Protein AF-A0A7S4W5S5-F1 (afdb_monomer_lite)

Structure (mmCIF, N/CA/C/O backbone):
data_AF-A0A7S4W5S5-F1
#
_entry.id   AF-A0A7S4W5S5-F1
#
loop_
_atom_site.group_PDB
_atom_site.id
_atom_site.type_symbol
_atom_site.label_atom_id
_atom_site.label_alt_id
_atom_site.label_comp_id
_atom_site.label_asym_id
_atom_site.label_entity_id
_atom_site.label_seq_id
_atom_site.pdbx_PDB_ins_code
_atom_site.Cartn_x
_atom_site.Cartn_y
_atom_site.Cartn_z
_atom_site.occupancy
_atom_site.B_iso_or_equiv
_atom_site.auth_seq_id
_atom_site.auth_comp_id
_atom_site.auth_asym_id
_atom_site.auth_atom_id
_atom_site.pdbx_PDB_model_num
ATOM 1 N N . SER A 1 1 ? 42.848 17.927 -6.583 1.00 59.00 1 SER A N 1
ATOM 2 C CA . SER A 1 1 ? 41.895 17.661 -7.679 1.00 59.00 1 SER A CA 1
ATOM 3 C C . SER A 1 1 ? 40.446 17.928 -7.276 1.00 59.00 1 SER A C 1
ATOM 5 O O . SER A 1 1 ? 39.758 18.564 -8.056 1.00 59.00 1 SER A O 1
ATOM 7 N N . ALA A 1 2 ? 39.999 17.577 -6.061 1.00 58.22 2 ALA A N 1
ATOM 8 C CA . ALA A 1 2 ? 38.596 17.717 -5.622 1.00 58.22 2 ALA A CA 1
ATOM 9 C C . ALA A 1 2 ? 37.949 19.114 -5.814 1.00 58.22 2 ALA A C 1
ATOM 11 O O . ALA A 1 2 ? 36.773 19.215 -6.146 1.00 58.22 2 ALA A O 1
ATOM 12 N N . SER A 1 3 ? 38.711 20.205 -5.665 1.00 75.00 3 SER A N 1
ATOM 13 C CA . SER A 1 3 ? 38.208 21.572 -5.904 1.00 75.00 3 SER A CA 1
ATOM 14 C C . SER A 1 3 ? 37.980 21.894 -7.389 1.00 75.00 3 SER A C 1
ATOM 16 O O . SER A 1 3 ? 37.121 22.717 -7.698 1.00 75.00 3 SER A O 1
ATOM 18 N N . LEU A 1 4 ? 38.723 21.263 -8.302 1.00 75.44 4 LEU A N 1
ATOM 19 C CA . LEU A 1 4 ? 38.563 21.468 -9.745 1.00 75.44 4 LEU A CA 1
ATOM 20 C C . LEU A 1 4 ? 37.394 20.647 -10.292 1.00 75.44 4 LEU A C 1
ATOM 22 O O . LEU A 1 4 ? 36.646 21.150 -11.119 1.00 75.44 4 LEU A O 1
ATOM 26 N N . GLU A 1 5 ? 37.187 19.435 -9.775 1.00 73.31 5 GLU A N 1
ATOM 27 C CA . GLU A 1 5 ? 36.046 18.577 -10.130 1.00 73.31 5 GLU A CA 1
ATOM 28 C C . GLU A 1 5 ? 34.709 19.192 -9.693 1.00 73.31 5 GLU A C 1
ATOM 30 O O . GLU A 1 5 ? 33.766 19.234 -10.479 1.00 73.31 5 GLU A O 1
ATOM 35 N N . ALA A 1 6 ? 34.639 19.757 -8.481 1.00 79.44 6 ALA A N 1
ATOM 36 C CA . ALA A 1 6 ? 33.442 20.461 -8.014 1.00 79.44 6 ALA A CA 1
ATOM 37 C C . ALA A 1 6 ? 33.108 21.679 -8.892 1.00 79.44 6 ALA A C 1
ATOM 39 O O . ALA A 1 6 ? 31.952 21.906 -9.243 1.00 79.44 6 ALA A O 1
ATOM 40 N N . ARG A 1 7 ? 34.139 22.428 -9.295 1.00 77.38 7 ARG A N 1
ATOM 41 C CA . ARG A 1 7 ? 34.012 23.633 -10.121 1.00 77.38 7 ARG A CA 1
ATOM 42 C C . ARG A 1 7 ? 33.672 23.299 -11.579 1.00 77.38 7 ARG A C 1
ATOM 44 O O . ARG A 1 7 ? 32.923 24.038 -12.207 1.00 77.38 7 ARG A O 1
ATOM 51 N N . ALA A 1 8 ? 34.152 22.165 -12.093 1.00 73.56 8 ALA A N 1
ATOM 52 C CA . ALA A 1 8 ? 33.743 21.620 -13.387 1.00 73.56 8 ALA A CA 1
ATOM 53 C C . ALA A 1 8 ? 32.268 21.182 -13.374 1.00 73.56 8 ALA A C 1
ATOM 55 O O . ALA A 1 8 ? 31.510 21.576 -14.253 1.00 73.56 8 ALA A O 1
ATOM 56 N N . ALA A 1 9 ? 31.825 20.475 -12.329 1.00 73.69 9 ALA A N 1
ATOM 57 C CA . ALA A 1 9 ? 30.430 20.047 -12.186 1.00 73.69 9 ALA A CA 1
ATOM 58 C C . ALA A 1 9 ? 29.442 21.216 -11.992 1.00 73.69 9 ALA A C 1
ATOM 60 O O . ALA A 1 9 ? 28.254 21.100 -12.301 1.00 73.69 9 ALA A O 1
ATOM 61 N N . GLU A 1 10 ? 29.903 22.336 -11.435 1.00 84.56 10 GLU A N 1
ATOM 62 C CA . GLU A 1 10 ? 29.118 23.568 -11.312 1.00 84.56 10 GLU A CA 1
ATOM 63 C C . GLU A 1 10 ? 29.027 24.314 -12.653 1.00 84.56 10 GLU A C 1
ATOM 65 O O . GLU A 1 10 ? 27.945 24.756 -13.041 1.00 84.56 10 GLU A O 1
ATOM 70 N N . LEU A 1 11 ? 30.129 24.365 -13.412 1.00 80.69 11 LEU A N 1
ATOM 71 C CA . LEU A 1 11 ? 30.157 24.916 -14.771 1.00 80.69 11 LEU A CA 1
ATOM 72 C C . LEU A 1 11 ? 29.299 24.109 -15.750 1.00 80.69 11 LEU A C 1
ATOM 74 O O . LEU A 1 11 ? 28.580 24.709 -16.545 1.00 80.69 11 LEU A O 1
ATOM 78 N N . ASP A 1 12 ? 29.315 22.778 -15.673 1.00 74.75 12 ASP A N 1
ATOM 79 C CA . ASP A 1 12 ? 28.462 21.927 -16.510 1.00 74.75 12 ASP A CA 1
ATOM 80 C C . ASP A 1 12 ? 26.976 22.157 -16.215 1.00 74.75 12 ASP A C 1
ATOM 82 O O . ASP A 1 12 ? 26.169 22.286 -17.140 1.00 74.75 12 ASP A O 1
ATOM 86 N N . ARG A 1 13 ? 26.610 22.315 -14.935 1.00 74.81 13 ARG A N 1
ATOM 87 C CA . ARG A 1 13 ? 25.239 22.668 -14.534 1.00 74.81 13 ARG A CA 1
ATOM 88 C C . ARG A 1 13 ? 24.824 24.045 -15.047 1.00 74.81 13 ARG A C 1
ATOM 90 O O . ARG A 1 13 ? 23.737 24.182 -15.607 1.00 74.81 13 ARG A O 1
ATOM 97 N N . ALA A 1 14 ? 25.686 25.051 -14.911 1.00 78.69 14 ALA A N 1
ATOM 98 C CA . ALA A 1 14 ? 25.417 26.397 -15.416 1.00 78.69 14 ALA A CA 1
ATOM 99 C C . ALA A 1 14 ? 25.287 26.423 -16.952 1.00 78.69 14 ALA A C 1
ATOM 101 O O . ALA A 1 14 ? 24.361 27.037 -17.485 1.00 78.69 14 ALA A O 1
ATOM 102 N N . CYS A 1 15 ? 26.153 25.697 -17.666 1.00 76.06 15 CYS A N 1
ATOM 103 C CA . CYS A 1 15 ? 26.078 25.531 -19.118 1.00 76.06 15 CYS A CA 1
ATOM 104 C C . CYS A 1 15 ? 24.794 24.812 -19.553 1.00 76.06 15 CYS A C 1
ATOM 106 O O . CYS A 1 15 ? 24.191 25.200 -20.554 1.00 76.06 15 CYS A O 1
ATOM 108 N N . GLY A 1 16 ? 24.355 23.790 -18.810 1.00 76.62 16 GLY A N 1
ATOM 109 C CA . GLY A 1 16 ? 23.094 23.089 -19.058 1.00 76.62 16 GLY A CA 1
ATOM 110 C C . GLY A 1 16 ? 21.881 24.018 -18.956 1.00 76.62 16 GLY A C 1
ATOM 111 O O . GLY A 1 16 ? 21.054 24.058 -19.867 1.00 76.62 16 GLY A O 1
ATOM 112 N N . LEU A 1 17 ? 21.817 24.833 -17.898 1.00 78.00 17 LEU A N 1
ATOM 113 C CA . LEU A 1 17 ? 20.745 25.815 -17.696 1.00 78.00 17 LEU A CA 1
ATOM 114 C C . LEU A 1 17 ? 20.744 26.911 -18.771 1.00 78.00 17 LEU A C 1
ATOM 116 O O . LEU A 1 17 ? 19.691 27.221 -19.327 1.00 78.00 17 LEU A O 1
ATOM 120 N N . ALA A 1 18 ? 21.916 27.451 -19.117 1.00 75.38 18 ALA A N 1
ATOM 121 C CA . ALA A 1 18 ? 22.046 28.463 -20.164 1.00 75.38 18 ALA A CA 1
ATOM 122 C C . ALA A 1 18 ? 21.635 27.921 -21.542 1.00 75.38 18 ALA A C 1
ATOM 124 O O . ALA A 1 18 ? 20.935 28.600 -22.289 1.00 75.38 18 ALA A O 1
ATOM 125 N N . ARG A 1 19 ? 22.003 26.672 -21.865 1.00 72.69 19 ARG A N 1
ATOM 126 C CA . ARG A 1 19 ? 21.553 26.002 -23.094 1.00 72.69 19 ARG A CA 1
ATOM 127 C C . ARG A 1 19 ? 20.036 25.831 -23.115 1.00 72.69 19 ARG A C 1
ATOM 129 O O . ARG A 1 19 ? 19.444 26.079 -24.157 1.00 72.69 19 ARG A O 1
ATOM 136 N N . ARG A 1 20 ? 19.397 25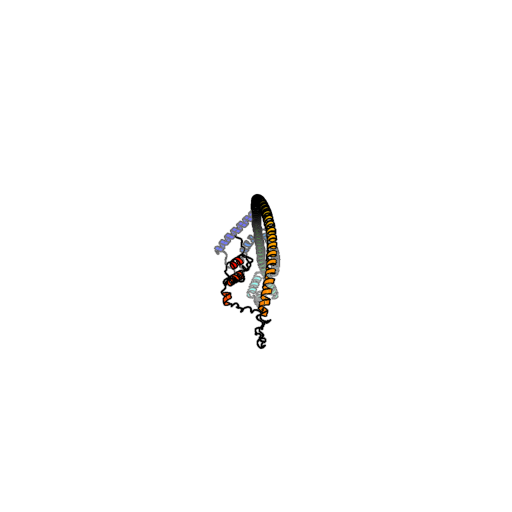.450 -22.001 1.00 68.38 20 ARG A N 1
ATOM 137 C CA . ARG A 1 20 ? 17.927 25.325 -21.931 1.00 68.38 20 ARG A CA 1
ATOM 138 C C . ARG A 1 20 ? 17.219 26.651 -22.189 1.00 68.38 20 ARG A C 1
ATOM 140 O O . ARG A 1 20 ? 16.306 26.671 -23.005 1.00 68.38 20 ARG A O 1
ATOM 147 N N . ALA A 1 21 ? 17.668 27.734 -21.556 1.00 75.88 21 ALA A N 1
ATOM 148 C CA . ALA A 1 21 ? 17.089 29.063 -21.760 1.00 75.88 21 ALA A CA 1
ATOM 149 C C . ALA A 1 21 ? 17.198 29.502 -23.230 1.00 75.88 21 ALA A C 1
ATOM 151 O O . ALA A 1 21 ? 16.198 29.782 -23.878 1.00 75.88 21 ALA A O 1
ATOM 152 N N . LEU A 1 22 ? 18.401 29.406 -23.801 1.00 74.19 22 LEU A N 1
ATOM 153 C CA . LEU A 1 22 ? 18.671 29.822 -25.178 1.00 74.19 22 LEU A CA 1
ATOM 154 C C . LEU A 1 22 ? 17.893 28.975 -26.203 1.00 74.19 22 LEU A C 1
ATOM 156 O O . LEU A 1 22 ? 17.485 29.472 -27.247 1.00 74.19 22 LEU A O 1
ATOM 160 N N . ARG A 1 23 ? 17.632 27.697 -25.899 1.00 63.56 23 ARG A N 1
ATOM 161 C CA . ARG A 1 23 ? 16.777 26.837 -26.730 1.00 63.56 23 ARG A CA 1
ATOM 162 C C . ARG A 1 23 ? 15.295 27.196 -26.640 1.00 63.56 23 ARG A C 1
ATOM 164 O O . ARG A 1 23 ? 14.615 27.151 -27.661 1.00 63.56 23 ARG A O 1
ATOM 171 N N . GLN A 1 24 ? 14.799 27.526 -25.448 1.00 72.38 24 GLN A N 1
ATOM 172 C CA . GLN A 1 24 ? 13.418 27.980 -25.258 1.00 72.38 24 GLN A CA 1
ATOM 173 C C . GLN A 1 24 ? 13.171 29.283 -26.020 1.00 72.38 24 GLN A C 1
ATOM 175 O O . GLN A 1 24 ? 12.171 29.383 -26.728 1.00 72.38 24 GLN A O 1
ATOM 180 N N . ASP A 1 25 ? 14.128 30.207 -25.967 1.00 77.50 25 ASP A N 1
ATOM 181 C CA . ASP A 1 25 ? 14.073 31.475 -26.693 1.00 77.50 25 ASP A CA 1
ATOM 182 C C . ASP A 1 25 ? 14.082 31.245 -28.217 1.00 77.50 25 ASP A C 1
ATOM 184 O O . ASP A 1 25 ? 13.192 31.710 -28.927 1.00 77.50 25 ASP A O 1
ATOM 188 N N . LEU A 1 26 ? 14.998 30.413 -28.731 1.00 67.06 26 LEU A N 1
ATOM 189 C CA . LEU A 1 26 ? 15.074 30.090 -30.166 1.00 67.06 26 LEU A CA 1
ATOM 190 C C . LEU A 1 26 ? 13.860 29.303 -30.692 1.00 67.06 26 LEU A C 1
ATOM 192 O O . LEU A 1 26 ? 13.487 29.440 -31.860 1.00 67.06 26 LEU A O 1
ATOM 196 N N . SER A 1 27 ? 13.244 28.469 -29.849 1.00 64.44 27 SER A N 1
ATOM 197 C CA . SER A 1 27 ? 12.001 27.768 -30.182 1.00 64.44 27 SER A CA 1
ATOM 198 C C . SER A 1 27 ? 10.793 28.709 -30.170 1.00 64.44 27 SER A C 1
ATOM 200 O O . SER A 1 27 ? 9.879 28.508 -30.969 1.00 64.44 27 SER A O 1
ATOM 202 N N . ALA A 1 28 ? 10.769 29.711 -29.287 1.00 71.38 28 ALA A N 1
ATOM 203 C CA . ALA A 1 28 ? 9.708 30.715 -29.223 1.00 71.38 28 ALA A CA 1
ATOM 204 C C . ALA A 1 28 ? 9.763 31.691 -30.410 1.00 71.38 28 ALA A C 1
ATOM 206 O O . ALA A 1 28 ? 8.723 32.123 -30.903 1.00 71.38 28 ALA A O 1
ATOM 207 N N . GLU A 1 29 ? 10.963 31.986 -30.913 1.00 75.94 29 GLU A N 1
ATOM 208 C CA . GLU A 1 29 ? 11.182 32.871 -32.063 1.00 75.94 29 GLU A CA 1
ATOM 209 C C . GLU A 1 29 ? 10.950 32.198 -33.428 1.00 75.94 29 GLU A C 1
ATOM 211 O O . GLU A 1 29 ? 11.046 32.853 -34.465 1.00 75.94 29 GLU A O 1
ATOM 216 N N . GLY A 1 30 ? 10.659 30.891 -33.470 1.00 58.56 30 GLY A N 1
ATOM 217 C CA . GLY A 1 30 ? 10.486 30.155 -34.731 1.00 58.56 30 GLY A CA 1
ATOM 218 C C . GLY A 1 30 ? 11.755 30.093 -35.597 1.00 58.56 30 GLY A C 1
ATOM 219 O O . GLY A 1 30 ? 11.692 29.692 -36.758 1.00 58.56 30 GLY A O 1
ATOM 220 N N . ALA A 1 31 ? 12.909 30.478 -35.041 1.00 57.47 31 ALA A N 1
ATOM 221 C CA . ALA A 1 31 ? 14.211 30.480 -35.705 1.00 57.47 31 ALA A CA 1
ATOM 222 C C . ALA A 1 31 ? 14.849 29.081 -35.762 1.00 57.47 31 ALA A C 1
ATOM 224 O O . ALA A 1 31 ? 15.833 28.863 -36.473 1.00 57.47 31 ALA A O 1
ATOM 225 N N . TRP A 1 32 ? 14.282 28.110 -35.040 1.00 51.31 32 TRP A N 1
ATOM 226 C CA . TRP A 1 32 ? 14.623 26.706 -35.216 1.00 51.31 32 TRP A CA 1
ATOM 227 C C . TRP A 1 32 ? 13.930 26.183 -36.480 1.00 51.31 32 TRP A C 1
ATOM 229 O O . TRP A 1 32 ? 12.703 26.240 -36.537 1.00 51.31 32 TRP A O 1
ATOM 239 N N . PRO A 1 33 ? 14.659 25.684 -37.499 1.00 48.81 33 PRO A N 1
ATOM 240 C CA . PRO A 1 33 ? 14.059 25.277 -38.765 1.00 48.81 33 PRO A CA 1
ATOM 241 C C . PRO A 1 33 ? 13.040 24.156 -38.540 1.00 48.81 33 PRO A C 1
ATOM 243 O O . PRO A 1 33 ? 13.394 22.986 -38.367 1.00 48.81 33 PRO A O 1
ATOM 246 N N . GLY A 1 34 ? 11.769 24.549 -38.519 1.00 55.25 34 GLY A N 1
ATOM 247 C CA . GLY A 1 34 ? 10.622 23.664 -38.501 1.00 55.25 34 GLY A CA 1
ATOM 248 C C . GLY A 1 34 ? 10.543 22.885 -39.808 1.00 55.25 34 GLY A C 1
ATOM 249 O O . GLY A 1 34 ? 10.758 23.431 -40.885 1.00 55.25 34 GLY A O 1
ATOM 250 N N . GLU A 1 35 ? 10.216 21.602 -39.674 1.00 45.41 35 GLU A N 1
ATOM 251 C CA . GLU A 1 35 ? 9.873 20.667 -40.754 1.00 45.41 35 GLU A CA 1
ATOM 252 C C . GLU A 1 35 ? 11.042 20.081 -41.561 1.00 45.41 35 GLU A C 1
ATOM 254 O O . GLU A 1 35 ? 11.135 20.185 -42.782 1.00 45.41 35 GLU A O 1
ATOM 259 N N . ARG A 1 36 ? 11.871 19.279 -40.881 1.00 48.03 36 ARG A N 1
ATOM 260 C CA . ARG A 1 36 ? 12.378 18.050 -41.516 1.00 48.03 36 ARG A CA 1
ATOM 261 C C . ARG A 1 36 ? 11.250 17.016 -41.560 1.00 48.03 36 ARG A C 1
ATOM 263 O O . ARG A 1 36 ? 10.428 16.958 -40.642 1.00 48.03 36 ARG A O 1
ATOM 270 N N . ALA A 1 37 ? 11.208 16.221 -42.632 1.00 43.31 37 ALA A N 1
ATOM 271 C CA . ALA A 1 37 ? 10.179 15.210 -42.868 1.00 43.31 37 ALA A CA 1
ATOM 272 C C . ALA A 1 37 ? 9.944 14.330 -41.618 1.00 43.31 37 ALA A C 1
ATOM 274 O O . ALA A 1 37 ? 10.898 14.030 -40.900 1.00 43.31 37 ALA A O 1
ATOM 275 N N . PRO A 1 38 ? 8.712 13.859 -41.353 1.00 46.62 38 PRO A N 1
ATOM 276 C CA . PRO A 1 38 ? 8.377 13.081 -40.152 1.00 46.62 38 PRO A CA 1
ATOM 277 C C . PRO A 1 38 ? 9.176 11.771 -39.973 1.00 46.62 38 PRO A C 1
ATOM 279 O O . PRO A 1 38 ? 9.164 11.209 -38.883 1.00 46.62 38 PRO A O 1
ATOM 282 N N . GLY A 1 39 ? 9.908 11.305 -40.994 1.00 48.59 39 GLY A N 1
ATOM 283 C CA . GLY A 1 39 ? 10.867 10.194 -40.891 1.00 48.59 39 GLY A CA 1
ATOM 284 C C . GLY A 1 39 ? 12.267 10.571 -40.375 1.00 48.59 39 GLY A C 1
ATOM 285 O O . GLY A 1 39 ? 13.019 9.678 -39.995 1.00 48.59 39 GLY A O 1
ATOM 286 N N . ASP A 1 40 ? 12.594 11.867 -40.327 1.00 45.88 40 ASP A N 1
ATOM 287 C CA . ASP A 1 40 ? 13.886 12.435 -39.904 1.00 45.88 40 ASP A CA 1
ATOM 288 C C . ASP A 1 40 ? 13.774 13.303 -38.636 1.00 45.88 40 ASP A C 1
ATOM 290 O O . ASP A 1 40 ? 14.765 13.909 -38.211 1.00 45.88 40 ASP A O 1
ATOM 294 N N . ARG A 1 41 ? 12.593 13.352 -37.994 1.00 46.19 41 ARG A N 1
ATOM 295 C CA . ARG A 1 41 ? 12.432 13.968 -36.667 1.00 46.19 41 ARG A CA 1
ATOM 296 C C . ARG A 1 41 ? 13.293 13.222 -35.660 1.00 46.19 41 ARG A C 1
ATOM 298 O O . ARG A 1 41 ? 13.002 12.114 -35.216 1.00 46.19 41 ARG A O 1
ATOM 305 N N . CYS A 1 42 ? 14.404 13.856 -35.339 1.00 51.34 42 CYS A N 1
ATOM 306 C CA . CYS A 1 42 ? 15.425 13.381 -34.434 1.00 51.34 42 CYS A CA 1
ATOM 307 C C . CYS A 1 42 ? 15.303 14.107 -33.090 1.00 51.34 42 CYS A C 1
ATOM 309 O O . CYS A 1 42 ? 16.331 14.467 -32.526 1.00 51.34 42 CYS A O 1
ATOM 311 N N . ASP A 1 43 ? 14.086 14.280 -32.571 1.00 50.03 43 ASP A N 1
ATOM 312 C CA . ASP A 1 43 ? 13.767 15.046 -31.350 1.00 50.03 43 ASP A CA 1
ATOM 313 C C . ASP A 1 43 ? 14.109 14.269 -30.059 1.00 50.03 43 ASP A C 1
ATOM 315 O O . ASP A 1 43 ? 13.362 14.270 -29.085 1.00 50.03 43 ASP A O 1
ATOM 319 N N . LEU A 1 44 ? 15.221 13.524 -30.056 1.00 53.66 44 LEU A N 1
ATOM 320 C CA . LEU A 1 44 ? 15.617 12.694 -28.915 1.00 53.66 44 LEU A CA 1
ATOM 321 C C . LEU A 1 44 ? 16.471 13.438 -27.883 1.00 53.66 44 LEU A C 1
ATOM 323 O O . LEU A 1 44 ? 16.569 12.941 -26.773 1.00 53.66 44 LEU A O 1
ATOM 327 N N . SER A 1 45 ? 17.054 14.608 -28.181 1.00 63.28 45 SER A N 1
ATOM 328 C CA . SER A 1 45 ? 17.956 15.255 -27.209 1.00 63.28 45 SER A CA 1
ATOM 329 C C . SER A 1 45 ? 17.232 15.769 -25.969 1.00 63.28 45 SER A C 1
ATOM 331 O O . SER A 1 45 ? 17.729 15.587 -24.866 1.00 63.28 45 SER A O 1
ATOM 333 N N . ASP A 1 46 ? 16.053 16.373 -26.127 1.00 60.72 46 ASP A N 1
ATOM 334 C CA . ASP A 1 46 ? 15.402 17.066 -25.008 1.00 60.72 46 ASP A CA 1
ATOM 335 C C . ASP A 1 46 ? 14.831 16.069 -23.989 1.00 60.72 46 ASP A C 1
ATOM 337 O O . ASP A 1 46 ? 15.010 16.223 -22.785 1.00 60.72 46 ASP A O 1
ATOM 341 N N . GLY A 1 47 ? 14.244 14.970 -24.473 1.00 70.69 47 GLY A N 1
ATOM 342 C CA . GLY A 1 47 ? 13.812 13.873 -23.607 1.00 70.69 47 GLY A CA 1
ATOM 343 C C . GLY A 1 47 ? 14.973 13.082 -22.997 1.00 70.69 47 GLY A C 1
ATOM 344 O O . GLY A 1 47 ? 14.809 12.491 -21.935 1.00 70.69 47 GLY A O 1
ATOM 345 N N . GLU A 1 48 ? 16.140 13.045 -23.642 1.00 76.75 48 GLU A N 1
ATOM 346 C CA . GLU A 1 48 ? 17.320 12.366 -23.101 1.00 76.75 48 GLU A CA 1
ATOM 347 C C . GLU A 1 48 ? 17.978 13.170 -21.979 1.00 76.75 48 GLU A C 1
ATOM 349 O O . GLU A 1 48 ? 18.291 12.592 -20.939 1.00 76.75 48 GLU A O 1
ATOM 354 N N . ASP A 1 49 ? 18.143 14.482 -22.157 1.00 78.50 49 ASP A N 1
ATOM 355 C CA . ASP A 1 49 ? 18.722 15.366 -21.140 1.00 78.50 49 ASP A CA 1
ATOM 356 C C . ASP A 1 49 ? 17.861 15.353 -19.861 1.00 78.50 49 ASP A C 1
ATOM 358 O O . ASP A 1 49 ? 18.387 15.226 -18.755 1.00 78.50 49 ASP A O 1
ATOM 362 N N . ASP A 1 50 ? 16.531 15.376 -20.002 1.00 78.75 50 ASP A N 1
ATOM 363 C CA . ASP A 1 50 ? 15.604 15.285 -18.867 1.00 78.75 50 ASP A CA 1
ATOM 364 C C . ASP A 1 50 ? 15.674 13.931 -18.146 1.00 78.75 50 ASP A C 1
ATOM 366 O O . ASP A 1 50 ? 15.567 13.864 -16.919 1.00 78.75 50 ASP A O 1
ATOM 370 N N . LEU A 1 51 ? 15.831 12.829 -18.884 1.00 80.50 51 LEU A N 1
ATOM 371 C CA . LEU A 1 51 ? 15.964 11.504 -18.278 1.00 80.50 51 LEU A CA 1
ATOM 372 C C . LEU A 1 51 ? 17.324 11.335 -17.591 1.00 80.50 51 LEU A C 1
ATOM 374 O O . LEU A 1 51 ? 17.389 10.690 -16.547 1.00 80.50 51 LEU A O 1
ATOM 378 N N . LEU A 1 52 ? 18.389 11.925 -18.135 1.00 82.81 52 LEU A N 1
ATOM 379 C CA . LEU A 1 52 ? 19.719 11.916 -17.525 1.00 82.81 52 LEU A CA 1
ATOM 380 C C . LEU A 1 52 ? 19.755 12.716 -16.221 1.00 82.81 52 LEU A C 1
ATOM 382 O O . LEU A 1 52 ? 20.318 12.225 -15.247 1.00 82.81 52 LEU A O 1
ATOM 386 N N . ASP A 1 53 ? 19.106 13.881 -16.175 1.00 83.31 53 ASP A N 1
ATOM 387 C CA . ASP A 1 53 ? 18.968 14.685 -14.952 1.00 83.31 53 ASP A CA 1
ATOM 388 C C . ASP A 1 53 ? 18.210 13.942 -13.845 1.00 83.31 53 ASP A C 1
ATOM 390 O O . ASP A 1 53 ? 18.505 14.098 -12.658 1.00 83.31 53 ASP A O 1
ATOM 394 N N . ARG A 1 54 ? 17.219 13.125 -14.224 1.00 82.00 54 ARG A N 1
ATOM 395 C CA . ARG A 1 54 ? 16.453 12.307 -13.274 1.00 82.00 54 ARG A CA 1
ATOM 396 C C . ARG A 1 54 ? 17.274 11.156 -12.707 1.00 82.00 54 ARG A C 1
ATOM 398 O O . ARG A 1 54 ? 16.970 10.702 -11.607 1.00 82.00 54 ARG A O 1
ATOM 405 N N . LEU A 1 55 ? 18.288 10.670 -13.422 1.00 83.50 55 LEU A N 1
ATOM 406 C CA . LEU A 1 55 ? 19.137 9.586 -12.941 1.00 83.50 55 LEU A CA 1
ATOM 407 C C . LEU A 1 55 ? 20.070 10.084 -11.828 1.00 83.50 55 LEU A C 1
ATOM 409 O O . LEU A 1 55 ? 21.049 10.783 -12.065 1.00 83.50 55 LEU A O 1
ATOM 413 N N . GLY A 1 56 ? 19.787 9.666 -10.593 1.00 79.12 56 GLY A N 1
ATOM 414 C CA . GLY A 1 56 ? 20.688 9.859 -9.454 1.00 79.12 56 GLY A CA 1
ATOM 415 C C . GLY A 1 56 ? 21.994 9.061 -9.583 1.00 79.12 56 GLY A C 1
ATOM 416 O O . GLY A 1 56 ? 22.100 8.153 -10.403 1.00 79.12 56 GLY A O 1
ATOM 417 N N . GLY A 1 57 ? 22.985 9.364 -8.738 1.00 80.88 57 GLY A N 1
ATOM 418 C CA . GLY A 1 57 ? 24.378 8.910 -8.891 1.00 80.88 57 GLY A CA 1
ATOM 419 C C . GLY A 1 57 ? 24.587 7.411 -9.158 1.00 80.88 57 GLY A C 1
ATOM 420 O O . GLY A 1 57 ? 25.253 7.060 -10.127 1.00 80.88 57 GLY A O 1
ATOM 421 N N . GLU A 1 58 ? 24.001 6.517 -8.358 1.00 84.19 58 GLU A N 1
ATOM 422 C CA . GLU A 1 58 ? 24.176 5.064 -8.549 1.00 84.19 58 GLU A CA 1
ATOM 423 C C . GLU A 1 58 ? 23.498 4.547 -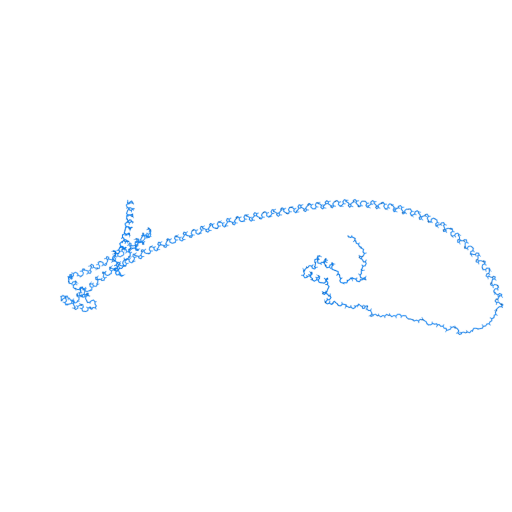9.830 1.00 84.19 58 GLU A C 1
ATOM 425 O O . GLU A 1 58 ? 24.074 3.749 -10.569 1.00 84.19 58 GLU A O 1
ATOM 430 N N . ALA A 1 59 ? 22.287 5.030 -10.127 1.00 87.81 59 ALA A N 1
ATOM 431 C CA . ALA A 1 59 ? 21.565 4.668 -11.349 1.00 87.81 59 ALA A CA 1
ATOM 432 C C . ALA A 1 59 ? 22.269 5.227 -12.597 1.00 87.81 59 ALA A C 1
ATOM 434 O O . ALA A 1 59 ? 22.345 4.562 -13.628 1.00 87.81 59 ALA A O 1
ATOM 435 N N . HIS A 1 60 ? 22.851 6.421 -12.479 1.00 89.69 60 HIS A N 1
ATOM 436 C CA . HIS A 1 60 ? 23.666 7.033 -13.515 1.00 89.69 60 HIS A CA 1
ATOM 437 C C . HIS A 1 60 ? 24.936 6.215 -13.790 1.00 89.69 60 HIS A C 1
ATOM 439 O O . HIS A 1 60 ? 25.255 5.971 -14.947 1.00 89.69 60 HIS A O 1
ATOM 445 N N . GLN A 1 61 ? 25.637 5.727 -12.762 1.00 90.06 61 GLN A N 1
ATOM 446 C CA . GLN A 1 61 ? 26.830 4.883 -12.939 1.00 90.06 61 GLN A CA 1
ATOM 447 C C . GLN A 1 61 ? 26.514 3.547 -13.629 1.00 90.06 61 GLN A C 1
ATOM 449 O O . GLN A 1 61 ? 27.245 3.128 -14.532 1.00 90.06 61 GLN A O 1
ATOM 454 N N . ALA A 1 62 ? 25.413 2.895 -13.244 1.00 91.88 62 ALA A N 1
ATOM 455 C CA . ALA A 1 62 ? 24.951 1.672 -13.900 1.00 91.88 62 ALA A CA 1
ATOM 456 C C . ALA A 1 62 ? 24.615 1.922 -15.380 1.00 91.88 62 ALA A C 1
ATOM 458 O O . ALA A 1 62 ? 25.068 1.180 -16.252 1.00 91.88 62 ALA A O 1
ATOM 459 N N . TYR A 1 63 ? 23.902 3.016 -15.666 1.00 93.88 63 TYR A N 1
ATOM 460 C CA . TYR A 1 63 ? 23.625 3.461 -17.030 1.00 93.88 63 TYR A CA 1
ATOM 461 C C . TYR A 1 63 ? 24.908 3.718 -17.834 1.00 93.88 63 TYR A C 1
ATOM 463 O O . TYR A 1 63 ? 25.030 3.214 -18.946 1.00 93.88 63 TYR A O 1
ATOM 471 N N . GLN A 1 64 ? 25.883 4.446 -17.279 1.00 92.31 64 GLN A N 1
ATOM 472 C CA . GLN A 1 64 ? 27.150 4.750 -17.957 1.00 92.31 64 GLN A CA 1
ATOM 473 C C . GLN A 1 64 ? 27.953 3.485 -18.286 1.00 92.31 64 GLN A C 1
ATOM 475 O O . GLN A 1 64 ? 28.562 3.398 -19.349 1.00 92.31 64 GLN A O 1
ATOM 480 N N . THR A 1 65 ? 27.925 2.484 -17.403 1.00 95.25 65 THR A N 1
ATOM 481 C CA . THR A 1 65 ? 28.626 1.210 -17.622 1.00 95.25 65 THR A CA 1
ATOM 482 C C . THR A 1 65 ? 28.018 0.436 -18.792 1.00 95.25 65 THR A C 1
ATOM 484 O O . THR A 1 65 ? 28.735 -0.003 -19.690 1.00 95.25 65 THR A O 1
ATOM 487 N N . GLU A 1 66 ? 26.692 0.297 -18.816 1.00 95.88 66 GLU A N 1
ATOM 488 C CA . GLU A 1 66 ? 25.991 -0.391 -19.907 1.00 95.88 66 GLU A CA 1
ATOM 489 C C . GLU A 1 66 ? 26.049 0.407 -21.219 1.00 95.88 66 GLU A C 1
ATOM 491 O O . GLU A 1 66 ? 26.147 -0.178 -22.297 1.00 95.88 66 GLU A O 1
ATOM 496 N N . LEU A 1 67 ? 26.054 1.742 -21.142 1.00 95.19 67 LEU A N 1
ATOM 497 C CA . LEU A 1 67 ? 26.268 2.610 -22.297 1.00 95.19 67 LEU A CA 1
ATOM 498 C C . LEU A 1 67 ? 27.673 2.423 -22.881 1.00 95.19 67 LEU A C 1
ATOM 500 O O . LEU A 1 67 ? 27.815 2.397 -24.100 1.00 95.19 67 LEU A O 1
ATOM 504 N N . GLY A 1 68 ? 28.695 2.274 -22.033 1.00 94.31 68 GLY A N 1
ATOM 505 C CA . GLY A 1 68 ? 30.055 1.953 -22.463 1.00 94.31 68 GLY A CA 1
ATOM 506 C C . GLY A 1 68 ? 30.099 0.658 -23.274 1.00 94.31 68 GLY A C 1
ATOM 507 O O . GLY A 1 68 ? 30.578 0.663 -24.402 1.00 94.31 68 GLY A O 1
ATOM 508 N N . GLN A 1 69 ? 29.484 -0.411 -22.763 1.00 96.38 69 GLN A N 1
ATOM 509 C CA . GLN A 1 69 ? 29.399 -1.702 -23.463 1.00 96.38 69 GLN A CA 1
ATOM 510 C C . GLN A 1 69 ? 28.680 -1.592 -24.815 1.00 96.38 69 GLN A C 1
ATOM 512 O O . GLN A 1 69 ? 29.136 -2.152 -25.811 1.00 96.38 69 GLN A O 1
ATOM 517 N N . LEU A 1 70 ? 27.574 -0.842 -24.863 1.00 96.12 70 LEU A N 1
ATOM 518 C CA . LEU A 1 70 ? 26.839 -0.582 -26.101 1.00 96.12 70 LEU A CA 1
ATOM 519 C C . LEU A 1 70 ? 27.692 0.201 -27.114 1.00 96.12 70 LEU A C 1
ATOM 521 O O . LEU A 1 70 ? 27.699 -0.114 -28.305 1.00 96.12 70 LEU A O 1
ATOM 525 N N . ASN A 1 71 ? 28.421 1.217 -26.649 1.00 95.00 71 ASN A N 1
ATOM 526 C CA . ASN A 1 71 ? 29.317 2.001 -27.494 1.00 95.00 71 ASN A CA 1
ATOM 527 C C . ASN A 1 71 ? 30.462 1.144 -28.040 1.00 95.00 71 ASN A C 1
ATOM 529 O O . ASN A 1 71 ? 30.788 1.273 -29.218 1.00 95.00 71 ASN A O 1
ATOM 533 N N . ASP A 1 72 ? 31.040 0.264 -27.224 1.00 96.00 72 ASP A N 1
ATOM 534 C CA . ASP A 1 72 ? 32.116 -0.639 -27.638 1.00 96.00 72 ASP A CA 1
ATOM 535 C C . ASP A 1 72 ? 31.631 -1.624 -28.707 1.00 96.00 72 ASP A C 1
ATOM 537 O O . ASP A 1 72 ? 32.292 -1.801 -29.733 1.00 96.00 72 ASP A O 1
ATOM 541 N N . GLN A 1 73 ? 30.440 -2.205 -28.519 1.00 95.56 73 GLN A N 1
ATOM 542 C CA . GLN A 1 73 ? 29.828 -3.107 -29.495 1.00 95.56 73 GLN A CA 1
ATOM 543 C C . GLN A 1 73 ? 29.625 -2.413 -30.848 1.00 95.56 73 GLN A C 1
ATOM 545 O O . GLN A 1 73 ? 30.083 -2.905 -31.881 1.00 95.56 73 GLN A O 1
ATOM 550 N N . VAL A 1 74 ? 28.977 -1.247 -30.846 1.00 94.69 74 VAL A N 1
ATOM 551 C CA . VAL A 1 74 ? 28.668 -0.509 -32.079 1.00 94.69 74 VAL A CA 1
ATOM 552 C C . VAL A 1 74 ? 29.939 0.027 -32.732 1.00 94.69 74 VAL A C 1
ATOM 554 O O . VAL A 1 74 ? 30.052 0.004 -33.955 1.00 94.69 74 VAL A O 1
ATOM 557 N N . SER A 1 75 ? 30.931 0.452 -31.947 1.00 93.69 75 SER A N 1
ATOM 558 C CA . SER A 1 75 ? 32.234 0.867 -32.479 1.00 93.69 75 SER A CA 1
ATOM 559 C C . SER A 1 75 ? 32.958 -0.300 -33.158 1.00 93.69 75 SER A C 1
ATOM 561 O O . SER A 1 75 ? 33.533 -0.126 -34.233 1.00 93.69 75 SER A O 1
ATOM 563 N N . GLY A 1 76 ? 32.884 -1.509 -32.592 1.00 95.00 76 GLY A N 1
ATOM 564 C CA . GLY A 1 76 ? 33.405 -2.726 -33.222 1.00 95.00 76 GLY A CA 1
ATOM 565 C C . GLY A 1 76 ? 32.717 -3.046 -34.554 1.00 95.00 76 GLY A C 1
ATOM 566 O O . GLY A 1 76 ? 33.379 -3.310 -35.557 1.00 95.00 76 GLY A O 1
ATOM 567 N N . GLU A 1 77 ? 31.388 -2.958 -34.603 1.00 95.12 77 GLU A N 1
ATOM 568 C CA . GLU A 1 77 ? 30.622 -3.162 -35.840 1.00 95.12 77 GLU A CA 1
ATOM 569 C C . GLU A 1 77 ? 30.947 -2.105 -36.908 1.00 95.12 77 GLU A C 1
ATOM 571 O O . GLU A 1 77 ? 31.167 -2.442 -38.075 1.00 95.12 77 GLU A O 1
ATOM 576 N N . LEU A 1 78 ? 31.025 -0.829 -36.522 1.00 94.06 78 LEU A N 1
ATOM 577 C CA . LEU A 1 78 ? 31.337 0.271 -37.435 1.00 94.06 78 LEU A CA 1
ATOM 578 C C . LEU A 1 78 ? 32.757 0.172 -37.990 1.00 94.06 78 LEU A C 1
ATOM 580 O O . LEU A 1 78 ? 32.929 0.316 -39.198 1.00 94.06 78 LEU A O 1
ATOM 584 N N . THR A 1 79 ? 33.749 -0.135 -37.153 1.00 94.94 79 THR A N 1
ATOM 585 C CA . THR A 1 79 ? 35.137 -0.332 -37.607 1.00 94.94 79 THR A CA 1
ATOM 586 C C . THR A 1 79 ? 35.258 -1.513 -38.572 1.00 94.94 79 THR A C 1
ATOM 588 O O . THR A 1 79 ? 35.964 -1.414 -39.578 1.00 94.94 79 THR A O 1
ATOM 591 N N . GLY A 1 80 ? 34.507 -2.596 -38.342 1.00 95.00 80 GLY A N 1
ATOM 592 C CA . GLY A 1 80 ? 34.391 -3.705 -39.291 1.00 95.00 80 GLY A CA 1
ATOM 593 C C . GLY A 1 80 ? 33.820 -3.266 -40.645 1.00 95.00 80 GLY A C 1
ATOM 594 O O . GLY A 1 80 ? 34.412 -3.540 -41.690 1.00 95.00 80 GLY A O 1
ATOM 595 N N . LEU A 1 81 ? 32.708 -2.523 -40.635 1.00 94.44 81 LEU A N 1
ATOM 596 C CA . LEU A 1 81 ? 32.068 -2.002 -41.850 1.00 94.44 81 LEU A CA 1
ATOM 597 C C . LEU A 1 81 ? 32.936 -0.974 -42.592 1.00 94.44 81 LEU A C 1
ATOM 599 O O . LEU A 1 81 ? 32.938 -0.936 -43.823 1.00 94.44 81 LEU A O 1
ATOM 603 N N . GLU A 1 82 ? 33.678 -0.137 -41.867 1.00 94.06 82 GLU A N 1
ATOM 604 C CA . GLU A 1 82 ? 34.655 0.785 -42.450 1.00 94.06 82 GLU A CA 1
ATOM 605 C C . GLU A 1 82 ? 35.780 0.021 -43.153 1.00 94.06 82 GLU A C 1
ATOM 607 O O . GLU A 1 82 ? 36.126 0.359 -44.287 1.00 94.06 82 GLU A O 1
ATOM 612 N N . GLY A 1 83 ? 36.293 -1.048 -42.535 1.00 95.06 83 GLY A N 1
ATOM 613 C CA . GLY A 1 83 ? 37.255 -1.956 -43.158 1.00 95.06 83 GLY A CA 1
ATOM 614 C C . GLY A 1 83 ? 36.714 -2.597 -44.441 1.00 95.06 83 GLY A C 1
ATOM 615 O O . GLY A 1 83 ? 37.378 -2.550 -45.479 1.00 95.06 83 GLY A O 1
ATOM 616 N N . GLU A 1 84 ? 35.481 -3.120 -44.408 1.00 95.00 84 GLU A N 1
ATOM 617 C CA . GLU A 1 84 ? 34.789 -3.658 -45.593 1.00 95.00 84 GLU A CA 1
ATOM 618 C C . GLU A 1 84 ? 34.688 -2.607 -46.714 1.00 95.00 84 GLU A C 1
ATOM 620 O O . GLU A 1 84 ? 35.000 -2.892 -47.874 1.00 95.00 84 GLU A O 1
ATOM 625 N N . LEU A 1 85 ? 34.303 -1.370 -46.384 1.00 93.19 85 LEU A N 1
ATOM 626 C CA . LEU A 1 85 ? 34.207 -0.275 -47.352 1.00 93.19 85 LEU A CA 1
ATOM 627 C C . LEU A 1 85 ? 35.560 0.119 -47.943 1.00 93.19 85 LEU A C 1
ATOM 629 O O . LEU A 1 85 ? 35.632 0.414 -49.137 1.00 93.19 85 LEU A O 1
ATOM 633 N N . VAL A 1 86 ? 36.626 0.140 -47.141 1.00 93.75 86 VAL A N 1
ATOM 634 C CA . VAL A 1 86 ? 37.986 0.421 -47.624 1.00 93.75 86 VAL A CA 1
ATOM 635 C C . VAL A 1 86 ? 38.432 -0.651 -48.617 1.00 93.75 86 VAL A C 1
ATOM 637 O O . VAL A 1 86 ? 38.936 -0.307 -49.689 1.00 93.75 86 VAL A O 1
ATOM 640 N N . GLU A 1 87 ? 38.186 -1.927 -48.324 1.00 93.50 87 GLU A N 1
ATOM 641 C CA . GLU A 1 87 ? 38.508 -3.033 -49.232 1.00 93.50 87 GLU A CA 1
ATOM 642 C C . GLU A 1 87 ? 37.684 -2.984 -50.527 1.00 93.50 87 GLU A C 1
ATOM 644 O O . GLU A 1 87 ? 38.231 -3.146 -51.622 1.00 93.50 87 GLU A O 1
ATOM 649 N N . LEU A 1 88 ? 36.387 -2.676 -50.443 1.00 92.25 88 LEU A N 1
ATOM 650 C CA . LEU A 1 88 ? 35.543 -2.482 -51.626 1.00 92.25 88 LEU A CA 1
ATOM 651 C C . LEU A 1 88 ? 36.016 -1.291 -52.475 1.00 92.25 88 LEU A C 1
ATOM 653 O O . LEU A 1 88 ? 36.156 -1.421 -53.692 1.00 92.25 88 LEU A O 1
ATOM 657 N N . ARG A 1 89 ? 36.358 -0.155 -51.851 1.00 89.19 89 ARG A N 1
ATOM 658 C CA . ARG A 1 89 ? 36.942 1.008 -52.546 1.00 89.19 89 ARG A CA 1
ATOM 659 C C . ARG A 1 89 ? 38.277 0.666 -53.199 1.00 89.19 89 ARG A C 1
ATOM 661 O O . ARG A 1 89 ? 38.545 1.125 -54.305 1.00 89.19 89 ARG A O 1
ATOM 668 N N . ARG A 1 90 ? 39.110 -0.152 -52.547 1.00 89.75 90 ARG A N 1
ATOM 669 C CA . ARG A 1 90 ? 40.386 -0.622 -53.099 1.00 89.75 90 ARG A CA 1
ATOM 670 C C . ARG A 1 90 ? 40.176 -1.454 -54.363 1.00 89.75 90 ARG A C 1
ATOM 672 O O . ARG A 1 90 ? 40.890 -1.232 -55.336 1.00 89.75 90 ARG A O 1
ATOM 679 N N . ARG A 1 91 ? 39.176 -2.342 -54.382 1.00 87.62 91 ARG A N 1
ATOM 680 C CA . ARG A 1 91 ? 38.790 -3.124 -55.574 1.00 87.62 91 ARG A CA 1
ATOM 681 C C . ARG A 1 91 ? 38.249 -2.244 -56.707 1.00 87.62 91 ARG A C 1
ATOM 683 O O . ARG A 1 91 ? 38.460 -2.560 -57.871 1.00 87.62 91 ARG A O 1
ATOM 690 N N . CYS A 1 92 ? 37.630 -1.109 -56.380 1.00 82.19 92 CYS A N 1
ATOM 691 C CA . CYS A 1 92 ? 37.155 -0.126 -57.358 1.00 82.19 92 CYS A CA 1
ATOM 692 C C . CYS A 1 92 ? 38.249 0.791 -57.942 1.00 82.19 92 CYS A C 1
ATOM 694 O O . CYS A 1 92 ? 37.962 1.496 -58.904 1.00 82.19 92 CYS A O 1
ATOM 696 N N . ARG A 1 93 ? 39.495 0.784 -57.434 1.00 74.62 93 ARG A N 1
ATOM 697 C CA . ARG A 1 93 ? 40.583 1.688 -57.891 1.00 74.62 93 ARG A CA 1
ATOM 698 C C . ARG A 1 93 ? 41.006 1.529 -59.361 1.00 74.62 93 ARG A C 1
ATOM 700 O O . ARG A 1 93 ? 41.790 2.337 -59.841 1.00 74.62 93 ARG A O 1
ATOM 707 N N . GLY A 1 94 ? 40.520 0.507 -60.066 1.00 76.62 94 GLY A N 1
ATOM 708 C CA . GLY A 1 94 ? 40.717 0.347 -61.513 1.00 76.62 94 GLY A CA 1
ATOM 709 C C . GLY A 1 94 ? 39.782 1.200 -62.381 1.00 76.62 94 GLY A C 1
ATOM 710 O O . GLY A 1 94 ? 39.919 1.181 -63.599 1.00 76.62 94 GLY A O 1
ATOM 711 N N . TRP A 1 95 ? 38.834 1.922 -61.775 1.00 84.62 95 TRP A N 1
ATOM 712 C CA . TRP A 1 95 ? 37.899 2.808 -62.464 1.00 84.62 95 TRP A CA 1
ATOM 713 C C . TRP A 1 95 ? 38.278 4.270 -62.238 1.00 84.62 95 TRP A C 1
ATOM 715 O O . TRP A 1 95 ? 38.473 4.694 -61.101 1.00 84.62 95 TRP A O 1
ATOM 725 N N . ASP A 1 96 ? 38.346 5.041 -63.322 1.00 86.94 96 ASP A N 1
ATOM 726 C CA . ASP A 1 96 ? 38.485 6.496 -63.254 1.00 86.94 96 ASP A CA 1
ATOM 727 C C . ASP A 1 96 ? 37.264 7.127 -62.556 1.00 86.94 96 ASP A C 1
ATOM 729 O O . ASP A 1 96 ? 36.135 6.658 -62.723 1.00 86.94 96 ASP A O 1
ATOM 733 N N . GLU A 1 97 ? 37.464 8.201 -61.787 1.00 84.88 97 GLU A N 1
ATOM 734 C CA . GLU A 1 97 ? 36.394 8.850 -61.011 1.00 84.88 97 GLU A CA 1
ATOM 735 C C . GLU A 1 97 ? 35.271 9.354 -61.920 1.00 84.88 97 GLU A C 1
ATOM 737 O O . GLU A 1 97 ? 34.085 9.202 -61.615 1.00 84.88 97 GLU A O 1
ATOM 742 N N . HIS A 1 98 ? 35.631 9.900 -63.080 1.00 89.62 98 HIS A N 1
ATOM 743 C CA . HIS A 1 98 ? 34.666 10.400 -64.045 1.00 89.62 98 HIS A CA 1
ATOM 744 C C . HIS A 1 98 ? 33.964 9.256 -64.802 1.00 89.62 98 HIS A C 1
ATOM 746 O O . HIS A 1 98 ? 32.760 9.346 -65.066 1.00 89.62 98 HIS A O 1
ATOM 752 N N . ALA A 1 99 ? 34.650 8.138 -65.072 1.00 88.50 99 ALA A N 1
ATOM 753 C CA . ALA A 1 99 ? 34.017 6.912 -65.572 1.00 88.50 99 ALA A CA 1
ATOM 754 C C . ALA A 1 99 ? 33.021 6.321 -64.554 1.00 88.50 99 ALA A C 1
ATOM 756 O O . ALA A 1 99 ? 31.894 5.977 -64.914 1.00 88.50 99 ALA A O 1
ATOM 757 N N . HIS A 1 100 ? 33.392 6.277 -63.273 1.00 90.06 100 HIS A N 1
ATOM 758 C CA . HIS A 1 100 ? 32.534 5.818 -62.182 1.00 90.06 100 HIS A CA 1
ATOM 759 C C . HIS A 1 100 ? 31.314 6.733 -61.970 1.00 90.06 100 HIS A C 1
ATOM 761 O O . HIS A 1 100 ? 30.192 6.257 -61.775 1.00 90.06 100 HIS A O 1
ATOM 767 N N . LEU A 1 101 ? 31.492 8.054 -62.074 1.00 90.56 101 LEU A N 1
ATOM 768 C CA . LEU A 1 101 ? 30.391 9.017 -62.017 1.00 90.56 101 LEU A CA 1
ATOM 769 C C . LEU A 1 101 ? 29.405 8.806 -63.176 1.00 90.56 101 LEU A C 1
ATOM 771 O O . LEU A 1 101 ? 28.195 8.757 -62.968 1.00 90.56 101 LEU A O 1
ATOM 775 N N . ARG A 1 102 ? 29.902 8.616 -64.404 1.00 91.88 102 ARG A N 1
ATOM 776 C CA . ARG A 1 102 ? 29.038 8.303 -65.555 1.00 91.88 102 ARG A CA 1
ATOM 777 C C . ARG A 1 102 ? 28.301 6.982 -65.364 1.00 91.88 102 ARG A C 1
ATOM 779 O O . ARG A 1 102 ? 27.092 6.930 -65.583 1.00 91.88 102 ARG A O 1
ATOM 786 N N . PHE A 1 103 ? 28.997 5.946 -64.898 1.00 92.69 103 PHE A N 1
ATOM 787 C CA . PHE A 1 103 ? 28.401 4.649 -64.585 1.00 92.69 103 PHE A CA 1
ATOM 788 C C . PHE A 1 103 ? 27.260 4.784 -63.568 1.00 92.69 103 PHE A C 1
ATOM 790 O O . PHE A 1 103 ? 26.158 4.283 -63.792 1.00 92.69 103 PHE A O 1
ATOM 797 N N . THR A 1 104 ? 27.493 5.503 -62.466 1.00 91.38 104 THR A N 1
ATOM 798 C CA . THR A 1 104 ? 26.484 5.710 -61.419 1.00 91.38 104 THR A CA 1
ATOM 799 C C . THR A 1 104 ? 25.295 6.538 -61.912 1.00 91.38 104 THR A C 1
ATOM 801 O O . THR A 1 104 ? 24.159 6.167 -61.616 1.00 91.38 104 THR A O 1
ATOM 804 N N . CYS A 1 105 ? 25.509 7.579 -62.723 1.00 92.44 105 CYS A N 1
ATOM 805 C CA . CYS A 1 105 ? 24.433 8.336 -63.375 1.00 92.44 105 CYS A CA 1
ATOM 806 C C . CYS A 1 105 ? 23.560 7.445 -64.273 1.00 92.44 105 CYS A C 1
ATOM 808 O O . CYS A 1 105 ? 22.334 7.461 -64.153 1.00 92.44 105 CYS A O 1
ATOM 810 N N . ILE A 1 106 ? 24.173 6.614 -65.123 1.00 92.50 106 ILE A N 1
ATOM 811 C CA . ILE A 1 106 ? 23.444 5.681 -65.998 1.00 92.50 106 ILE A CA 1
ATOM 812 C C . ILE A 1 106 ? 22.692 4.642 -65.150 1.00 92.50 106 ILE A C 1
ATOM 814 O O . ILE A 1 106 ? 21.503 4.406 -65.361 1.00 92.50 106 ILE A O 1
ATOM 818 N N . LYS A 1 107 ? 23.326 4.077 -64.115 1.00 90.38 107 LYS A N 1
ATOM 819 C CA . LYS A 1 107 ? 22.675 3.141 -63.182 1.00 90.38 107 LYS A CA 1
ATOM 820 C C . LYS A 1 107 ? 21.452 3.758 -62.500 1.00 90.38 107 LYS A C 1
ATOM 822 O O . LYS A 1 107 ? 20.442 3.080 -62.317 1.00 90.38 107 LYS A O 1
ATOM 827 N N . GLN A 1 108 ? 21.510 5.041 -62.146 1.00 89.69 108 GLN A N 1
ATOM 828 C CA . GLN A 1 108 ? 20.371 5.756 -61.568 1.00 89.69 108 GLN A CA 1
ATOM 829 C C . GLN A 1 108 ? 19.230 5.975 -62.572 1.00 89.69 108 GLN A C 1
ATOM 831 O O . GLN A 1 108 ? 18.066 5.871 -62.187 1.00 89.69 108 GLN A O 1
ATOM 836 N N . GLN A 1 109 ? 19.543 6.220 -63.846 1.00 91.38 109 GLN A N 1
ATOM 837 C CA . GLN A 1 109 ? 18.546 6.393 -64.909 1.00 91.38 109 GLN A CA 1
ATOM 838 C C . GLN A 1 109 ? 17.804 5.087 -65.245 1.00 91.38 109 GLN A C 1
ATOM 840 O O . GLN A 1 109 ? 16.614 5.120 -65.551 1.00 91.38 109 GLN A O 1
ATOM 845 N N . PHE A 1 110 ? 18.470 3.931 -65.132 1.00 89.88 110 PHE A N 1
ATOM 846 C CA . PHE A 1 110 ? 17.925 2.622 -65.526 1.00 89.88 110 PHE A CA 1
ATOM 847 C C . PHE A 1 110 ? 17.627 1.670 -64.347 1.00 89.88 110 PHE A C 1
ATOM 849 O O . PHE A 1 110 ? 17.595 0.452 -64.528 1.00 89.88 110 PHE A O 1
ATOM 856 N N . ARG A 1 111 ? 17.335 2.205 -63.148 1.00 78.38 111 ARG A N 1
ATOM 857 C CA . ARG A 1 111 ? 17.150 1.463 -61.871 1.00 78.38 111 ARG A CA 1
ATOM 858 C C . ARG A 1 111 ? 16.270 0.202 -61.913 1.00 78.38 111 ARG A C 1
ATOM 860 O O . ARG A 1 111 ? 16.464 -0.677 -61.083 1.00 78.38 111 ARG A O 1
ATOM 867 N N . ALA A 1 112 ? 15.306 0.112 -62.831 1.00 77.38 112 ALA A N 1
ATOM 868 C CA . ALA A 1 112 ? 14.348 -0.998 -62.912 1.00 77.38 112 ALA A CA 1
ATOM 869 C C . ALA A 1 112 ? 14.578 -1.964 -64.092 1.00 77.38 112 ALA A C 1
ATOM 871 O O . ALA A 1 112 ? 13.855 -2.949 -64.217 1.00 77.38 112 ALA A O 1
ATOM 872 N N . ARG A 1 113 ? 15.536 -1.691 -64.992 1.00 88.38 113 ARG A N 1
ATOM 873 C CA . ARG A 1 113 ? 15.722 -2.457 -66.239 1.00 88.38 113 ARG A CA 1
ATOM 874 C C . ARG A 1 113 ? 17.191 -2.822 -66.439 1.00 88.38 113 ARG A C 1
ATOM 876 O O . ARG A 1 113 ? 17.921 -2.133 -67.145 1.00 88.38 113 ARG A O 1
ATOM 883 N N . ARG A 1 114 ? 17.600 -3.929 -65.817 1.00 86.88 114 ARG A N 1
ATOM 884 C CA . ARG A 1 114 ? 18.994 -4.401 -65.781 1.00 86.88 114 ARG A CA 1
ATOM 885 C C . ARG A 1 114 ? 19.585 -4.685 -67.165 1.00 86.88 114 ARG A C 1
ATOM 887 O O . ARG A 1 114 ? 20.738 -4.347 -67.408 1.00 86.88 114 ARG A O 1
ATOM 894 N N . ASP A 1 115 ? 18.811 -5.269 -68.074 1.00 88.19 115 ASP A N 1
ATOM 895 C CA . ASP A 1 115 ? 19.321 -5.589 -69.413 1.00 88.19 115 ASP A CA 1
ATOM 896 C C . ASP A 1 115 ? 19.592 -4.320 -70.230 1.00 88.19 115 ASP A C 1
ATOM 898 O O . ASP A 1 115 ? 20.687 -4.163 -70.763 1.00 88.19 115 ASP A O 1
ATOM 902 N N . LEU A 1 116 ? 18.669 -3.350 -70.197 1.00 90.38 116 LEU A N 1
ATOM 903 C CA . LEU A 1 116 ? 18.858 -2.042 -70.840 1.00 90.38 116 LEU A CA 1
ATOM 904 C C . LEU A 1 116 ? 19.997 -1.233 -70.209 1.00 90.38 116 LEU A C 1
ATOM 906 O O . LEU A 1 116 ? 20.675 -0.486 -70.910 1.00 90.38 116 LEU A O 1
ATOM 910 N N . LEU A 1 117 ? 20.212 -1.379 -68.898 1.00 91.75 117 LEU A N 1
ATOM 911 C CA . LEU A 1 117 ? 21.359 -0.794 -68.208 1.00 91.75 117 LEU A CA 1
ATOM 912 C C . LEU A 1 117 ? 22.671 -1.344 -68.782 1.00 91.75 117 LEU A C 1
ATOM 914 O O . LEU A 1 117 ? 23.537 -0.560 -69.157 1.00 91.75 117 LEU A O 1
ATOM 918 N N . LEU A 1 118 ? 22.814 -2.670 -68.882 1.00 91.50 118 LEU A N 1
ATOM 919 C CA . LEU A 1 118 ? 24.035 -3.291 -69.407 1.00 91.50 118 LEU A CA 1
ATOM 920 C C . LEU A 1 118 ? 24.265 -2.960 -70.885 1.00 91.50 118 LEU A C 1
ATOM 922 O O . LEU A 1 118 ? 25.405 -2.705 -71.267 1.00 91.50 118 LEU A O 1
ATOM 926 N N . ASP A 1 119 ? 23.207 -2.906 -71.693 1.00 91.88 119 ASP A N 1
ATOM 927 C CA . ASP A 1 119 ? 23.315 -2.532 -73.106 1.00 91.88 119 ASP A CA 1
ATOM 928 C C . ASP A 1 119 ? 23.726 -1.056 -73.259 1.00 91.88 119 ASP A C 1
ATOM 930 O O . ASP A 1 119 ? 24.622 -0.738 -74.042 1.00 91.88 119 ASP A O 1
ATOM 934 N N . ARG A 1 120 ? 23.154 -0.143 -72.454 1.00 94.00 120 ARG A N 1
ATOM 935 C CA . ARG A 1 120 ? 23.559 1.274 -72.441 1.00 94.00 120 ARG A CA 1
ATOM 936 C C . ARG A 1 120 ? 24.997 1.456 -71.959 1.00 94.00 120 ARG A C 1
ATOM 938 O O . ARG A 1 120 ? 25.727 2.258 -72.533 1.00 94.00 120 ARG A O 1
ATOM 945 N N . LEU A 1 121 ? 25.406 0.724 -70.925 1.00 92.94 121 LEU A N 1
ATOM 946 C CA . LEU A 1 121 ? 26.777 0.754 -70.420 1.00 92.94 121 LEU A CA 1
ATOM 947 C C . LEU A 1 121 ? 27.774 0.195 -71.441 1.00 92.94 121 LEU A C 1
ATOM 949 O O . LEU A 1 121 ? 28.863 0.742 -71.562 1.00 92.94 121 LEU A O 1
ATOM 953 N N . GLY A 1 122 ? 27.400 -0.829 -72.213 1.00 91.81 122 GLY A N 1
ATOM 954 C CA . GLY A 1 122 ? 28.234 -1.360 -73.294 1.00 91.81 122 GLY A CA 1
ATOM 955 C C . GLY A 1 122 ? 28.493 -0.349 -74.418 1.00 91.81 122 GLY A C 1
ATOM 956 O O . GLY A 1 122 ? 29.568 -0.361 -75.011 1.00 91.81 122 GLY A O 1
ATOM 957 N N . LEU A 1 123 ? 27.547 0.563 -74.675 1.00 93.56 123 LEU A N 1
ATOM 958 C CA . LEU A 1 123 ? 27.730 1.662 -75.634 1.00 93.56 123 LEU A CA 1
ATOM 959 C C . LEU A 1 123 ? 28.649 2.771 -75.098 1.00 93.56 123 LEU A C 1
ATOM 961 O O . LEU A 1 123 ? 29.417 3.351 -75.858 1.00 93.56 123 LEU A O 1
ATOM 965 N N . GLU A 1 124 ? 28.561 3.075 -73.802 1.00 91.62 124 GLU A N 1
ATOM 966 C CA . GLU A 1 124 ? 29.346 4.138 -73.151 1.00 91.62 124 GLU A CA 1
ATOM 967 C C . GLU A 1 124 ? 30.776 3.685 -72.813 1.00 91.62 124 GLU A C 1
ATOM 969 O O . GLU A 1 124 ? 31.708 4.489 -72.819 1.00 91.62 124 GLU A O 1
ATOM 974 N N . PHE A 1 125 ? 30.966 2.387 -72.568 1.00 92.06 125 PHE A N 1
ATOM 975 C CA . PHE A 1 125 ? 32.251 1.775 -72.233 1.00 92.06 125 PHE A CA 1
ATOM 976 C C . PHE A 1 125 ? 32.591 0.622 -73.197 1.00 92.06 125 PHE A C 1
ATOM 978 O O . PHE A 1 125 ? 32.669 -0.531 -72.775 1.00 92.06 125 PHE A O 1
ATOM 985 N N . PRO A 1 126 ? 32.851 0.902 -74.491 1.00 89.75 126 PRO A N 1
ATOM 986 C CA . PRO A 1 126 ? 33.081 -0.137 -75.504 1.00 89.75 126 PRO A CA 1
ATOM 987 C C . PRO A 1 126 ? 34.375 -0.942 -75.295 1.00 89.75 126 PRO A C 1
ATOM 989 O O . PRO A 1 126 ? 34.571 -1.981 -75.916 1.00 89.75 126 PRO A O 1
ATOM 992 N N . HIS A 1 127 ? 35.271 -0.460 -74.432 1.00 89.62 127 HIS A N 1
ATOM 993 C CA . HIS A 1 127 ? 36.540 -1.100 -74.079 1.00 89.62 127 HIS A CA 1
ATOM 994 C C . HIS A 1 127 ? 36.419 -2.084 -72.902 1.00 89.62 127 HIS A C 1
ATOM 996 O O . HIS A 1 127 ? 37.399 -2.752 -72.578 1.00 89.62 127 HIS A O 1
ATOM 1002 N N . LEU A 1 128 ? 35.250 -2.172 -72.255 1.00 90.94 128 LEU A N 1
ATOM 1003 C CA . LEU A 1 128 ? 35.005 -3.058 -71.117 1.00 90.94 128 LEU A CA 1
ATOM 1004 C C . LEU A 1 128 ? 34.115 -4.233 -71.519 1.00 90.94 128 LEU A C 1
ATOM 1006 O O . LEU A 1 128 ? 33.157 -4.084 -72.279 1.00 90.94 128 LEU A O 1
ATOM 1010 N N . SER A 1 129 ? 34.401 -5.413 -70.972 1.00 92.44 129 SER A N 1
ATOM 1011 C CA . SER A 1 129 ? 33.550 -6.583 -71.180 1.00 92.44 129 SER A CA 1
ATOM 1012 C C . SER A 1 129 ? 32.251 -6.470 -70.375 1.00 92.44 129 SER A C 1
ATOM 1014 O O . SER A 1 129 ? 32.185 -5.840 -69.315 1.00 92.44 129 SER A O 1
ATOM 1016 N N . ARG A 1 130 ? 31.192 -7.147 -70.837 1.00 91.00 130 ARG A N 1
ATOM 1017 C CA . ARG A 1 130 ? 29.916 -7.220 -70.102 1.00 91.00 130 ARG A CA 1
ATOM 1018 C C . ARG A 1 130 ? 30.081 -7.838 -68.706 1.00 91.00 130 ARG A C 1
ATOM 1020 O O . ARG A 1 130 ? 29.301 -7.527 -67.810 1.00 91.00 130 ARG A O 1
ATOM 1027 N N . GLU A 1 131 ? 31.078 -8.699 -68.519 1.00 91.62 131 GLU A N 1
ATOM 1028 C CA . GLU A 1 131 ? 31.424 -9.289 -67.222 1.00 91.62 131 GLU A CA 1
ATOM 1029 C C . GLU A 1 131 ? 32.044 -8.247 -66.286 1.00 91.62 131 GLU A C 1
ATOM 1031 O O . GLU A 1 131 ? 31.545 -8.072 -65.179 1.00 91.62 131 GLU A O 1
ATOM 1036 N N . GLN A 1 132 ? 33.008 -7.454 -66.764 1.00 90.50 132 GLN A N 1
ATOM 1037 C CA . GLN A 1 132 ? 33.615 -6.357 -65.995 1.00 90.50 132 GLN A CA 1
ATOM 1038 C C . GLN A 1 132 ? 32.582 -5.300 -65.567 1.00 90.50 132 GLN A C 1
ATOM 1040 O O . GLN A 1 132 ? 32.636 -4.783 -64.450 1.00 90.50 132 GLN A O 1
ATOM 1045 N N . LEU A 1 133 ? 31.596 -5.006 -66.425 1.00 91.62 133 LEU A N 1
ATOM 1046 C CA . LEU A 1 133 ? 30.481 -4.112 -66.091 1.00 91.62 133 LEU A CA 1
ATOM 1047 C C . LEU A 1 133 ? 29.589 -4.679 -64.973 1.00 91.62 133 LEU A C 1
ATOM 1049 O O . LEU A 1 133 ? 29.172 -3.934 -64.085 1.00 91.62 133 LEU A O 1
ATOM 1053 N N . ARG A 1 134 ? 29.312 -5.991 -64.988 1.00 92.12 134 ARG A N 1
ATOM 1054 C CA . ARG A 1 134 ? 28.541 -6.680 -63.934 1.00 92.12 134 ARG A CA 1
ATOM 1055 C C . ARG A 1 134 ? 29.310 -6.751 -62.617 1.00 92.12 134 ARG A C 1
ATOM 1057 O O . ARG A 1 134 ? 28.714 -6.579 -61.558 1.00 92.12 134 ARG A O 1
ATOM 1064 N N . GLU A 1 135 ? 30.617 -6.986 -62.673 1.00 91.88 135 GLU A N 1
ATOM 1065 C CA . GLU A 1 135 ? 31.486 -6.975 -61.493 1.00 91.88 135 GLU A CA 1
ATOM 1066 C C . GLU A 1 135 ? 31.515 -5.588 -60.846 1.00 91.88 135 GLU A C 1
ATOM 1068 O O . GLU A 1 135 ? 31.340 -5.471 -59.633 1.00 91.88 135 GLU A O 1
ATOM 1073 N N . HIS A 1 136 ? 31.646 -4.523 -61.645 1.00 91.81 136 HIS A N 1
ATOM 1074 C CA . HIS A 1 136 ? 31.581 -3.158 -61.127 1.00 91.81 136 HIS A CA 1
ATOM 1075 C C . HIS A 1 136 ? 30.195 -2.815 -60.563 1.00 91.81 136 HIS A C 1
ATOM 1077 O O . HIS A 1 136 ? 30.102 -2.222 -59.490 1.00 91.81 136 HIS A O 1
ATOM 1083 N N . GLU A 1 137 ? 29.112 -3.249 -61.221 1.00 91.75 137 GLU A N 1
ATOM 1084 C CA . GLU A 1 137 ? 27.746 -3.117 -60.701 1.00 91.75 137 GLU A CA 1
ATOM 1085 C C . GLU A 1 137 ? 27.612 -3.743 -59.306 1.00 91.75 137 GLU A C 1
ATOM 1087 O O . GLU A 1 137 ? 27.109 -3.080 -58.390 1.00 91.75 137 GLU A O 1
ATOM 1092 N N . ALA A 1 138 ? 28.106 -4.975 -59.147 1.00 92.50 138 ALA A N 1
ATOM 1093 C CA . ALA A 1 138 ? 28.090 -5.710 -57.889 1.00 92.50 138 ALA A CA 1
ATOM 1094 C C . ALA A 1 138 ? 28.937 -5.025 -56.806 1.00 92.50 138 ALA A C 1
ATOM 1096 O O . ALA A 1 138 ? 28.495 -4.929 -55.661 1.00 92.50 138 ALA A O 1
ATOM 1097 N N . LEU A 1 139 ? 30.113 -4.488 -57.154 1.00 92.75 139 LEU A N 1
ATOM 1098 C CA . LEU A 1 139 ? 30.939 -3.703 -56.231 1.00 92.75 139 LEU A CA 1
ATOM 1099 C C . LEU A 1 139 ? 30.224 -2.422 -55.778 1.00 92.75 139 LEU A C 1
ATOM 1101 O O . LEU A 1 139 ? 30.216 -2.116 -54.586 1.00 92.75 139 LEU A O 1
ATOM 1105 N N . CYS A 1 140 ? 29.567 -1.698 -56.690 1.00 90.25 140 CYS A N 1
ATOM 1106 C CA . CYS A 1 140 ? 28.769 -0.520 -56.345 1.00 90.25 140 CYS A CA 1
ATOM 1107 C C . CYS A 1 140 ? 27.592 -0.861 -55.422 1.00 90.25 140 CYS A C 1
ATOM 1109 O O . CYS A 1 140 ? 27.299 -0.100 -54.499 1.00 90.25 140 CYS A O 1
ATOM 1111 N N . ASP A 1 141 ? 26.900 -1.978 -55.665 1.00 91.56 141 ASP A N 1
ATOM 1112 C CA . ASP A 1 141 ? 25.812 -2.429 -54.792 1.00 91.56 141 ASP A CA 1
ATOM 1113 C C . ASP A 1 141 ? 26.327 -2.860 -53.418 1.00 91.56 141 ASP A C 1
ATOM 1115 O O . ASP A 1 141 ? 25.731 -2.478 -52.413 1.00 91.56 141 ASP A O 1
ATOM 1119 N N . ALA A 1 142 ? 27.461 -3.562 -53.356 1.00 93.88 142 ALA A N 1
ATOM 1120 C CA . ALA A 1 142 ? 28.110 -3.932 -52.101 1.00 93.88 142 ALA A CA 1
ATOM 1121 C C . ALA A 1 142 ? 28.535 -2.696 -51.291 1.00 93.88 142 ALA A C 1
ATOM 1123 O O . ALA A 1 142 ? 28.283 -2.636 -50.090 1.00 93.88 142 ALA A O 1
ATOM 1124 N N . MET A 1 143 ? 29.113 -1.679 -51.943 1.00 92.56 143 MET A N 1
ATOM 1125 C CA . MET A 1 143 ? 29.465 -0.414 -51.287 1.00 92.56 143 MET A CA 1
ATOM 1126 C C . MET A 1 143 ? 28.226 0.310 -50.757 1.00 92.56 143 MET A C 1
ATOM 1128 O O . MET A 1 143 ? 28.223 0.736 -49.604 1.00 92.56 143 MET A O 1
ATOM 1132 N N . ARG A 1 144 ? 27.159 0.413 -51.564 1.00 91.69 144 ARG A N 1
ATOM 1133 C CA . ARG A 1 144 ? 25.897 1.026 -51.125 1.00 91.69 144 ARG A CA 1
ATOM 1134 C C . ARG A 1 144 ? 25.321 0.290 -49.916 1.00 91.69 144 ARG A C 1
ATOM 1136 O O . ARG A 1 144 ? 24.981 0.931 -48.928 1.00 91.69 144 ARG A O 1
ATOM 1143 N N . PHE A 1 145 ? 25.268 -1.039 -49.972 1.00 94.00 145 PHE A N 1
ATOM 1144 C CA . PHE A 1 145 ? 24.751 -1.872 -48.890 1.00 94.00 145 PHE A CA 1
ATOM 1145 C C . PHE A 1 145 ? 25.582 -1.746 -47.606 1.00 94.00 145 PHE A C 1
ATOM 1147 O O . PHE A 1 145 ? 25.021 -1.647 -46.518 1.00 94.00 145 PHE A O 1
ATOM 1154 N N . ALA A 1 146 ? 26.912 -1.692 -47.707 1.00 93.44 146 ALA A N 1
ATOM 1155 C CA . ALA A 1 146 ? 27.780 -1.474 -46.551 1.00 93.44 146 ALA A CA 1
ATOM 1156 C C . ALA A 1 146 ? 27.566 -0.081 -45.923 1.00 93.44 146 ALA A C 1
ATOM 1158 O O . ALA A 1 146 ? 27.465 0.030 -44.702 1.00 93.44 146 ALA A O 1
ATOM 1159 N N . THR A 1 147 ? 27.396 0.973 -46.729 1.00 91.75 147 THR A N 1
ATOM 1160 C CA . THR A 1 147 ? 27.036 2.313 -46.228 1.00 91.75 147 THR A CA 1
ATOM 1161 C C . THR A 1 147 ? 25.643 2.341 -45.587 1.00 91.75 147 THR A C 1
ATOM 1163 O O . THR A 1 147 ? 25.454 2.950 -44.534 1.00 91.75 147 THR A O 1
ATOM 1166 N N . GLU A 1 148 ? 24.661 1.648 -46.169 1.00 93.69 148 GLU A N 1
ATOM 1167 C CA . GLU A 1 148 ? 23.326 1.494 -45.576 1.00 93.69 148 GLU A CA 1
ATOM 1168 C C . GLU A 1 148 ? 23.384 0.736 -44.241 1.00 93.69 148 GLU A C 1
ATOM 1170 O O . GLU A 1 148 ? 22.722 1.141 -43.284 1.00 93.69 148 GLU A O 1
ATOM 1175 N N . ARG A 1 149 ? 24.223 -0.305 -44.133 1.00 94.81 149 ARG A N 1
ATOM 1176 C CA . ARG A 1 149 ? 24.481 -1.030 -42.878 1.00 94.81 149 ARG A CA 1
ATOM 1177 C C . ARG A 1 149 ? 25.106 -0.136 -41.813 1.00 94.81 149 ARG A C 1
ATOM 1179 O O . ARG A 1 149 ? 24.658 -0.191 -40.673 1.00 94.81 149 ARG A O 1
ATOM 1186 N N . GLN A 1 150 ? 26.064 0.724 -42.165 1.00 93.50 150 GLN A N 1
ATOM 1187 C CA . GLN A 1 150 ? 26.625 1.700 -41.220 1.00 93.50 150 GLN A CA 1
ATOM 1188 C C . GLN A 1 150 ? 25.546 2.653 -40.698 1.00 93.50 150 GLN A C 1
ATOM 1190 O O . GLN A 1 150 ? 25.404 2.842 -39.490 1.00 93.50 150 GLN A O 1
ATOM 1195 N N . ALA A 1 151 ? 24.731 3.216 -41.596 1.00 90.44 151 ALA A N 1
ATOM 1196 C CA . ALA A 1 151 ? 23.628 4.089 -41.204 1.00 90.44 151 ALA A CA 1
ATOM 1197 C C . ALA A 1 151 ? 22.592 3.355 -40.331 1.00 90.44 151 ALA A C 1
ATOM 1199 O O . ALA A 1 151 ? 22.062 3.932 -39.379 1.00 90.44 151 ALA A O 1
ATOM 1200 N N . ALA A 1 152 ? 22.309 2.084 -40.627 1.00 91.62 152 ALA A N 1
ATOM 1201 C CA . ALA A 1 152 ? 21.427 1.246 -39.824 1.00 91.62 152 ALA A CA 1
ATOM 1202 C C . ALA A 1 152 ? 22.002 0.977 -38.424 1.00 91.62 152 ALA A C 1
ATOM 1204 O O . ALA A 1 152 ? 21.262 1.122 -37.451 1.00 91.62 152 ALA A O 1
ATOM 1205 N N . ALA A 1 153 ? 23.300 0.678 -38.310 1.00 92.75 153 ALA A N 1
ATOM 1206 C CA . ALA A 1 153 ? 23.988 0.482 -37.033 1.00 92.75 153 ALA A CA 1
ATOM 1207 C C . ALA A 1 153 ? 23.894 1.734 -36.144 1.00 92.75 153 ALA A C 1
ATOM 1209 O O . ALA A 1 153 ? 23.476 1.642 -34.993 1.00 92.75 153 ALA A O 1
ATOM 1210 N N . PHE A 1 154 ? 24.135 2.931 -36.694 1.00 89.88 154 PHE A N 1
ATOM 1211 C CA . PHE A 1 154 ? 23.952 4.188 -35.952 1.00 89.88 154 PHE A CA 1
ATOM 1212 C C . PHE A 1 154 ? 22.506 4.418 -35.491 1.00 89.88 154 PHE A C 1
ATOM 1214 O O . PHE A 1 154 ? 22.262 4.870 -34.368 1.00 89.88 154 PHE A O 1
ATOM 1221 N N . ARG A 1 155 ? 21.519 4.119 -36.345 1.00 90.50 155 ARG A N 1
ATOM 1222 C CA . ARG A 1 155 ? 20.098 4.235 -35.973 1.00 90.50 155 ARG A CA 1
ATOM 1223 C C . ARG A 1 155 ? 19.732 3.250 -34.868 1.00 90.50 155 ARG A C 1
ATOM 1225 O O . ARG A 1 155 ? 18.967 3.615 -33.976 1.00 90.50 155 ARG A O 1
ATOM 1232 N N . GLN A 1 156 ? 20.261 2.031 -34.931 1.00 91.62 156 GLN A N 1
ATOM 1233 C CA . GLN A 1 156 ? 20.033 1.000 -33.928 1.00 91.62 156 GLN A CA 1
ATOM 1234 C C . GLN A 1 156 ? 20.661 1.386 -32.589 1.00 91.62 156 GLN A C 1
ATOM 1236 O O . GLN A 1 156 ? 19.943 1.443 -31.594 1.00 91.62 156 GLN A O 1
ATOM 1241 N N . TRP A 1 157 ? 21.934 1.785 -32.588 1.00 94.31 157 TRP A N 1
ATOM 1242 C CA . TRP A 1 157 ? 22.632 2.314 -31.414 1.00 94.31 157 TRP A CA 1
ATOM 1243 C C . TRP A 1 157 ? 21.828 3.402 -30.707 1.00 94.31 157 TRP A C 1
ATOM 1245 O O . TRP A 1 157 ? 21.612 3.357 -29.498 1.00 94.31 157 TRP A O 1
ATOM 1255 N N . ARG A 1 158 ? 21.312 4.370 -31.470 1.00 90.06 158 ARG A N 1
ATOM 1256 C CA . ARG A 1 158 ? 20.530 5.473 -30.909 1.00 90.06 158 ARG A CA 1
ATOM 1257 C C . ARG A 1 158 ? 19.241 4.989 -30.239 1.00 90.06 158 ARG A C 1
ATOM 1259 O O . ARG A 1 158 ? 18.881 5.484 -29.172 1.00 90.06 158 ARG A O 1
ATOM 1266 N N . ARG A 1 159 ? 18.544 4.025 -30.851 1.00 90.88 159 ARG A N 1
ATOM 1267 C CA . ARG A 1 159 ? 17.333 3.415 -30.274 1.00 90.88 159 ARG A CA 1
ATOM 1268 C C . ARG A 1 159 ? 17.655 2.651 -28.996 1.00 90.88 159 ARG A C 1
ATOM 1270 O O . ARG A 1 159 ? 16.930 2.793 -28.015 1.00 90.88 159 ARG A O 1
ATOM 1277 N N . GLU A 1 160 ? 18.731 1.875 -29.006 1.00 93.81 160 GLU A N 1
ATOM 1278 C CA . GLU A 1 160 ? 19.173 1.081 -27.861 1.00 93.81 160 GLU A CA 1
ATOM 1279 C C . GLU A 1 160 ? 19.62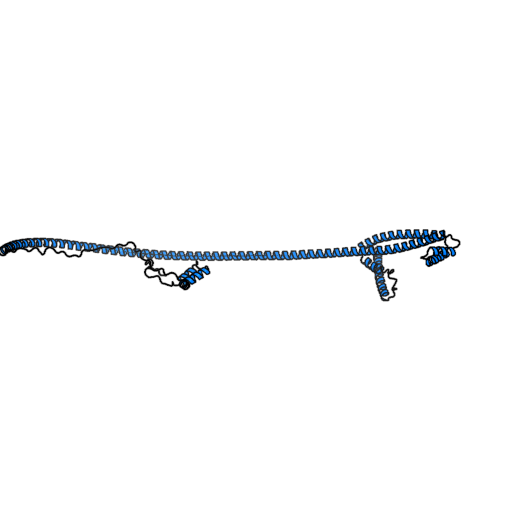0 1.968 -26.703 1.00 93.81 160 GLU A C 1
ATOM 1281 O O . GLU A 1 160 ? 19.170 1.759 -25.581 1.00 93.81 160 GLU A O 1
ATOM 1286 N N . ARG A 1 161 ? 20.383 3.032 -26.973 1.00 93.19 161 ARG A N 1
ATOM 1287 C CA . ARG A 1 161 ? 20.767 4.037 -25.973 1.00 93.19 161 ARG A CA 1
ATOM 1288 C C . ARG A 1 161 ? 19.549 4.678 -25.306 1.00 93.19 161 ARG A C 1
ATOM 1290 O O . ARG A 1 161 ? 19.503 4.799 -24.085 1.00 93.19 161 ARG A O 1
ATOM 1297 N N . LEU A 1 162 ? 18.536 5.060 -26.083 1.00 89.12 162 LEU A N 1
ATOM 1298 C CA . LEU A 1 162 ? 17.307 5.631 -25.530 1.00 89.12 162 LEU A CA 1
ATOM 1299 C C . LEU A 1 162 ? 16.502 4.605 -24.719 1.00 89.12 162 LEU A C 1
ATOM 1301 O O . LEU A 1 162 ? 15.953 4.931 -23.666 1.00 89.12 162 LEU A O 1
ATOM 1305 N N . ALA A 1 163 ? 16.410 3.364 -25.203 1.00 91.81 163 ALA A N 1
ATOM 1306 C CA . ALA A 1 163 ? 15.740 2.282 -24.487 1.00 91.81 163 ALA A CA 1
ATOM 1307 C C . ALA A 1 163 ? 16.439 1.980 -23.153 1.00 91.81 163 ALA A C 1
ATOM 1309 O O . ALA A 1 163 ? 15.771 1.814 -22.131 1.00 91.81 163 ALA A O 1
ATOM 1310 N N . LEU A 1 164 ? 17.772 1.985 -23.157 1.00 93.81 164 LEU A N 1
ATOM 1311 C CA . LEU A 1 164 ? 18.618 1.852 -21.980 1.00 93.81 164 LEU A CA 1
ATOM 1312 C C . LEU A 1 164 ? 18.315 2.955 -20.961 1.00 93.81 164 LEU A C 1
ATOM 1314 O O . LEU A 1 164 ? 18.015 2.668 -19.804 1.00 93.81 164 LEU A O 1
ATOM 1318 N N . LEU A 1 165 ? 18.313 4.210 -21.409 1.00 91.38 165 LEU A N 1
ATOM 1319 C CA . LEU A 1 165 ? 18.035 5.369 -20.566 1.00 91.38 165 LEU A CA 1
ATOM 1320 C C . LEU A 1 165 ? 16.638 5.297 -19.925 1.00 91.38 165 LEU A C 1
ATOM 1322 O O . LEU A 1 165 ? 16.493 5.461 -18.714 1.00 91.38 165 LEU A O 1
ATOM 1326 N N . ARG A 1 166 ? 15.610 4.966 -20.718 1.00 91.31 166 ARG A N 1
ATOM 1327 C CA . ARG A 1 166 ? 14.233 4.773 -20.228 1.00 91.31 166 ARG A CA 1
ATOM 1328 C C . ARG A 1 166 ? 14.129 3.640 -19.212 1.00 91.31 166 ARG A C 1
ATOM 1330 O O . ARG A 1 166 ? 13.403 3.775 -18.231 1.00 91.31 166 ARG A O 1
ATOM 1337 N N . ARG A 1 167 ? 14.850 2.536 -19.428 1.00 94.50 167 ARG A N 1
ATOM 1338 C CA . ARG A 1 167 ? 14.885 1.403 -18.494 1.00 94.50 167 ARG A CA 1
ATOM 1339 C C . ARG A 1 167 ? 15.425 1.830 -17.132 1.00 94.50 167 ARG A C 1
ATOM 1341 O O . ARG A 1 167 ? 14.790 1.536 -16.123 1.00 94.50 167 ARG A O 1
ATOM 1348 N N . HIS A 1 168 ? 16.558 2.530 -17.102 1.00 92.81 168 HIS A N 1
ATOM 1349 C CA . HIS A 1 168 ? 17.157 3.008 -15.850 1.00 92.81 168 HIS A CA 1
ATOM 1350 C C . HIS A 1 168 ? 16.272 4.040 -15.145 1.00 92.81 168 HIS A C 1
ATOM 1352 O O . HIS A 1 168 ? 16.079 3.950 -13.933 1.00 92.81 168 HIS A O 1
ATOM 1358 N N . ALA A 1 169 ? 15.660 4.962 -15.893 1.00 90.94 169 ALA A N 1
ATOM 1359 C CA . ALA A 1 169 ? 14.719 5.928 -15.328 1.00 90.94 169 ALA A CA 1
ATOM 1360 C C . ALA A 1 169 ? 13.502 5.235 -14.685 1.00 90.94 169 ALA A C 1
ATOM 1362 O O . ALA A 1 169 ? 13.169 5.510 -13.534 1.00 90.94 169 ALA A O 1
ATOM 1363 N N . ALA A 1 170 ? 12.897 4.261 -15.372 1.00 92.12 170 ALA A N 1
ATOM 1364 C CA . ALA A 1 170 ? 11.765 3.498 -14.842 1.00 92.12 170 ALA A CA 1
ATOM 1365 C C . ALA A 1 170 ? 12.136 2.669 -13.596 1.00 92.12 170 ALA A C 1
ATOM 1367 O O . ALA A 1 170 ? 11.348 2.553 -12.653 1.00 92.12 170 ALA A O 1
ATOM 1368 N N . GLN A 1 171 ? 13.343 2.096 -13.561 1.00 92.81 171 GLN A N 1
ATOM 1369 C CA . GLN A 1 171 ? 13.842 1.383 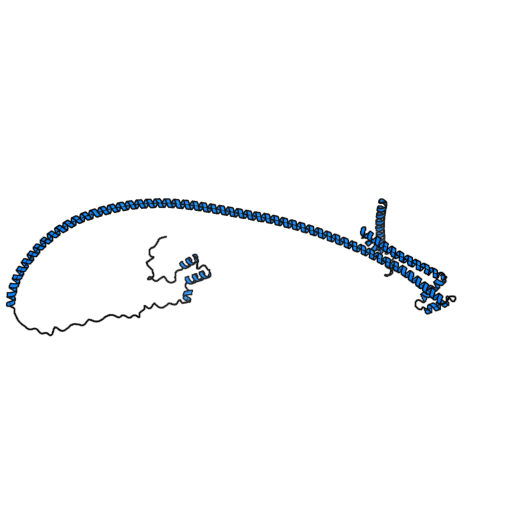-12.383 1.00 92.81 171 GLN A CA 1
ATOM 1370 C C . GLN A 1 171 ? 13.996 2.316 -11.179 1.00 92.81 171 GLN A C 1
ATOM 1372 O O . GLN A 1 171 ? 13.629 1.935 -10.066 1.00 92.81 171 GLN A O 1
ATOM 1377 N N . LEU A 1 172 ? 14.496 3.534 -11.394 1.00 92.00 172 LEU A N 1
ATOM 1378 C CA . LEU A 1 172 ? 14.608 4.539 -10.342 1.00 92.00 172 LEU A CA 1
ATOM 1379 C C . LEU A 1 172 ? 13.230 4.957 -9.813 1.00 92.00 172 LEU A C 1
ATOM 1381 O O . LEU A 1 172 ? 13.012 4.922 -8.605 1.00 92.00 172 LEU A O 1
ATOM 1385 N N . GLU A 1 173 ? 12.280 5.270 -10.696 1.00 91.25 173 GLU A N 1
ATOM 1386 C CA . GLU A 1 173 ? 10.902 5.621 -10.313 1.00 91.25 173 GLU A CA 1
ATOM 1387 C C . GLU A 1 173 ? 10.224 4.499 -9.510 1.00 91.25 173 GLU A C 1
ATOM 1389 O O . GLU A 1 173 ? 9.546 4.752 -8.508 1.00 91.25 173 GLU A O 1
ATOM 1394 N N . THR A 1 174 ? 10.462 3.244 -9.902 1.00 93.94 174 THR A N 1
ATOM 1395 C CA . THR A 1 174 ? 9.959 2.064 -9.185 1.00 93.94 174 THR A CA 1
ATOM 1396 C C . THR A 1 174 ? 10.563 1.960 -7.784 1.00 93.94 174 THR A C 1
ATOM 1398 O O . THR A 1 174 ? 9.842 1.677 -6.824 1.00 93.94 174 THR A O 1
ATOM 1401 N N . ARG A 1 175 ? 11.874 2.203 -7.639 1.00 92.56 175 ARG A N 1
ATOM 1402 C CA . ARG A 1 175 ? 12.557 2.197 -6.335 1.00 92.56 175 ARG A CA 1
ATOM 1403 C C . ARG A 1 175 ? 12.028 3.302 -5.422 1.00 92.56 175 ARG A C 1
ATOM 1405 O O . ARG A 1 175 ? 11.637 2.998 -4.299 1.00 92.56 175 ARG A O 1
ATOM 1412 N N . LEU A 1 176 ? 11.931 4.535 -5.920 1.00 91.38 176 LEU A N 1
ATOM 1413 C CA . LEU A 1 176 ? 11.402 5.674 -5.159 1.00 91.38 176 LEU A CA 1
ATOM 1414 C C . LEU A 1 176 ? 9.958 5.421 -4.699 1.00 91.38 176 LEU A C 1
ATOM 1416 O O . LEU A 1 176 ? 9.647 5.555 -3.517 1.00 91.38 176 LEU A O 1
ATOM 1420 N N . SER A 1 177 ? 9.094 4.930 -5.594 1.00 94.44 177 SER A N 1
ATOM 1421 C CA . SER A 1 177 ? 7.714 4.567 -5.237 1.00 94.44 177 SER A CA 1
ATOM 1422 C C . SER A 1 177 ? 7.649 3.469 -4.169 1.00 94.44 177 SER A C 1
ATOM 1424 O O . SER A 1 177 ? 6.791 3.502 -3.283 1.00 94.44 177 SER A O 1
ATOM 1426 N N . ALA A 1 178 ? 8.549 2.482 -4.226 1.00 95.75 178 ALA A N 1
ATOM 1427 C CA . ALA A 1 178 ? 8.622 1.425 -3.222 1.00 95.75 178 ALA A CA 1
ATOM 1428 C C . ALA A 1 178 ? 9.081 1.957 -1.852 1.00 95.75 178 ALA A C 1
ATOM 1430 O O . ALA A 1 178 ? 8.544 1.541 -0.819 1.00 95.75 178 ALA A O 1
ATOM 1431 N N . GLU A 1 179 ? 10.032 2.891 -1.828 1.00 94.81 179 GLU A N 1
ATOM 1432 C CA . GLU A 1 179 ? 10.503 3.556 -0.610 1.00 94.81 179 GLU A CA 1
ATOM 1433 C C . GLU A 1 179 ? 9.407 4.406 0.040 1.00 94.81 179 GLU A C 1
ATOM 1435 O O . GLU A 1 179 ? 9.173 4.280 1.249 1.00 94.81 179 GLU A O 1
ATOM 1440 N N . ASP A 1 180 ? 8.676 5.187 -0.756 1.00 95.69 180 ASP A N 1
ATOM 1441 C CA . ASP A 1 180 ? 7.539 5.989 -0.299 1.00 95.69 180 ASP A CA 1
ATOM 1442 C C . ASP A 1 180 ? 6.418 5.108 0.261 1.00 95.69 180 ASP A C 1
ATOM 1444 O O . ASP A 1 180 ? 5.913 5.345 1.366 1.00 95.69 180 ASP A O 1
ATOM 1448 N N . ALA A 1 181 ? 6.075 4.023 -0.438 1.00 96.56 181 ALA A N 1
ATOM 1449 C CA . ALA A 1 181 ? 5.099 3.050 0.041 1.00 96.56 181 ALA A CA 1
ATOM 1450 C C . ALA A 1 181 ? 5.550 2.392 1.358 1.00 96.56 181 ALA A C 1
ATOM 1452 O O . ALA A 1 181 ? 4.746 2.202 2.280 1.00 96.56 181 ALA A O 1
ATOM 1453 N N . ALA A 1 182 ? 6.839 2.067 1.493 1.00 96.88 182 ALA A N 1
ATOM 1454 C CA . ALA A 1 182 ? 7.397 1.532 2.730 1.00 96.88 182 ALA A CA 1
ATOM 1455 C C . ALA A 1 182 ? 7.349 2.564 3.871 1.00 96.88 182 ALA A C 1
ATOM 1457 O O . ALA A 1 182 ? 7.004 2.214 5.005 1.00 96.88 182 ALA A O 1
ATOM 1458 N N . ALA A 1 183 ? 7.642 3.836 3.591 1.00 97.00 183 ALA A N 1
ATOM 1459 C CA . ALA A 1 183 ? 7.547 4.924 4.558 1.00 97.00 183 ALA A CA 1
ATOM 1460 C C . ALA A 1 183 ? 6.101 5.152 5.027 1.00 97.00 183 ALA A C 1
ATOM 1462 O O . ALA A 1 183 ? 5.863 5.258 6.235 1.00 97.00 183 ALA A O 1
ATOM 1463 N N . ALA A 1 184 ? 5.131 5.140 4.111 1.00 97.31 184 ALA A N 1
ATOM 1464 C CA . ALA A 1 184 ? 3.709 5.246 4.428 1.00 97.31 184 ALA A CA 1
ATOM 1465 C C . ALA A 1 184 ? 3.244 4.098 5.341 1.00 97.31 184 ALA A C 1
ATOM 1467 O O . ALA A 1 184 ? 2.652 4.344 6.394 1.00 97.31 184 ALA A O 1
ATOM 1468 N N . ARG A 1 185 ? 3.612 2.849 5.018 1.00 97.50 185 ARG A N 1
ATOM 1469 C CA . ARG A 1 185 ? 3.313 1.672 5.859 1.00 97.50 185 ARG A CA 1
ATOM 1470 C C . ARG A 1 185 ? 3.926 1.779 7.255 1.00 97.50 185 ARG A C 1
ATOM 1472 O O . ARG A 1 185 ? 3.301 1.376 8.236 1.00 97.50 185 ARG A O 1
ATOM 1479 N N . ARG A 1 186 ? 5.147 2.317 7.378 1.00 97.25 186 ARG A N 1
ATOM 1480 C CA . ARG A 1 186 ? 5.778 2.563 8.688 1.00 97.25 186 ARG A CA 1
ATOM 1481 C C . ARG A 1 186 ? 4.979 3.577 9.508 1.00 97.25 186 ARG A C 1
ATOM 1483 O O . ARG A 1 186 ? 4.698 3.303 10.674 1.00 97.25 186 ARG A O 1
ATOM 1490 N N . ARG A 1 187 ? 4.572 4.700 8.906 1.00 97.56 187 ARG A N 1
ATOM 1491 C CA . ARG A 1 187 ? 3.740 5.724 9.568 1.00 97.56 187 ARG A CA 1
ATOM 1492 C C . ARG A 1 187 ? 2.401 5.150 10.024 1.00 97.56 187 ARG A C 1
ATOM 1494 O O . ARG A 1 187 ? 2.001 5.369 11.163 1.00 97.56 187 ARG A O 1
ATOM 1501 N N . GLU A 1 188 ? 1.752 4.353 9.181 1.00 97.56 188 GLU A N 1
ATOM 1502 C CA . GLU A 1 188 ? 0.487 3.706 9.528 1.00 97.56 188 GLU A CA 1
ATOM 1503 C C . GLU A 1 188 ? 0.638 2.763 10.730 1.00 97.56 188 GLU A C 1
ATOM 1505 O O . GLU A 1 188 ? -0.139 2.845 11.680 1.00 97.56 188 GLU A O 1
ATOM 1510 N N . ARG A 1 189 ? 1.676 1.915 10.740 1.00 97.56 189 ARG A N 1
ATOM 1511 C CA . ARG A 1 189 ? 1.965 1.011 11.867 1.00 97.56 189 ARG A CA 1
ATOM 1512 C C . ARG A 1 189 ? 2.218 1.767 13.169 1.00 97.56 189 ARG A C 1
ATOM 1514 O O . ARG A 1 189 ? 1.769 1.319 14.223 1.00 97.56 189 ARG A O 1
ATOM 1521 N N . LEU A 1 190 ? 2.927 2.895 13.116 1.00 97.81 190 LEU A N 1
ATOM 1522 C CA . LEU A 1 190 ? 3.139 3.749 14.287 1.00 97.81 190 LEU A CA 1
ATOM 1523 C C . LEU A 1 190 ? 1.812 4.332 14.788 1.00 97.81 190 LEU A C 1
ATOM 1525 O O . LEU A 1 190 ? 1.490 4.165 15.962 1.00 97.81 190 LEU A O 1
ATOM 1529 N N . GLY A 1 191 ? 0.987 4.880 13.892 1.00 97.88 191 GLY A N 1
ATOM 1530 C CA . GLY A 1 191 ? -0.339 5.390 14.250 1.00 97.88 191 GLY A CA 1
ATOM 1531 C C . GLY A 1 191 ? -1.270 4.307 14.811 1.00 97.88 191 GLY A C 1
ATOM 1532 O O . GLY A 1 191 ? -2.003 4.544 15.770 1.00 97.88 191 GLY A O 1
ATOM 1533 N N . GLN A 1 192 ? -1.224 3.082 14.276 1.00 97.31 192 GLN A N 1
ATOM 1534 C CA . GLN A 1 192 ? -1.961 1.941 14.830 1.00 97.31 192 GLN A CA 1
ATOM 1535 C C . GLN A 1 192 ? -1.487 1.596 16.251 1.00 97.31 192 GLN A C 1
ATOM 1537 O O . GLN A 1 192 ? -2.322 1.405 17.135 1.00 97.31 192 GLN A O 1
ATOM 1542 N N . ARG A 1 193 ? -0.171 1.570 16.500 1.00 97.50 193 ARG A N 1
ATOM 1543 C CA . ARG A 1 193 ? 0.397 1.323 17.838 1.00 97.50 193 ARG A CA 1
ATOM 1544 C C . ARG A 1 193 ? 0.001 2.405 18.840 1.00 97.50 193 ARG A C 1
ATOM 1546 O O . ARG A 1 193 ? -0.324 2.084 19.979 1.00 97.50 193 ARG A O 1
ATOM 1553 N N . GLU A 1 194 ? 0.001 3.670 18.436 1.00 97.88 194 GLU A N 1
ATOM 1554 C CA . GLU A 1 194 ? -0.443 4.779 19.288 1.00 97.88 194 GLU A CA 1
ATOM 1555 C C . GLU A 1 194 ? -1.924 4.659 19.645 1.00 97.88 194 GLU A C 1
ATOM 1557 O O . GLU A 1 194 ? -2.274 4.734 20.823 1.00 97.88 194 GLU A O 1
ATOM 1562 N N . ARG A 1 195 ? -2.789 4.371 18.664 1.00 97.94 195 ARG A N 1
ATOM 1563 C CA . ARG A 1 195 ? -4.215 4.108 18.912 1.00 97.94 195 ARG A CA 1
ATOM 1564 C C . ARG A 1 195 ? -4.421 2.930 19.860 1.00 97.94 195 ARG A C 1
ATOM 1566 O O . ARG A 1 195 ? -5.215 3.032 20.790 1.00 97.94 195 ARG A O 1
ATOM 1573 N N . GLN A 1 196 ? -3.683 1.836 19.673 1.00 97.50 196 GLN A N 1
ATOM 1574 C CA . GLN A 1 196 ? -3.732 0.682 20.576 1.00 97.50 196 GLN A CA 1
ATOM 1575 C C . GLN A 1 196 ? -3.313 1.058 22.002 1.00 97.50 196 GLN A C 1
ATOM 1577 O O . GLN A 1 196 ? -4.004 0.692 22.948 1.00 97.50 196 GLN A O 1
ATOM 1582 N N . ARG A 1 197 ? -2.235 1.835 22.170 1.00 97.81 197 ARG A N 1
ATOM 1583 C CA . ARG A 1 197 ? -1.800 2.336 23.486 1.00 97.81 197 ARG A CA 1
ATOM 1584 C C . ARG A 1 197 ? -2.861 3.219 24.140 1.00 97.81 197 ARG A C 1
ATOM 1586 O O . ARG A 1 197 ? -3.134 3.053 25.324 1.00 97.81 197 ARG A O 1
ATOM 1593 N N . GLN A 1 198 ? -3.486 4.118 23.381 1.00 97.81 198 GLN A N 1
ATOM 1594 C CA . GLN A 1 198 ? -4.563 4.975 23.883 1.00 97.81 198 GLN A CA 1
ATOM 1595 C C . GLN A 1 198 ? -5.785 4.160 24.319 1.00 97.81 198 GLN A C 1
ATOM 1597 O O . GLN A 1 198 ? -6.326 4.400 25.397 1.00 97.81 198 GLN A O 1
ATOM 1602 N N . LEU A 1 199 ? -6.205 3.181 23.513 1.00 97.81 199 LEU A N 1
ATOM 1603 C CA . LEU A 1 199 ? -7.314 2.288 23.850 1.00 97.81 199 LEU A CA 1
ATOM 1604 C C . LEU A 1 199 ? -7.000 1.454 25.091 1.00 97.81 199 LEU A C 1
ATOM 1606 O O . LEU A 1 199 ? -7.823 1.395 25.998 1.00 97.81 199 LEU A O 1
ATOM 1610 N N . HIS A 1 200 ? -5.800 0.878 25.171 1.00 97.62 200 HIS A N 1
ATOM 1611 C CA . HIS A 1 200 ? -5.360 0.136 26.348 1.00 97.62 200 HIS A CA 1
ATOM 1612 C C . HIS A 1 200 ? -5.373 1.023 27.599 1.00 97.62 200 HIS A C 1
ATOM 1614 O O . HIS A 1 200 ? -5.918 0.629 28.624 1.00 97.62 200 HIS A O 1
ATOM 1620 N N . GLY A 1 201 ? -4.843 2.247 27.515 1.00 98.06 201 GLY A N 1
ATOM 1621 C CA . GLY A 1 201 ? -4.875 3.201 28.625 1.00 98.06 201 GLY A CA 1
ATOM 1622 C C . GLY A 1 201 ? -6.297 3.558 29.073 1.00 98.06 201 GLY A C 1
ATOM 1623 O O . GLY A 1 201 ? -6.567 3.616 30.270 1.00 98.06 201 GLY A O 1
ATOM 1624 N N . ARG A 1 202 ? -7.231 3.743 28.129 1.00 97.88 202 ARG A N 1
ATOM 1625 C CA . ARG A 1 202 ? -8.651 3.989 28.438 1.00 97.88 202 ARG A CA 1
ATOM 1626 C C . ARG A 1 202 ? -9.306 2.787 29.115 1.00 97.88 202 ARG A C 1
ATOM 1628 O O . ARG A 1 202 ? -9.976 2.969 30.126 1.00 97.88 202 ARG A O 1
ATOM 1635 N N . LEU A 1 203 ? -9.077 1.582 28.596 1.00 97.88 203 LEU A N 1
ATOM 1636 C CA . LEU A 1 203 ? -9.616 0.346 29.166 1.00 97.88 203 LEU A CA 1
ATOM 1637 C C . LEU A 1 203 ? -9.096 0.102 30.585 1.00 97.88 203 LEU A C 1
ATOM 1639 O O . LEU A 1 203 ? -9.876 -0.254 31.462 1.00 97.88 203 LEU A O 1
ATOM 1643 N N . GLU A 1 204 ? -7.809 0.334 30.839 1.00 97.12 204 GLU A N 1
ATOM 1644 C CA . GLU A 1 204 ? -7.240 0.243 32.188 1.00 97.12 204 GLU A CA 1
ATOM 1645 C C . GLU A 1 204 ? -7.869 1.271 33.140 1.00 97.12 204 GLU A C 1
ATOM 1647 O O . GLU A 1 204 ? -8.292 0.921 34.243 1.00 97.12 204 GLU A O 1
ATOM 1652 N N . ALA A 1 205 ? -8.039 2.523 32.704 1.00 97.31 205 ALA A N 1
ATOM 1653 C CA . ALA A 1 205 ? -8.714 3.538 33.511 1.00 97.31 205 ALA A CA 1
ATOM 1654 C C . ALA A 1 205 ? -10.178 3.164 33.822 1.00 97.31 205 ALA A C 1
ATOM 1656 O O . ALA A 1 205 ? -10.653 3.377 34.939 1.00 97.31 205 ALA A O 1
ATOM 1657 N N . GLU A 1 206 ? -10.901 2.589 32.859 1.00 96.88 206 GLU A N 1
ATOM 1658 C CA . GLU A 1 206 ? -12.264 2.094 33.065 1.00 96.88 206 GLU A CA 1
ATOM 1659 C C . GLU A 1 206 ? -12.314 0.893 34.011 1.00 96.88 206 GLU A C 1
ATOM 1661 O O . GLU A 1 206 ? -13.187 0.853 34.879 1.00 96.88 206 GLU A O 1
ATOM 1666 N N . ARG A 1 207 ? -11.362 -0.043 33.910 1.00 97.38 207 ARG A N 1
ATOM 1667 C CA . ARG A 1 207 ? -11.229 -1.178 34.838 1.00 97.38 207 ARG A CA 1
ATOM 1668 C C . ARG A 1 207 ? -11.036 -0.702 36.273 1.00 97.38 207 ARG A C 1
ATOM 1670 O O . ARG A 1 207 ? -11.761 -1.153 37.158 1.00 97.38 207 ARG A O 1
ATOM 1677 N N . VAL A 1 208 ? -10.130 0.252 36.494 1.00 97.19 208 VAL A N 1
ATOM 1678 C CA . VAL A 1 208 ? -9.889 0.838 37.822 1.00 97.19 208 VAL A CA 1
ATOM 1679 C C . VAL A 1 208 ? -11.150 1.525 38.354 1.00 97.19 208 VAL A C 1
ATOM 1681 O O . VAL A 1 208 ? -11.559 1.267 39.484 1.00 97.19 208 VAL A O 1
ATOM 1684 N N . ARG A 1 209 ? -11.829 2.340 37.533 1.00 97.12 209 ARG A N 1
ATOM 1685 C CA . ARG A 1 209 ? -13.092 3.000 37.922 1.00 97.12 209 ARG A CA 1
ATOM 1686 C C . ARG A 1 209 ? -14.198 1.999 38.249 1.00 97.12 209 ARG A C 1
ATOM 1688 O O . ARG A 1 209 ? -14.948 2.205 39.199 1.00 97.12 209 ARG A O 1
ATOM 1695 N N . ALA A 1 210 ? -14.326 0.933 37.464 1.00 96.88 210 ALA A N 1
ATOM 1696 C CA . ALA A 1 210 ? -15.317 -0.109 37.694 1.00 96.88 210 ALA A CA 1
ATOM 1697 C C . ALA A 1 210 ? -15.027 -0.891 38.982 1.00 96.88 210 ALA A C 1
ATOM 1699 O O . ALA A 1 210 ? -15.965 -1.186 39.720 1.00 96.88 210 ALA A O 1
ATOM 1700 N N . SER A 1 211 ? -13.753 -1.182 39.270 1.00 96.75 211 SER A N 1
ATOM 1701 C CA . SER A 1 211 ? -13.336 -1.802 40.532 1.00 96.75 211 SER A CA 1
ATOM 1702 C C . SER A 1 211 ? -13.675 -0.908 41.721 1.00 96.75 211 SER A C 1
ATOM 1704 O O . SER A 1 211 ? -14.389 -1.346 42.612 1.00 96.75 211 SER A O 1
ATOM 1706 N N . ALA A 1 212 ? -13.292 0.372 41.681 1.00 96.81 212 ALA A N 1
ATOM 1707 C CA . ALA A 1 212 ? -13.592 1.320 42.755 1.00 96.81 212 ALA A CA 1
ATOM 1708 C C . ALA A 1 212 ? -15.103 1.427 43.032 1.00 96.81 212 ALA A C 1
ATOM 1710 O O . ALA A 1 212 ? -15.534 1.365 44.178 1.00 96.81 212 ALA A O 1
ATOM 1711 N N . ARG A 1 213 ? -15.932 1.484 41.978 1.00 96.62 213 ARG A N 1
ATOM 1712 C CA . ARG A 1 213 ? -17.400 1.481 42.115 1.00 96.62 213 ARG A CA 1
ATOM 1713 C C . ARG A 1 213 ? -17.947 0.191 42.729 1.00 96.62 213 ARG A C 1
ATOM 1715 O O . ARG A 1 213 ? -18.981 0.232 43.390 1.00 96.62 213 ARG A O 1
ATOM 1722 N N . ARG A 1 214 ? -17.322 -0.962 42.469 1.00 95.19 214 ARG A N 1
ATOM 1723 C CA . ARG A 1 214 ? -17.708 -2.234 43.101 1.00 95.19 214 ARG A CA 1
ATOM 1724 C C . ARG A 1 214 ? -17.352 -2.221 44.582 1.00 95.19 214 ARG A C 1
ATOM 1726 O O . ARG A 1 214 ? -18.209 -2.565 45.387 1.00 95.19 214 ARG A O 1
ATOM 1733 N N . ASP A 1 215 ? -16.159 -1.751 44.924 1.00 95.69 215 ASP A N 1
ATOM 1734 C CA . ASP A 1 215 ? -15.702 -1.653 46.312 1.00 95.69 215 ASP A CA 1
ATOM 1735 C C . ASP A 1 215 ? -16.577 -0.678 47.119 1.00 95.69 215 ASP A C 1
ATOM 1737 O O . ASP A 1 215 ? -16.965 -0.971 48.247 1.00 95.69 215 ASP A O 1
ATOM 1741 N N . GLU A 1 216 ? -16.958 0.461 46.532 1.00 95.62 216 GLU A N 1
ATOM 1742 C CA . GLU A 1 216 ? -17.900 1.415 47.136 1.00 95.62 216 GLU A CA 1
ATOM 1743 C C . GLU A 1 216 ? -19.271 0.784 47.405 1.00 95.62 216 GLU A C 1
ATOM 1745 O O . GLU A 1 216 ? -19.823 0.954 48.492 1.00 95.62 216 GLU A O 1
ATOM 1750 N N . ARG A 1 217 ? -19.809 0.019 46.447 1.00 95.25 217 ARG A N 1
ATOM 1751 C CA . ARG A 1 217 ? -21.082 -0.699 46.622 1.00 95.25 217 ARG A CA 1
ATOM 1752 C C . ARG A 1 217 ? -20.995 -1.748 47.721 1.00 95.25 217 ARG A C 1
ATOM 1754 O O . ARG A 1 217 ? -21.889 -1.807 48.553 1.00 95.25 217 ARG A O 1
ATOM 1761 N N . GLN A 1 218 ? -19.914 -2.525 47.756 1.00 95.19 218 GLN A N 1
ATOM 1762 C CA . GLN A 1 218 ? -19.699 -3.526 48.802 1.00 95.19 218 GLN A CA 1
ATOM 1763 C C . GLN A 1 218 ? -19.628 -2.877 50.185 1.00 95.19 218 GLN A C 1
ATOM 1765 O O . GLN A 1 218 ? -20.308 -3.323 51.103 1.00 95.19 218 GLN A O 1
ATOM 1770 N N . ARG A 1 219 ? -18.890 -1.769 50.329 1.00 95.31 219 ARG A N 1
ATOM 1771 C CA . ARG A 1 219 ? -18.831 -1.015 51.592 1.00 95.31 219 ARG A CA 1
ATOM 1772 C C . ARG A 1 219 ? -20.197 -0.475 52.006 1.00 95.31 219 ARG A C 1
ATOM 1774 O O . ARG A 1 219 ? -20.536 -0.551 53.183 1.00 95.31 219 ARG A O 1
ATOM 1781 N N . ALA A 1 220 ? -20.979 0.049 51.062 1.00 95.38 220 ALA A N 1
ATOM 1782 C CA . ALA A 1 220 ? -22.329 0.530 51.339 1.00 95.38 220 ALA A CA 1
ATOM 1783 C C . ALA A 1 220 ? -23.263 -0.614 51.775 1.00 95.38 220 ALA A C 1
ATOM 1785 O O . ALA A 1 220 ? -23.996 -0.466 52.747 1.00 95.38 220 ALA A O 1
ATOM 1786 N N . GLU A 1 221 ? -23.207 -1.771 51.111 1.00 95.25 221 GLU A N 1
ATOM 1787 C CA . GLU A 1 221 ? -23.982 -2.961 51.488 1.00 95.25 221 GLU A CA 1
ATOM 1788 C C . GLU A 1 221 ? -23.584 -3.492 52.873 1.00 95.25 221 GLU A C 1
ATOM 1790 O O . GLU A 1 221 ? -24.452 -3.834 53.675 1.00 95.25 221 GLU A O 1
ATOM 1795 N N . GLU A 1 222 ? -22.288 -3.526 53.190 1.00 94.88 222 GLU A N 1
ATOM 1796 C CA . GLU A 1 222 ? -21.790 -3.909 54.515 1.00 94.88 222 GLU A CA 1
ATOM 1797 C C . GLU A 1 222 ? -22.233 -2.933 55.608 1.00 94.88 222 GLU A C 1
ATOM 1799 O O . GLU A 1 222 ? -22.637 -3.367 56.688 1.00 94.88 222 GLU A O 1
ATOM 1804 N N . GLN A 1 223 ? -22.186 -1.624 55.345 1.00 95.19 223 GLN A N 1
ATOM 1805 C CA . GLN A 1 223 ? -22.689 -0.608 56.274 1.00 95.19 223 GLN A CA 1
ATOM 1806 C C . GLN A 1 223 ? -24.183 -0.797 56.534 1.00 95.19 223 GLN A C 1
ATOM 1808 O O . GLN A 1 223 ? -24.600 -0.855 57.688 1.00 95.19 223 GLN A O 1
ATOM 1813 N N . LEU A 1 224 ? -24.966 -0.996 55.476 1.00 95.00 224 LEU A N 1
ATOM 1814 C CA . LEU A 1 224 ? -26.409 -1.178 55.574 1.00 95.00 224 LEU A CA 1
ATOM 1815 C C . LEU A 1 224 ? -26.767 -2.473 56.324 1.00 95.00 224 LEU A C 1
ATOM 1817 O O . LEU A 1 224 ? -27.698 -2.481 57.127 1.00 95.00 224 LEU A O 1
ATOM 1821 N N . ARG A 1 225 ? -25.988 -3.551 56.144 1.00 95.25 225 ARG A N 1
ATOM 1822 C CA . ARG A 1 225 ? -26.109 -4.778 56.953 1.00 95.25 225 ARG A CA 1
ATOM 1823 C C . ARG A 1 225 ? -25.811 -4.529 58.428 1.00 95.25 225 ARG A C 1
ATOM 1825 O O . ARG A 1 225 ? -26.593 -4.951 59.271 1.00 95.25 225 ARG A O 1
ATOM 1832 N N . ARG A 1 226 ? -24.732 -3.810 58.752 1.00 94.44 226 ARG A N 1
ATOM 1833 C CA . ARG A 1 226 ? -24.388 -3.476 60.147 1.00 94.44 226 ARG A CA 1
ATOM 1834 C C . ARG A 1 226 ? -25.465 -2.626 60.816 1.00 94.44 226 ARG A C 1
ATOM 1836 O O . ARG A 1 226 ? -25.789 -2.859 61.976 1.00 94.44 226 ARG A O 1
ATOM 1843 N N . GLU A 1 227 ? -26.033 -1.663 60.096 1.00 94.38 227 GLU A N 1
ATOM 1844 C CA . GLU A 1 227 ? -27.145 -0.844 60.589 1.00 94.38 227 GLU A CA 1
ATOM 1845 C C . GLU A 1 227 ? -28.406 -1.682 60.832 1.00 94.38 227 GLU A C 1
ATOM 1847 O O . GLU A 1 227 ? -29.062 -1.521 61.863 1.00 94.38 227 GLU A O 1
ATOM 1852 N N . GLN A 1 228 ? -28.726 -2.611 59.925 1.00 93.12 228 GLN A N 1
ATOM 1853 C CA . GLN A 1 228 ? -29.841 -3.545 60.097 1.00 93.12 228 GLN A CA 1
ATOM 1854 C C . GLN A 1 228 ? -29.635 -4.460 61.308 1.00 93.12 228 GLN A C 1
ATOM 1856 O O . GLN A 1 228 ? -30.525 -4.550 62.151 1.00 93.12 228 GLN A O 1
ATOM 1861 N N . GLU A 1 229 ? -28.459 -5.076 61.443 1.00 94.50 229 GLU A N 1
ATOM 1862 C CA . GLU A 1 229 ? -28.111 -5.927 62.586 1.00 94.50 229 GLU A CA 1
ATOM 1863 C C . GLU A 1 229 ? -28.177 -5.151 63.910 1.00 94.50 229 GLU A C 1
ATOM 1865 O O . GLU A 1 229 ? -28.739 -5.640 64.892 1.00 94.50 229 GLU A O 1
ATOM 1870 N N . ALA A 1 230 ? -27.672 -3.913 63.940 1.00 94.25 230 ALA A N 1
ATOM 1871 C CA . ALA A 1 230 ? -27.752 -3.048 65.114 1.00 94.25 230 ALA A CA 1
ATOM 1872 C C . ALA A 1 230 ? -29.206 -2.696 65.472 1.00 94.25 230 ALA A C 1
ATOM 1874 O O . ALA A 1 230 ? -29.598 -2.799 66.638 1.00 94.25 230 ALA A O 1
ATOM 1875 N N . ALA A 1 231 ? -30.031 -2.344 64.481 1.00 94.31 231 ALA A N 1
ATOM 1876 C CA . ALA A 1 231 ? -31.446 -2.045 64.685 1.00 94.31 231 ALA A CA 1
ATOM 1877 C C . ALA A 1 231 ? -32.239 -3.280 65.149 1.00 94.31 231 ALA A C 1
ATOM 1879 O O . ALA A 1 231 ? -33.129 -3.175 65.999 1.00 94.31 231 ALA A O 1
ATOM 1880 N N . GLU A 1 232 ? -31.933 -4.467 64.622 1.00 92.88 232 GLU A N 1
ATOM 1881 C CA . GLU A 1 232 ? -32.529 -5.727 65.069 1.00 92.88 232 GLU A CA 1
ATOM 1882 C C . GLU A 1 232 ? -32.114 -6.079 66.500 1.00 92.88 232 GLU A C 1
ATOM 1884 O O . GLU A 1 232 ? -32.975 -6.440 67.309 1.00 92.88 232 GLU A O 1
ATOM 1889 N N . ALA A 1 233 ? -30.837 -5.905 66.847 1.00 93.56 233 ALA A N 1
ATOM 1890 C CA . ALA A 1 233 ? -30.332 -6.114 68.200 1.00 93.56 233 ALA A CA 1
ATOM 1891 C C . ALA A 1 233 ? -30.990 -5.158 69.209 1.00 93.56 233 ALA A C 1
ATOM 1893 O O . ALA A 1 233 ? -31.420 -5.588 70.284 1.00 93.56 233 ALA A O 1
ATOM 1894 N N . GLU A 1 234 ? -31.150 -3.879 68.857 1.00 93.00 234 GLU A N 1
ATOM 1895 C CA . GLU A 1 234 ? -31.850 -2.898 69.690 1.00 93.00 234 GLU A CA 1
ATOM 1896 C C . GLU A 1 234 ? -33.327 -3.277 69.884 1.00 93.00 234 GLU A C 1
ATOM 1898 O O . GLU A 1 234 ? -33.842 -3.289 71.010 1.00 93.00 234 GLU A O 1
ATOM 1903 N N . ARG A 1 235 ? -34.015 -3.674 68.804 1.00 92.38 235 ARG A N 1
ATOM 1904 C CA . ARG A 1 235 ? -35.400 -4.169 68.869 1.00 92.38 235 ARG A CA 1
ATOM 1905 C C . ARG A 1 235 ? -35.509 -5.412 69.748 1.00 92.38 235 ARG A C 1
ATOM 1907 O O . ARG A 1 235 ? -36.458 -5.513 70.529 1.00 92.38 235 ARG A O 1
ATOM 1914 N N . ALA A 1 236 ? -34.562 -6.343 69.658 1.00 92.69 236 ALA A N 1
ATOM 1915 C CA . ALA A 1 236 ? -34.526 -7.546 70.483 1.00 92.69 236 ALA A CA 1
ATOM 1916 C C . ALA A 1 236 ? -34.319 -7.212 71.969 1.00 92.69 236 ALA A C 1
ATOM 1918 O O . ALA A 1 236 ? -35.053 -7.721 72.820 1.00 92.69 236 ALA A O 1
ATOM 1919 N N . LEU A 1 237 ? -33.394 -6.300 72.287 1.00 93.94 237 LEU A N 1
ATOM 1920 C CA . LEU A 1 237 ? -33.181 -5.796 73.647 1.00 93.94 237 LEU A CA 1
ATOM 1921 C C . LEU A 1 237 ? -34.439 -5.118 74.201 1.00 93.94 237 LEU A C 1
ATOM 1923 O O . LEU A 1 237 ? -34.851 -5.405 75.326 1.00 93.94 237 LEU A O 1
ATOM 1927 N N . SER A 1 238 ? -35.093 -4.270 73.405 1.00 91.94 238 SER A N 1
ATOM 1928 C CA . SER A 1 238 ? -36.343 -3.602 73.781 1.00 91.94 238 SER A CA 1
ATOM 1929 C C . SER A 1 238 ? -37.476 -4.605 74.040 1.00 91.94 238 SER A C 1
ATOM 1931 O O . SER A 1 238 ? -38.155 -4.527 75.067 1.00 91.94 238 SER A O 1
ATOM 1933 N N . ARG A 1 239 ? -37.637 -5.619 73.176 1.00 90.88 239 ARG A N 1
ATOM 1934 C CA . ARG A 1 239 ? -38.596 -6.722 73.381 1.00 90.88 239 ARG A CA 1
ATOM 1935 C C . ARG A 1 239 ? -38.303 -7.500 74.660 1.00 90.88 239 ARG A C 1
ATOM 1937 O O . ARG A 1 239 ? -39.229 -7.770 75.420 1.00 90.88 239 ARG A O 1
ATOM 1944 N N . ARG A 1 240 ? -37.032 -7.816 74.929 1.00 92.69 240 ARG A N 1
ATOM 1945 C CA . ARG A 1 240 ? -36.616 -8.523 76.147 1.00 92.69 240 ARG A CA 1
ATOM 1946 C C . ARG A 1 240 ? -36.941 -7.714 77.404 1.00 92.69 240 ARG A C 1
ATOM 1948 O O . ARG A 1 240 ? -37.514 -8.270 78.335 1.00 92.69 240 ARG A O 1
ATOM 1955 N N . ARG A 1 241 ? -36.657 -6.407 77.405 1.00 92.88 241 ARG A N 1
ATOM 1956 C CA . ARG A 1 241 ? -37.016 -5.498 78.510 1.00 92.88 241 ARG A CA 1
ATOM 1957 C C . ARG A 1 241 ? -38.528 -5.448 78.741 1.00 92.88 241 ARG A C 1
ATOM 1959 O O . ARG A 1 241 ? -38.974 -5.569 79.876 1.00 92.88 241 ARG A O 1
ATOM 1966 N N . ARG A 1 242 ? -39.327 -5.333 77.672 1.00 90.75 242 ARG A N 1
ATOM 1967 C CA . ARG A 1 242 ? -40.801 -5.361 77.762 1.00 90.75 242 ARG A CA 1
ATOM 1968 C C . ARG A 1 242 ? -41.320 -6.687 78.316 1.00 90.75 242 ARG A C 1
ATOM 1970 O O . ARG A 1 242 ? -42.196 -6.678 79.172 1.00 90.75 242 ARG A O 1
ATOM 1977 N N . ALA A 1 243 ? -40.772 -7.812 77.858 1.00 90.12 243 ALA A N 1
ATOM 1978 C CA . ALA A 1 243 ? -41.149 -9.133 78.351 1.00 90.12 243 ALA A CA 1
ATOM 1979 C C . ALA A 1 243 ? -40.835 -9.293 79.847 1.00 90.12 243 ALA A C 1
ATOM 1981 O O . ALA A 1 243 ? -41.678 -9.785 80.588 1.00 90.12 243 ALA A O 1
ATOM 1982 N N . GLN A 1 244 ? -39.668 -8.823 80.301 1.00 90.50 244 GLN A N 1
ATOM 1983 C CA . GLN A 1 244 ? -39.302 -8.826 81.722 1.00 90.50 244 GLN A CA 1
ATOM 1984 C C . GLN A 1 244 ? -40.252 -7.961 82.563 1.00 90.50 244 GLN A C 1
ATOM 1986 O O . GLN A 1 244 ? -40.705 -8.406 83.612 1.00 90.50 244 GLN A O 1
ATOM 1991 N N . ALA A 1 245 ? -40.613 -6.766 82.085 1.00 89.75 245 ALA A N 1
ATOM 1992 C CA . ALA A 1 245 ? -41.573 -5.902 82.774 1.00 89.75 245 ALA A CA 1
ATOM 1993 C C . ALA A 1 245 ? -42.964 -6.554 82.890 1.00 89.75 245 ALA A C 1
ATOM 1995 O O . ALA A 1 245 ? -43.568 -6.548 83.960 1.00 89.75 245 ALA A O 1
ATOM 1996 N N . LEU A 1 246 ? -43.453 -7.173 81.810 1.00 91.19 246 LEU A N 1
ATOM 1997 C CA . LEU A 1 246 ? -44.724 -7.903 81.817 1.00 91.19 246 LEU A CA 1
ATOM 1998 C C . LEU A 1 246 ? -44.687 -9.128 82.739 1.00 91.19 246 LEU A C 1
ATOM 2000 O O . LEU A 1 246 ? -45.671 -9.392 83.424 1.00 91.19 246 LEU A O 1
ATOM 2004 N N . GLN A 1 247 ? -43.569 -9.860 82.778 1.00 87.31 247 GLN A N 1
ATOM 2005 C CA . GLN A 1 247 ? -43.386 -10.979 83.705 1.00 87.31 247 GLN A CA 1
ATOM 2006 C C . GLN A 1 247 ? -43.471 -10.522 85.164 1.00 87.31 247 GLN A C 1
ATOM 2008 O O . GLN A 1 247 ? -44.179 -11.166 85.934 1.00 87.31 247 GLN A O 1
ATOM 2013 N N . GLY A 1 248 ? -42.829 -9.403 85.520 1.00 87.81 248 GLY A N 1
ATOM 2014 C CA . GLY A 1 248 ? -42.934 -8.813 86.860 1.00 87.81 248 GLY A CA 1
ATOM 2015 C C . GLY A 1 248 ? -44.381 -8.479 87.233 1.00 87.81 248 GLY A C 1
ATOM 2016 O O . GLY A 1 248 ? -44.879 -8.946 88.251 1.00 87.81 248 GLY A O 1
ATOM 2017 N N . LEU A 1 249 ? -45.110 -7.790 86.347 1.00 89.25 249 LEU A N 1
ATOM 2018 C CA . LEU A 1 249 ? -46.526 -7.463 86.568 1.00 89.25 249 LEU A CA 1
ATOM 2019 C C . LEU A 1 249 ? -47.417 -8.710 86.709 1.00 89.25 249 LEU A C 1
ATOM 2021 O O . LEU A 1 249 ? -48.333 -8.738 87.529 1.00 89.25 249 LEU A O 1
ATOM 2025 N N . CYS A 1 250 ? -47.162 -9.756 85.916 1.00 87.38 250 CYS A N 1
ATOM 2026 C CA . CYS A 1 250 ? -47.908 -11.011 86.017 1.00 87.38 250 CYS A CA 1
ATOM 2027 C C . CYS A 1 250 ? -47.652 -11.722 87.350 1.00 87.38 250 CYS A C 1
ATOM 2029 O O . CYS A 1 250 ? -48.585 -12.298 87.909 1.00 87.38 250 CYS A O 1
ATOM 2031 N N . GLN A 1 251 ? -46.413 -11.691 87.851 1.00 86.31 251 GLN A N 1
ATOM 2032 C CA . GLN A 1 251 ? -46.053 -12.267 89.149 1.00 86.31 251 GLN A CA 1
ATOM 2033 C C . GLN A 1 251 ? -46.761 -11.529 90.286 1.00 86.31 251 GLN A C 1
ATOM 2035 O O . GLN A 1 251 ? -47.464 -12.171 91.061 1.00 86.31 251 GLN A O 1
ATOM 2040 N N . GLU A 1 252 ? -46.695 -10.196 90.308 1.00 86.94 252 GLU A N 1
ATOM 2041 C CA . GLU A 1 252 ? -47.391 -9.372 91.307 1.00 86.94 252 GLU A CA 1
ATOM 2042 C C . GLU A 1 252 ? -48.909 -9.621 91.303 1.00 86.94 252 GLU A C 1
ATOM 2044 O O . GLU A 1 252 ? -49.536 -9.793 92.349 1.00 86.94 252 GLU A O 1
ATOM 2049 N N . HIS A 1 253 ? -49.525 -9.689 90.120 1.00 87.62 253 HIS A N 1
ATOM 2050 C CA . HIS A 1 253 ? -50.954 -9.977 90.003 1.00 87.62 253 HIS A CA 1
ATOM 2051 C C . HIS A 1 253 ? -51.300 -11.408 90.451 1.00 87.62 253 HIS A C 1
ATOM 2053 O O . HIS A 1 253 ? -52.349 -11.638 91.058 1.00 87.62 253 HIS A O 1
ATOM 2059 N N . ALA A 1 254 ? -50.435 -12.386 90.164 1.00 89.31 254 ALA A N 1
ATOM 2060 C CA . ALA A 1 254 ? -50.616 -13.764 90.611 1.00 89.31 254 ALA A CA 1
ATOM 2061 C C . ALA A 1 254 ? -50.495 -13.898 92.137 1.00 89.31 254 ALA A C 1
ATOM 2063 O O . ALA A 1 254 ? -51.257 -14.659 92.734 1.00 89.31 254 ALA A O 1
ATOM 2064 N N . GLU A 1 255 ? -49.584 -13.159 92.769 1.00 87.25 255 GLU A N 1
ATOM 2065 C CA . GLU A 1 255 ? -49.434 -13.109 94.227 1.00 87.25 255 GLU A CA 1
ATOM 2066 C C . GLU A 1 255 ? -50.670 -12.502 94.894 1.00 87.25 255 GLU A C 1
ATOM 2068 O O . GLU A 1 255 ? -51.276 -13.157 95.742 1.00 87.25 255 GLU A O 1
ATOM 2073 N N . ARG A 1 256 ? -51.151 -11.346 94.415 1.00 86.31 256 ARG A N 1
ATOM 2074 C CA . ARG A 1 256 ? -52.397 -10.729 94.914 1.00 86.31 256 ARG A CA 1
ATOM 2075 C C . ARG A 1 256 ? -53.600 -11.667 94.808 1.00 86.31 256 ARG A C 1
ATOM 2077 O O . ARG A 1 256 ? -54.358 -11.829 95.760 1.00 86.31 256 ARG A O 1
ATOM 2084 N N . ARG A 1 257 ? -53.749 -12.359 93.672 1.00 87.12 257 ARG A N 1
ATOM 2085 C CA . ARG A 1 257 ? -54.803 -13.373 93.475 1.00 87.12 257 ARG A CA 1
ATOM 2086 C C . ARG A 1 257 ? -54.715 -14.519 94.485 1.00 87.12 257 ARG A C 1
ATOM 2088 O O . ARG A 1 257 ? -55.752 -15.034 94.897 1.00 87.12 257 ARG A O 1
ATOM 2095 N N . ARG A 1 258 ? -53.506 -14.960 94.848 1.00 85.06 258 ARG A N 1
ATOM 2096 C CA . ARG A 1 258 ? -53.307 -16.024 95.846 1.00 85.06 258 ARG A CA 1
ATOM 2097 C C . ARG A 1 258 ? -53.699 -15.551 97.242 1.00 85.06 258 ARG A C 1
ATOM 2099 O O . ARG A 1 258 ? -54.377 -16.293 97.945 1.00 85.06 258 ARG A O 1
ATOM 2106 N N . GLU A 1 259 ? -53.329 -14.330 97.616 1.00 85.38 259 GLU A N 1
ATOM 2107 C CA . GLU A 1 259 ? -53.714 -13.729 98.899 1.00 85.38 259 GLU A CA 1
ATOM 2108 C C . GLU A 1 259 ? -55.240 -13.608 99.031 1.00 85.38 259 GLU A C 1
ATOM 2110 O O . GLU A 1 259 ? -55.813 -14.075 100.015 1.00 85.38 259 GLU A O 1
ATOM 2115 N N . GLU A 1 260 ? -55.920 -13.096 98.000 1.00 84.00 260 GLU A N 1
ATOM 2116 C CA . GLU A 1 260 ? -57.389 -13.028 97.953 1.00 84.00 260 GLU A CA 1
ATOM 2117 C C . GLU A 1 260 ? -58.041 -14.413 98.096 1.00 84.00 260 GLU A C 1
ATOM 2119 O O . GLU A 1 260 ? -59.022 -14.582 98.824 1.00 84.00 260 GLU A O 1
ATOM 2124 N N . GLN A 1 261 ? -57.495 -15.430 97.420 1.00 83.56 261 GLN A N 1
ATOM 2125 C CA . GLN A 1 261 ? -58.004 -16.800 97.513 1.00 83.56 261 GLN A CA 1
ATOM 2126 C C . GLN A 1 261 ? -57.841 -17.390 98.915 1.00 83.56 261 GLN A C 1
ATOM 2128 O O . GLN A 1 261 ? -58.742 -18.095 99.371 1.00 83.56 261 GLN A O 1
ATOM 2133 N N . LEU A 1 262 ? -56.731 -17.110 99.601 1.00 86.50 262 LEU A N 1
ATOM 2134 C CA . LEU A 1 262 ? -56.507 -17.567 100.974 1.00 86.50 262 LEU A CA 1
ATOM 2135 C C . LEU A 1 262 ? -57.497 -16.922 101.950 1.00 86.50 262 LEU A C 1
ATOM 2137 O O . LEU A 1 262 ? -58.056 -17.623 102.794 1.00 86.50 262 LEU A O 1
ATOM 2141 N N . LEU A 1 263 ? -57.779 -15.625 101.794 1.00 84.56 263 LEU A N 1
ATOM 2142 C CA . LEU A 1 263 ? -58.781 -14.922 102.601 1.00 84.56 263 LEU A CA 1
ATOM 2143 C C . LEU A 1 263 ? -60.182 -15.517 102.400 1.00 84.56 263 LEU A C 1
ATOM 2145 O O . LEU A 1 263 ? -60.839 -15.894 103.369 1.00 84.56 263 LEU A O 1
ATOM 2149 N N . LEU A 1 264 ? -60.595 -15.714 101.144 1.00 85.88 264 LEU A N 1
ATOM 2150 C CA . LEU A 1 264 ? -61.882 -16.334 100.811 1.00 85.88 264 LEU A CA 1
ATOM 2151 C C . LEU A 1 264 ? -62.000 -17.771 101.339 1.00 85.88 264 LEU A C 1
ATOM 2153 O O . LEU A 1 264 ? -63.081 -18.198 101.749 1.00 85.88 264 LEU A O 1
ATOM 2157 N N . GLN A 1 265 ? -60.911 -18.544 101.321 1.00 79.25 265 GLN A N 1
ATOM 2158 C CA . GLN A 1 265 ? -60.891 -19.885 101.911 1.00 79.25 265 GLN A CA 1
ATOM 2159 C C . GLN A 1 265 ? -61.047 -19.836 103.436 1.00 79.25 265 GLN A C 1
ATOM 2161 O O . GLN A 1 265 ? -61.797 -20.645 103.985 1.00 79.25 265 GLN A O 1
ATOM 2166 N N . GLY A 1 266 ? -60.409 -18.872 104.105 1.00 82.06 266 GLY A N 1
ATOM 2167 C CA . GLY A 1 266 ? -60.584 -18.630 105.538 1.00 82.06 266 GLY A CA 1
ATOM 2168 C C . GLY A 1 266 ? -62.037 -18.314 105.903 1.00 82.06 266 GLY A C 1
ATOM 2169 O O . GLY A 1 266 ? -62.611 -18.967 106.774 1.00 82.06 266 GLY A O 1
ATOM 2170 N N . GLU A 1 267 ? -62.670 -17.390 105.176 1.00 82.44 267 GLU A N 1
ATOM 2171 C CA . GLU A 1 267 ? -64.073 -17.008 105.393 1.00 82.44 267 GLU A CA 1
ATOM 2172 C C . GLU A 1 267 ? -65.045 -18.180 105.174 1.00 82.44 267 GLU A C 1
ATOM 2174 O O . GLU A 1 267 ? -65.971 -18.391 105.963 1.00 82.44 267 GLU A O 1
ATOM 2179 N N . ARG A 1 268 ? -64.820 -18.992 104.131 1.00 80.50 268 ARG A N 1
ATOM 2180 C CA . ARG A 1 268 ? -65.627 -20.195 103.860 1.00 80.50 268 ARG A CA 1
ATOM 2181 C C . ARG A 1 268 ? -65.502 -21.229 104.975 1.00 80.50 268 ARG A C 1
ATOM 2183 O O . ARG A 1 268 ? -66.519 -21.761 105.420 1.00 80.50 268 ARG A O 1
ATOM 2190 N N . ALA A 1 269 ? -64.286 -21.480 105.456 1.00 82.00 269 ALA A N 1
ATOM 2191 C CA . ALA A 1 269 ? -64.049 -22.417 106.550 1.00 82.00 269 ALA A CA 1
ATOM 2192 C C . ALA A 1 269 ? -64.736 -21.965 107.853 1.00 82.00 269 ALA A C 1
ATOM 2194 O O . ALA A 1 269 ? -65.288 -22.791 108.586 1.00 82.00 269 ALA A O 1
ATOM 2195 N N . GLU A 1 270 ? -64.763 -20.660 108.140 1.00 81.25 270 GLU A N 1
ATOM 2196 C CA . GLU A 1 270 ? -65.520 -20.128 109.277 1.00 81.25 270 GLU A CA 1
ATOM 2197 C C . GLU A 1 270 ? -67.035 -20.292 109.115 1.00 81.25 270 GLU A C 1
ATOM 2199 O O . GLU A 1 270 ? -67.716 -20.699 110.062 1.00 81.25 270 GLU A O 1
ATOM 2204 N N . ALA A 1 271 ? -67.575 -20.009 107.928 1.00 83.12 271 ALA A N 1
ATOM 2205 C CA . ALA A 1 271 ? -69.000 -20.166 107.647 1.00 83.12 271 ALA A CA 1
ATOM 2206 C C . ALA A 1 271 ? -69.454 -21.631 107.786 1.00 83.12 271 ALA A C 1
ATOM 2208 O O . ALA A 1 271 ? -70.493 -21.909 108.393 1.00 83.12 271 ALA A O 1
ATOM 2209 N N . GLU A 1 272 ? -68.650 -22.581 107.301 1.00 82.88 272 GLU A N 1
ATOM 2210 C CA . GLU A 1 272 ? -68.920 -24.014 107.446 1.00 82.88 272 GLU A CA 1
ATOM 2211 C C . GLU A 1 272 ? -68.934 -24.460 108.914 1.00 82.88 272 GLU A C 1
ATOM 2213 O O . GLU A 1 272 ? -69.828 -25.214 109.316 1.00 82.88 272 GLU A O 1
ATOM 2218 N N . ARG A 1 273 ? -68.009 -23.949 109.741 1.00 80.38 273 ARG A N 1
ATOM 2219 C CA . ARG A 1 273 ? -67.994 -24.208 111.193 1.00 80.38 273 ARG A CA 1
ATOM 2220 C C . ARG A 1 273 ? -69.266 -23.701 111.876 1.00 80.38 273 ARG A C 1
ATOM 2222 O O . ARG A 1 273 ? -69.859 -24.435 112.668 1.00 80.38 273 ARG A O 1
ATOM 2229 N N . ARG A 1 274 ? -69.728 -22.491 111.538 1.00 82.25 274 ARG A N 1
ATOM 2230 C CA . ARG A 1 274 ? -70.980 -21.921 112.078 1.00 82.25 274 ARG A CA 1
ATOM 2231 C C . ARG A 1 274 ? -72.198 -22.759 111.671 1.00 82.25 274 ARG A C 1
ATOM 2233 O O . ARG A 1 274 ? -73.001 -23.138 112.522 1.00 82.25 274 ARG A O 1
ATOM 2240 N N . ALA A 1 275 ? -72.288 -23.150 110.399 1.00 82.31 275 ALA A N 1
ATOM 2241 C CA . ALA A 1 275 ? -73.378 -23.988 109.896 1.00 82.31 275 ALA A CA 1
ATOM 2242 C C . ALA A 1 275 ? -73.378 -25.413 110.488 1.00 82.31 275 ALA A C 1
ATOM 2244 O O . ALA A 1 275 ? -74.432 -26.041 110.612 1.00 82.31 275 ALA A O 1
ATOM 2245 N N . ALA A 1 276 ? -72.212 -25.968 110.829 1.00 80.81 276 ALA A N 1
ATOM 2246 C CA . ALA A 1 276 ? -72.114 -27.254 111.521 1.00 80.81 276 ALA A CA 1
ATOM 2247 C C . ALA A 1 276 ? -72.644 -27.169 112.964 1.00 80.81 276 ALA A C 1
ATOM 2249 O O . ALA A 1 276 ? -73.422 -28.031 113.376 1.00 80.81 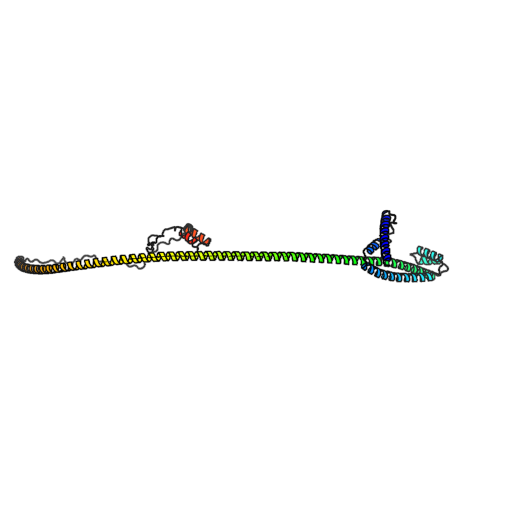276 ALA A O 1
ATOM 2250 N N . ALA A 1 277 ? -72.302 -26.103 113.696 1.00 81.69 277 ALA A N 1
ATOM 2251 C CA . ALA A 1 277 ? -72.800 -25.868 115.052 1.00 81.69 277 ALA A CA 1
ATOM 2252 C C . ALA A 1 277 ? -74.332 -25.704 115.091 1.00 81.69 277 ALA A C 1
ATOM 2254 O O . ALA A 1 277 ? -75.008 -26.310 115.923 1.00 81.69 277 ALA A O 1
ATOM 2255 N N . GLU A 1 278 ? -74.909 -24.964 114.138 1.00 81.88 278 GLU A N 1
ATOM 2256 C CA . GLU A 1 278 ? -76.368 -24.828 114.036 1.00 81.88 278 GLU A CA 1
ATOM 2257 C C . GLU A 1 278 ? -77.077 -26.154 113.737 1.00 81.88 278 GLU A C 1
ATOM 2259 O O . GLU A 1 278 ? -78.156 -26.419 114.276 1.00 81.88 278 GLU A O 1
ATOM 2264 N N . ARG A 1 279 ? -76.486 -27.005 112.886 1.00 80.94 279 ARG A N 1
ATOM 2265 C CA . ARG A 1 279 ? -77.032 -28.335 112.574 1.00 80.94 279 ARG A CA 1
ATOM 2266 C C . ARG A 1 279 ? -77.053 -29.238 113.806 1.00 80.94 279 ARG A C 1
ATOM 2268 O O . ARG A 1 279 ? -78.068 -29.894 114.034 1.00 80.94 279 ARG A O 1
ATOM 2275 N N . ALA A 1 280 ? -75.997 -29.218 114.620 1.00 78.25 280 ALA A N 1
ATOM 2276 C CA . ALA A 1 280 ? -75.951 -29.959 115.880 1.00 78.25 280 ALA A CA 1
ATOM 2277 C C . ALA A 1 280 ? -77.062 -29.503 116.848 1.00 78.25 280 ALA A C 1
ATOM 2279 O O . ALA A 1 280 ? -77.857 -30.322 117.307 1.00 78.25 280 ALA A O 1
ATOM 2280 N N . ALA A 1 281 ? -77.227 -28.189 117.040 1.00 79.94 281 ALA A N 1
ATOM 2281 C CA . ALA A 1 281 ? -78.267 -27.635 117.913 1.00 79.94 281 ALA A CA 1
ATOM 2282 C C . ALA A 1 281 ? -79.708 -27.896 117.417 1.00 79.94 281 ALA A C 1
ATOM 2284 O O . ALA A 1 281 ? -80.667 -27.887 118.194 1.00 79.94 281 ALA A O 1
ATOM 2285 N N . ARG A 1 282 ? -79.917 -28.076 116.106 1.00 78.50 282 ARG A N 1
ATOM 2286 C CA . ARG A 1 282 ? -81.221 -28.493 115.552 1.00 78.50 282 ARG A CA 1
ATOM 2287 C C . ARG A 1 282 ? -81.479 -29.984 115.776 1.00 78.50 282 ARG A C 1
ATOM 2289 O O . ARG A 1 282 ? -82.619 -30.356 116.053 1.00 78.50 282 ARG A O 1
ATOM 2296 N N . ALA A 1 283 ? -80.444 -30.817 115.684 1.00 78.31 283 ALA A N 1
ATOM 2297 C CA . ALA A 1 283 ? -80.554 -32.254 115.910 1.00 78.31 283 ALA A CA 1
ATOM 2298 C C . ALA A 1 283 ? -80.999 -32.569 117.349 1.00 78.31 283 ALA A C 1
ATOM 2300 O O . ALA A 1 283 ? -81.930 -33.354 117.530 1.00 78.31 283 ALA A O 1
ATOM 2301 N N . GLU A 1 284 ? -80.437 -31.891 118.351 1.00 77.94 284 GLU A N 1
ATOM 2302 C CA . GLU A 1 284 ? -80.825 -32.054 119.763 1.00 77.94 284 GLU A CA 1
ATOM 2303 C C . GLU A 1 284 ? -82.306 -31.724 119.999 1.00 77.94 284 GLU A C 1
ATOM 2305 O O . GLU A 1 284 ? -83.061 -32.559 120.500 1.00 77.94 284 GLU A O 1
ATOM 2310 N N . ARG A 1 285 ? -82.768 -30.568 119.502 1.00 80.12 285 ARG A N 1
ATOM 2311 C CA . ARG A 1 285 ? -84.184 -30.160 119.580 1.00 80.12 285 ARG A CA 1
ATOM 2312 C C . ARG A 1 285 ? -85.124 -31.154 118.893 1.00 80.12 285 ARG A C 1
ATOM 2314 O O . ARG A 1 285 ? -86.223 -31.426 119.374 1.00 80.12 285 ARG A O 1
ATOM 2321 N N . SER A 1 286 ? -84.701 -31.727 117.765 1.00 74.44 286 SER A N 1
ATOM 2322 C CA . SER A 1 286 ? -85.493 -32.742 117.064 1.00 74.44 286 SER A CA 1
ATOM 2323 C C . SER A 1 286 ? -85.558 -34.074 117.824 1.00 74.44 286 SER A C 1
ATOM 2325 O O . SER A 1 286 ? -86.604 -34.726 117.826 1.00 74.44 286 SER A O 1
ATOM 2327 N N . ALA A 1 287 ? -84.488 -34.457 118.528 1.00 79.44 287 ALA A N 1
ATOM 2328 C CA . ALA A 1 287 ? -84.452 -35.668 119.344 1.00 79.44 287 ALA A CA 1
ATOM 2329 C C . ALA A 1 287 ? -85.425 -35.581 120.535 1.00 79.44 287 ALA A C 1
ATOM 2331 O O . ALA A 1 287 ? -86.113 -36.558 120.849 1.00 79.44 287 ALA A O 1
ATOM 2332 N N . GLU A 1 288 ? -85.541 -34.404 121.149 1.00 77.69 288 GLU A N 1
ATOM 2333 C CA . GLU A 1 288 ? -86.509 -34.125 122.217 1.00 77.69 288 GLU A CA 1
ATOM 2334 C C . GLU A 1 288 ? -87.959 -34.211 121.716 1.00 77.69 288 GLU A C 1
ATOM 2336 O O . GLU A 1 288 ? -88.792 -34.891 122.323 1.00 77.69 288 GLU A O 1
ATOM 2341 N N . ALA A 1 289 ? -88.254 -33.621 120.553 1.00 77.44 289 ALA A N 1
ATOM 2342 C CA . ALA A 1 289 ? -89.583 -33.684 119.944 1.00 77.44 289 ALA A CA 1
ATOM 2343 C C . ALA A 1 289 ? -90.005 -35.123 119.585 1.00 77.44 289 ALA A C 1
ATOM 2345 O O . ALA A 1 289 ? -91.164 -35.507 119.769 1.00 77.44 289 ALA A O 1
ATOM 2346 N N . VAL A 1 290 ? -89.068 -35.952 119.110 1.00 79.19 290 VAL A N 1
ATOM 2347 C CA . VAL A 1 290 ? -89.327 -37.371 118.811 1.00 79.19 290 VAL A CA 1
ATOM 2348 C C . VAL A 1 290 ? -89.603 -38.172 120.089 1.00 79.19 290 VAL A C 1
ATOM 2350 O O . VAL A 1 290 ? -90.487 -39.032 120.076 1.00 79.19 290 VAL A O 1
ATOM 2353 N N . ARG A 1 291 ? -88.911 -37.887 121.204 1.00 79.38 291 ARG A N 1
ATOM 2354 C CA . ARG A 1 291 ? -89.193 -38.522 122.507 1.00 79.38 291 ARG A CA 1
ATOM 2355 C C . ARG A 1 291 ? -90.606 -38.208 123.002 1.00 79.38 291 ARG A C 1
ATOM 2357 O O . ARG A 1 291 ? -91.330 -39.136 123.356 1.00 79.38 291 ARG A O 1
ATOM 2364 N N . LEU A 1 292 ? -91.020 -36.942 122.944 1.00 77.00 292 LEU A N 1
ATOM 2365 C CA . LEU A 1 292 ? -92.373 -36.516 123.327 1.00 77.00 292 LEU A CA 1
ATOM 2366 C C . LEU A 1 292 ? -93.451 -37.164 122.447 1.00 77.00 292 LEU A C 1
ATOM 2368 O O . LEU A 1 292 ? -94.480 -37.622 122.941 1.00 77.00 292 LEU A O 1
ATOM 2372 N N . ARG A 1 293 ? -93.204 -37.279 121.137 1.00 81.19 293 ARG A N 1
ATOM 2373 C CA . ARG A 1 293 ? -94.158 -37.904 120.211 1.00 81.19 293 ARG A CA 1
ATOM 2374 C C . ARG A 1 293 ? -94.357 -39.395 120.482 1.00 81.19 293 ARG A C 1
ATOM 2376 O O . ARG A 1 293 ? -95.492 -39.862 120.458 1.00 81.19 293 ARG A O 1
ATOM 2383 N N . ARG A 1 294 ? -93.286 -40.123 120.816 1.00 79.19 294 ARG A N 1
ATOM 2384 C CA . ARG A 1 294 ? -93.373 -41.540 121.213 1.00 79.19 294 ARG A CA 1
ATOM 2385 C C . ARG A 1 294 ? -94.236 -41.736 122.463 1.00 79.19 294 ARG A C 1
ATOM 2387 O O . ARG A 1 294 ? -95.065 -42.639 122.478 1.00 79.19 294 ARG A O 1
ATOM 2394 N N . GLN A 1 295 ? -94.098 -40.861 123.459 1.00 79.81 295 GLN A N 1
ATOM 2395 C CA . GLN A 1 295 ? -94.913 -40.902 124.681 1.00 79.81 295 GLN A CA 1
ATOM 2396 C C . GLN A 1 295 ? -96.402 -40.639 124.393 1.00 79.81 295 GLN A C 1
ATOM 2398 O O . GLN A 1 295 ? -97.274 -41.325 124.927 1.00 79.81 295 GLN A O 1
ATOM 2403 N N . MET A 1 296 ? -96.708 -39.699 123.493 1.00 79.06 296 MET A N 1
ATOM 2404 C CA . MET A 1 296 ? -98.087 -39.414 123.076 1.00 79.06 296 MET A CA 1
ATOM 2405 C C . MET A 1 296 ? -98.721 -40.563 122.279 1.00 79.06 296 MET A C 1
ATOM 2407 O O . MET A 1 296 ? -99.907 -40.854 122.446 1.00 79.06 296 MET A O 1
ATOM 2411 N N . ASP A 1 297 ? -97.947 -41.236 121.427 1.00 80.50 297 ASP A N 1
ATOM 2412 C CA . ASP A 1 297 ? -98.436 -42.382 120.656 1.00 80.50 297 ASP A CA 1
ATOM 2413 C C . ASP A 1 297 ? -98.712 -43.605 121.553 1.00 80.50 297 ASP A C 1
ATOM 2415 O O . ASP A 1 297 ? -99.663 -44.349 121.303 1.00 80.50 297 ASP A O 1
ATOM 2419 N N . GLU A 1 298 ? -97.949 -43.798 122.635 1.00 81.44 298 GLU A N 1
ATOM 2420 C CA . GLU A 1 298 ? -98.227 -44.831 123.645 1.00 81.44 298 GLU A CA 1
ATOM 2421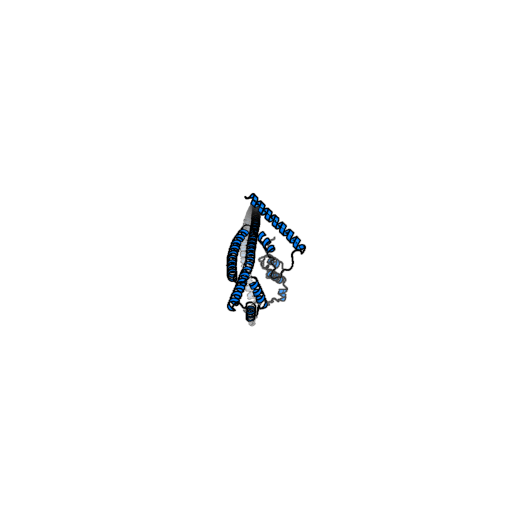 C C . GLU A 1 298 ? -99.534 -44.577 124.408 1.00 81.44 298 GLU A C 1
ATOM 2423 O O . GLU A 1 298 ? -100.321 -45.509 124.596 1.00 81.44 298 GLU A O 1
ATOM 2428 N N . LEU A 1 299 ? -99.813 -43.324 124.783 1.00 76.62 299 LEU A N 1
ATOM 2429 C CA . LEU A 1 299 ? -101.086 -42.939 125.405 1.00 76.62 299 LEU A CA 1
ATOM 2430 C C . LEU A 1 299 ? -102.269 -43.188 124.463 1.00 76.62 299 LEU A C 1
ATOM 2432 O O . LEU A 1 299 ? -103.237 -43.846 124.846 1.00 76.62 299 LEU A O 1
ATOM 2436 N N . ARG A 1 300 ? -102.150 -42.776 123.194 1.00 78.50 300 ARG A N 1
ATOM 2437 C CA . ARG A 1 300 ? -103.186 -43.021 122.177 1.00 78.50 300 ARG A CA 1
ATOM 2438 C C . ARG A 1 300 ? -103.457 -44.505 121.960 1.00 78.50 300 ARG A C 1
ATOM 2440 O O . ARG A 1 300 ? -104.609 -44.887 121.786 1.00 78.50 300 ARG A O 1
ATOM 2447 N N . ARG A 1 301 ? -102.428 -45.360 121.981 1.00 77.38 301 ARG A N 1
ATOM 2448 C CA . ARG A 1 301 ? -102.609 -46.819 121.860 1.00 77.38 301 ARG A CA 1
ATOM 2449 C C . ARG A 1 301 ? -103.425 -47.396 123.016 1.00 77.38 301 ARG A C 1
ATOM 2451 O O . ARG A 1 301 ? -104.259 -48.265 122.771 1.00 77.38 301 ARG A O 1
ATOM 2458 N N . ARG A 1 302 ? -103.226 -46.902 124.243 1.00 76.31 302 ARG A N 1
ATOM 2459 C CA . ARG A 1 302 ? -104.001 -47.327 125.422 1.00 76.31 302 ARG A CA 1
ATOM 2460 C C . ARG A 1 302 ? -105.463 -46.885 125.327 1.00 76.31 302 ARG A C 1
ATOM 2462 O O . ARG A 1 302 ? -106.351 -47.701 125.546 1.00 76.31 302 ARG A O 1
ATOM 2469 N N . GLU A 1 303 ? -105.717 -45.646 124.913 1.00 78.00 303 GLU A N 1
ATOM 2470 C CA . GLU A 1 303 ? -107.082 -45.135 124.708 1.00 78.00 303 GLU A CA 1
ATOM 2471 C C . GLU A 1 303 ? -107.829 -45.884 123.596 1.00 78.00 303 GLU A C 1
ATOM 2473 O O . GLU A 1 303 ? -109.005 -46.220 123.738 1.00 78.00 303 GLU A O 1
ATOM 2478 N N . LEU A 1 304 ? -107.147 -46.182 122.486 1.00 79.75 304 LEU A N 1
ATOM 2479 C CA . LEU A 1 304 ? -107.746 -46.895 121.359 1.00 79.75 304 LEU A CA 1
ATOM 2480 C C . LEU A 1 304 ? -108.052 -48.359 121.703 1.00 79.75 304 LEU A C 1
ATOM 2482 O O . LEU A 1 304 ? -109.038 -48.902 121.211 1.00 79.75 304 LEU A O 1
ATOM 2486 N N . ALA A 1 305 ? -107.231 -48.989 122.548 1.00 77.38 305 ALA A N 1
ATOM 2487 C CA . ALA A 1 305 ? -107.509 -50.317 123.087 1.00 77.38 305 ALA A CA 1
ATOM 2488 C C . ALA A 1 305 ? -108.750 -50.309 123.997 1.00 77.38 305 ALA A C 1
ATOM 2490 O O . ALA A 1 305 ? -109.592 -51.191 123.857 1.00 77.38 305 ALA A O 1
ATOM 2491 N N . GLY A 1 306 ? -108.911 -49.280 124.841 1.00 76.94 306 GLY A N 1
ATOM 2492 C CA . GLY A 1 306 ? -110.118 -49.088 125.656 1.00 76.94 306 GLY A CA 1
ATOM 2493 C C . GLY A 1 306 ? -111.381 -48.944 124.803 1.00 76.94 306 GLY A C 1
ATOM 2494 O O . GLY A 1 306 ? -112.312 -49.729 124.938 1.00 76.94 306 GLY A O 1
ATOM 2495 N N . ARG A 1 307 ? -111.363 -48.043 123.809 1.00 74.94 307 ARG A N 1
ATOM 2496 C CA . ARG A 1 307 ? -112.512 -47.842 122.902 1.00 74.94 307 ARG A CA 1
ATOM 2497 C C . ARG A 1 307 ? -112.889 -49.086 122.097 1.00 74.94 307 ARG A C 1
ATOM 2499 O O . ARG A 1 307 ? -114.053 -49.261 121.754 1.00 74.94 307 ARG A O 1
ATOM 2506 N N . ARG A 1 308 ? -111.914 -49.933 121.747 1.00 74.69 308 ARG A N 1
ATOM 2507 C CA . ARG A 1 308 ? -112.180 -51.208 121.061 1.00 74.69 308 ARG A CA 1
ATOM 2508 C C . ARG A 1 308 ? -112.899 -52.197 121.973 1.00 74.69 308 ARG A C 1
ATOM 2510 O O . ARG A 1 308 ? -113.820 -52.852 121.502 1.00 74.69 308 ARG A O 1
ATOM 2517 N N . ALA A 1 309 ? -112.522 -52.262 123.249 1.00 75.38 309 ALA A N 1
ATOM 2518 C CA . ALA A 1 309 ? -113.208 -53.103 124.225 1.00 75.38 309 ALA A CA 1
ATOM 2519 C C . ALA A 1 309 ? -114.669 -52.657 124.429 1.00 75.38 309 ALA A C 1
ATOM 2521 O O . ALA A 1 309 ? -115.570 -53.494 124.415 1.00 75.38 309 ALA A O 1
ATOM 2522 N N . ASP A 1 310 ? -114.915 -51.345 124.509 1.00 73.62 310 ASP A N 1
ATOM 2523 C CA . ASP A 1 310 ? -116.270 -50.795 124.658 1.00 73.62 310 ASP A CA 1
ATOM 2524 C C . ASP A 1 310 ? -117.139 -51.059 123.413 1.00 73.62 310 ASP A C 1
ATOM 2526 O O . ASP A 1 310 ? -118.287 -51.492 123.517 1.00 73.62 310 ASP A O 1
ATOM 2530 N N . ALA A 1 311 ? -116.574 -50.887 122.212 1.00 77.31 311 ALA A N 1
ATOM 2531 C CA . ALA A 1 311 ? -117.281 -51.149 120.957 1.00 77.31 311 ALA A CA 1
ATOM 2532 C C . ALA A 1 311 ? -117.627 -52.637 120.754 1.00 77.31 311 ALA A C 1
ATOM 2534 O O . ALA A 1 311 ? -118.636 -52.951 120.119 1.00 77.31 311 ALA A O 1
ATOM 2535 N N . GLU A 1 312 ? -116.813 -53.564 121.271 1.00 74.88 312 GLU A N 1
ATOM 2536 C CA . GLU A 1 312 ? -117.121 -55.000 121.248 1.00 74.88 312 GLU A CA 1
ATOM 2537 C C . GLU A 1 312 ? -118.286 -55.356 122.180 1.00 74.88 312 GLU A C 1
ATOM 2539 O O . GLU A 1 312 ? -119.126 -56.182 121.815 1.00 74.88 312 GLU A O 1
ATOM 2544 N N . LEU A 1 313 ? -118.383 -54.698 123.337 1.00 74.12 313 LEU A N 1
ATOM 2545 C CA . LEU A 1 313 ? -119.531 -54.807 124.241 1.00 74.12 313 LEU A CA 1
ATOM 2546 C C . LEU A 1 313 ? -120.813 -54.293 123.574 1.00 74.12 313 LEU A C 1
ATOM 2548 O O . LEU A 1 313 ? -121.799 -55.028 123.495 1.00 74.12 313 LEU A O 1
ATOM 2552 N N . GLU A 1 314 ? -120.776 -53.093 122.988 1.00 77.44 314 GLU A N 1
ATOM 2553 C CA . GLU A 1 314 ? -121.928 -52.529 122.272 1.00 77.44 314 GLU A CA 1
ATOM 2554 C C . GLU A 1 314 ? -122.352 -53.379 121.065 1.00 77.44 314 GLU A C 1
ATOM 2556 O O . GLU A 1 314 ? -123.544 -53.498 120.764 1.00 77.44 314 GLU A O 1
ATOM 2561 N N . ARG A 1 315 ? -121.393 -53.989 120.353 1.00 74.00 315 ARG A N 1
ATOM 2562 C CA . ARG A 1 315 ? -121.686 -54.899 119.237 1.00 74.00 315 ARG A CA 1
ATOM 2563 C C . ARG A 1 315 ? -122.449 -56.131 119.695 1.00 74.00 315 ARG A C 1
ATOM 2565 O O . ARG A 1 315 ? -123.440 -56.473 119.058 1.00 74.00 315 ARG A O 1
ATOM 2572 N N . ARG A 1 316 ? -122.033 -56.753 120.801 1.00 74.50 316 ARG A N 1
ATOM 2573 C CA . ARG A 1 316 ? -122.726 -57.924 121.359 1.00 74.50 316 ARG A CA 1
ATOM 2574 C C . ARG A 1 316 ? -124.159 -57.585 121.760 1.00 74.50 316 ARG A C 1
ATOM 2576 O O . ARG A 1 316 ? -125.071 -58.345 121.449 1.00 74.50 316 ARG A O 1
ATOM 2583 N N . GLU A 1 317 ? -124.380 -56.417 122.356 1.00 75.50 317 GLU A N 1
ATOM 2584 C CA . GLU A 1 317 ? -125.735 -55.961 122.686 1.00 75.50 317 GLU A CA 1
ATOM 2585 C C . GLU A 1 317 ? -126.587 -55.672 121.441 1.00 75.50 317 GLU A C 1
ATOM 2587 O O . GLU A 1 317 ? -127.780 -55.978 121.412 1.00 75.50 317 GLU A O 1
ATOM 2592 N N . ARG A 1 318 ? -125.998 -55.081 120.393 1.00 74.50 318 ARG A N 1
ATOM 2593 C CA . ARG A 1 318 ? -126.699 -54.834 119.123 1.00 74.50 318 ARG A CA 1
ATOM 2594 C C . ARG A 1 318 ? -127.039 -56.124 118.387 1.00 74.50 318 ARG A C 1
ATOM 2596 O O . ARG A 1 318 ? -128.116 -56.201 117.809 1.00 74.50 318 ARG A O 1
ATOM 2603 N N . GLU A 1 319 ? -126.151 -57.112 118.398 1.00 72.75 319 GLU A N 1
ATOM 2604 C CA . GLU A 1 319 ? -126.379 -58.419 117.771 1.00 72.75 319 GLU A CA 1
ATOM 2605 C C . GLU A 1 319 ? -127.531 -59.169 118.449 1.00 72.75 319 GLU A C 1
ATOM 2607 O O . GLU A 1 319 ? -128.379 -59.723 117.751 1.00 72.75 319 GLU A O 1
ATOM 2612 N N . GLN A 1 320 ? -127.644 -59.077 119.778 1.00 68.88 320 GLN A N 1
ATOM 2613 C CA . GLN A 1 320 ? -128.789 -59.614 120.521 1.00 68.88 320 GLN A CA 1
ATOM 2614 C C . GLN A 1 320 ? -130.104 -58.915 120.132 1.00 68.88 320 GLN A C 1
ATOM 2616 O O . GLN A 1 320 ? -131.078 -59.585 119.793 1.00 68.88 320 GLN A O 1
ATOM 2621 N N . ARG A 1 321 ? -130.118 -57.574 120.051 1.00 72.31 321 ARG A N 1
ATOM 2622 C CA . ARG A 1 321 ? -131.302 -56.811 119.593 1.00 72.31 321 ARG A CA 1
ATOM 2623 C C . ARG A 1 321 ? -131.673 -57.103 118.133 1.00 72.31 321 ARG A C 1
ATOM 2625 O O . ARG A 1 321 ? -132.847 -57.075 117.769 1.00 72.31 321 ARG A O 1
ATOM 2632 N N . LEU A 1 322 ? -130.680 -57.349 117.276 1.00 70.12 322 LEU A N 1
ATOM 2633 C CA . LEU A 1 322 ? -130.887 -57.631 115.856 1.00 70.12 322 LEU A CA 1
ATOM 2634 C C . LEU A 1 322 ? -131.432 -59.048 115.629 1.00 70.12 322 LEU A C 1
ATOM 2636 O O . LEU A 1 322 ? -132.279 -59.225 114.758 1.00 70.12 322 LEU A O 1
ATOM 2640 N N . GLN A 1 323 ? -130.996 -60.040 116.412 1.00 65.44 323 GLN A N 1
ATOM 2641 C CA . GLN A 1 323 ? -131.551 -61.398 116.354 1.00 65.44 323 GLN A CA 1
ATOM 2642 C C . GLN A 1 323 ? -133.039 -61.416 116.728 1.00 65.44 323 GLN A C 1
ATOM 2644 O O . GLN A 1 323 ? -133.836 -61.990 115.988 1.00 65.44 323 GLN A O 1
ATOM 2649 N N . GLU A 1 324 ? -133.435 -60.684 117.773 1.00 64.75 324 GLU A N 1
ATOM 2650 C CA . GLU A 1 324 ? -134.850 -60.523 118.147 1.00 64.75 324 GLU A CA 1
ATOM 2651 C C . GLU A 1 324 ? -135.687 -59.837 117.048 1.00 64.75 324 GLU A C 1
ATOM 2653 O O . GLU A 1 324 ? -136.864 -60.152 116.854 1.00 64.75 324 GLU A O 1
ATOM 2658 N N . ALA A 1 325 ? -135.097 -58.899 116.300 1.00 64.00 325 ALA A N 1
ATOM 2659 C CA . ALA A 1 325 ? -135.771 -58.219 115.194 1.00 64.00 325 ALA A CA 1
ATOM 2660 C C . ALA A 1 325 ? -135.883 -59.094 113.930 1.00 64.00 325 ALA A C 1
ATOM 2662 O O . ALA A 1 325 ? -136.885 -59.016 113.218 1.00 64.00 325 ALA A O 1
ATOM 2663 N N . LEU A 1 326 ? -134.881 -59.935 113.653 1.00 62.31 326 LEU A N 1
ATOM 2664 C CA . LEU A 1 326 ? -134.856 -60.818 112.484 1.00 62.31 326 LEU A CA 1
ATOM 2665 C C . LEU A 1 326 ? -135.841 -61.989 112.605 1.00 62.31 326 LEU A C 1
ATOM 2667 O O . LEU A 1 326 ? -136.430 -62.376 111.596 1.00 62.31 326 LEU A O 1
ATOM 2671 N N . GLU A 1 327 ? -136.108 -62.496 113.811 1.00 60.88 327 GLU A N 1
ATOM 2672 C CA . GLU A 1 327 ? -137.185 -63.477 114.025 1.00 60.88 327 GLU A CA 1
ATOM 2673 C C . GLU A 1 327 ? -138.580 -62.890 113.753 1.00 60.88 327 GLU A C 1
ATOM 2675 O O . GLU A 1 327 ? -139.478 -63.605 113.312 1.00 60.88 327 GLU A O 1
ATOM 2680 N N . ARG A 1 328 ? -138.762 -61.573 113.928 1.00 57.22 328 ARG A N 1
ATOM 2681 C CA . ARG A 1 328 ? -140.048 -60.885 113.707 1.00 57.22 328 ARG A CA 1
ATOM 2682 C C . ARG A 1 328 ? -140.347 -60.530 112.242 1.00 57.22 328 ARG A C 1
ATOM 2684 O O . ARG A 1 328 ? -141.470 -60.126 111.957 1.00 57.22 328 ARG A O 1
ATOM 2691 N N . LEU A 1 329 ? -139.390 -60.660 111.316 1.00 57.97 329 LEU A N 1
ATOM 2692 C CA . LEU A 1 329 ? -139.489 -60.118 109.943 1.00 57.97 329 LEU A CA 1
ATOM 2693 C C . LEU A 1 329 ? -139.191 -61.126 108.816 1.00 57.97 329 LEU A C 1
ATOM 2695 O O . LEU A 1 329 ? -138.959 -60.729 107.672 1.00 57.97 329 LEU A O 1
ATOM 2699 N N . ARG A 1 330 ? -139.210 -62.433 109.091 1.00 48.53 330 ARG A N 1
ATOM 2700 C CA . ARG A 1 330 ? -138.965 -63.452 108.058 1.00 48.53 330 ARG A CA 1
ATOM 2701 C C . ARG A 1 330 ? -140.179 -63.617 107.125 1.00 48.53 330 ARG A C 1
ATOM 2703 O O . ARG A 1 330 ? -141.164 -64.246 107.495 1.00 48.53 330 ARG A O 1
ATOM 2710 N N . VAL A 1 331 ? -140.069 -63.097 105.898 1.00 48.81 331 VAL A N 1
ATOM 2711 C CA . VAL A 1 331 ? -141.024 -63.284 104.783 1.00 48.81 331 VAL A CA 1
ATOM 2712 C C . VAL A 1 331 ? -140.277 -63.845 103.564 1.00 48.81 331 VAL A C 1
ATOM 2714 O O . VAL A 1 331 ? -139.219 -63.336 103.199 1.00 48.81 331 VAL A O 1
ATOM 2717 N N . GLU A 1 332 ? -140.809 -64.901 102.941 1.00 44.50 332 GLU A N 1
ATOM 2718 C CA . GLU A 1 332 ? -140.179 -65.638 101.832 1.00 44.50 332 GLU A CA 1
ATOM 2719 C C . GLU A 1 332 ? -140.843 -65.321 100.477 1.00 44.50 332 GLU A C 1
ATOM 2721 O O . GLU A 1 332 ? -142.063 -65.396 100.351 1.00 44.50 332 GLU A O 1
ATOM 2726 N N . ALA A 1 333 ? -140.042 -65.007 99.446 1.00 43.50 333 ALA A N 1
ATOM 2727 C CA . ALA A 1 333 ? -140.480 -64.948 98.044 1.00 43.50 333 ALA A CA 1
ATOM 2728 C C . ALA A 1 333 ? -139.341 -65.346 97.058 1.00 43.50 333 ALA A C 1
ATOM 2730 O O . ALA A 1 333 ? -138.196 -64.938 97.282 1.00 43.50 333 ALA A O 1
ATOM 2731 N N . PRO A 1 334 ? -139.600 -66.115 95.970 1.00 50.00 334 PRO A N 1
ATOM 2732 C CA . PRO A 1 334 ? -138.560 -66.661 95.076 1.00 50.00 334 PRO A CA 1
ATOM 2733 C C . PRO A 1 334 ? -138.143 -65.752 93.895 1.00 50.00 334 PRO A C 1
ATOM 2735 O O . PRO A 1 334 ? -138.895 -64.892 93.447 1.00 50.00 334 PRO A O 1
ATOM 2738 N N . ARG A 1 335 ? -136.922 -65.990 93.380 1.00 44.62 335 ARG A N 1
ATOM 2739 C CA . ARG A 1 335 ? -136.174 -65.235 92.341 1.00 44.62 335 ARG A CA 1
ATOM 2740 C C . ARG A 1 335 ? -136.465 -65.669 90.890 1.00 44.62 335 ARG A C 1
ATOM 2742 O O . ARG A 1 335 ? -136.551 -66.862 90.624 1.00 44.62 335 ARG A O 1
ATOM 2749 N N . ASP A 1 336 ? -136.424 -64.708 89.955 1.00 37.34 336 ASP A N 1
ATOM 2750 C CA . ASP A 1 336 ? -136.497 -64.899 88.489 1.00 37.34 336 ASP A CA 1
ATOM 2751 C C . ASP A 1 336 ? -135.119 -64.637 87.793 1.00 37.34 336 ASP A C 1
ATOM 2753 O O . ASP A 1 336 ? -134.513 -63.581 88.021 1.00 37.34 336 ASP A O 1
ATOM 2757 N N . PRO A 1 337 ? -134.576 -65.582 86.987 1.00 56.56 337 PRO A N 1
ATOM 2758 C CA . PRO A 1 337 ? -133.178 -65.614 86.508 1.00 56.56 337 PRO A CA 1
ATOM 2759 C C . PRO A 1 337 ? -132.821 -64.856 85.206 1.00 56.56 337 PRO A C 1
ATOM 2761 O O . PRO A 1 337 ? -131.683 -64.949 84.743 1.00 56.56 337 PRO A O 1
ATOM 2764 N N . SER A 1 338 ? -133.700 -64.058 84.602 1.00 52.75 338 SER A N 1
ATOM 2765 C CA . SER A 1 338 ? -133.445 -63.490 83.255 1.00 52.75 338 SER A CA 1
ATOM 2766 C C . SER A 1 338 ? -132.439 -62.320 83.183 1.00 52.75 338 SER A C 1
ATOM 2768 O O . SER A 1 338 ? -132.093 -61.849 82.099 1.00 52.75 338 SER A O 1
ATOM 2770 N N . ARG A 1 339 ? -131.941 -61.813 84.318 1.00 51.47 339 ARG A N 1
ATOM 2771 C CA . ARG A 1 339 ? -131.135 -60.572 84.366 1.00 51.47 339 ARG A CA 1
ATOM 2772 C C . ARG A 1 339 ? -129.613 -60.777 84.309 1.00 51.47 339 ARG A C 1
ATOM 2774 O O . ARG A 1 339 ? -128.874 -59.803 84.420 1.00 51.47 339 ARG A O 1
ATOM 2781 N N . LEU A 1 340 ? -129.143 -62.017 84.148 1.00 52.28 340 LEU A N 1
ATOM 2782 C CA . LEU A 1 340 ? -127.736 -62.402 84.350 1.00 52.28 340 LEU A CA 1
ATOM 2783 C C . LEU A 1 340 ? -126.867 -62.528 83.079 1.00 52.28 340 LEU A C 1
ATOM 2785 O O . LEU A 1 340 ? -125.684 -62.822 83.207 1.00 52.28 340 LEU A O 1
ATOM 2789 N N . LEU A 1 341 ? -127.384 -62.282 81.865 1.00 46.69 341 LEU A N 1
ATOM 2790 C CA . LEU A 1 341 ? -126.664 -62.610 80.614 1.00 46.69 341 LEU A CA 1
ATOM 2791 C C . LEU A 1 341 ? -126.527 -61.459 79.596 1.00 46.69 341 LEU A C 1
ATOM 2793 O O . LEU A 1 341 ? -126.834 -61.623 78.417 1.00 46.69 341 LEU A O 1
ATOM 2797 N N . ARG A 1 342 ? -126.004 -60.289 79.994 1.00 43.53 342 ARG A N 1
ATOM 2798 C CA . ARG A 1 342 ? -125.592 -59.271 79.003 1.00 43.53 342 ARG A CA 1
ATOM 2799 C C . ARG A 1 342 ? -124.266 -58.592 79.357 1.00 43.53 342 ARG A C 1
ATOM 2801 O O . ARG A 1 342 ? -124.166 -57.929 80.382 1.00 43.53 342 ARG A O 1
ATOM 2808 N N . VAL A 1 343 ? -123.280 -58.726 78.465 1.00 53.06 343 VAL A N 1
ATOM 2809 C CA . VAL A 1 343 ? -121.978 -58.029 78.492 1.00 53.06 343 VAL A CA 1
ATOM 2810 C C . VAL A 1 343 ? -121.879 -57.128 77.246 1.00 53.06 343 VAL A C 1
ATOM 2812 O O . VAL A 1 343 ? -122.226 -57.610 76.165 1.00 53.06 343 VAL A O 1
ATOM 2815 N N . PRO A 1 344 ? -121.440 -55.852 77.334 1.00 43.66 344 PRO A N 1
ATOM 2816 C CA . PRO A 1 344 ? -121.301 -54.978 76.170 1.00 43.66 344 PRO A CA 1
ATOM 2817 C C . PRO A 1 344 ? -119.889 -54.955 75.560 1.00 43.66 344 PRO A C 1
ATOM 2819 O O . PRO A 1 344 ? -118.864 -55.093 76.221 1.00 43.66 344 PRO A O 1
ATOM 2822 N N . SER A 1 345 ? -119.902 -54.707 74.257 1.00 46.06 345 SER A N 1
ATOM 2823 C CA . SER A 1 345 ? -118.872 -54.782 73.224 1.00 46.06 345 SER A CA 1
ATOM 2824 C C . SER A 1 345 ? -118.064 -53.491 73.010 1.00 46.06 345 SER A C 1
ATOM 2826 O O . SER A 1 345 ? -118.547 -52.578 72.339 1.00 46.06 345 SER A O 1
ATOM 2828 N N . ARG A 1 346 ? -116.808 -53.424 73.486 1.00 45.81 346 ARG A N 1
ATOM 2829 C CA . ARG A 1 346 ? -115.809 -52.436 73.003 1.00 45.81 346 ARG A CA 1
ATOM 2830 C C . ARG A 1 346 ? -114.340 -52.852 73.202 1.00 45.81 346 ARG A C 1
ATOM 2832 O O . ARG A 1 346 ? -113.487 -52.050 73.565 1.00 45.81 346 ARG A O 1
ATOM 2839 N N . ALA A 1 347 ? -114.055 -54.119 72.912 1.00 44.53 347 ALA A N 1
ATOM 2840 C CA . ALA A 1 347 ? -112.717 -54.611 72.600 1.00 44.53 347 ALA A CA 1
ATOM 2841 C C . ALA A 1 347 ? -112.565 -54.700 71.070 1.00 44.53 347 ALA A C 1
ATOM 2843 O O . ALA A 1 347 ? -113.325 -55.448 70.464 1.00 44.53 347 ALA A O 1
ATOM 2844 N N . GLN A 1 348 ? -111.643 -53.920 70.481 1.00 38.72 348 GLN A N 1
ATOM 2845 C CA . GLN A 1 348 ? -110.941 -54.077 69.178 1.00 38.72 348 GLN A CA 1
ATOM 2846 C C . GLN A 1 348 ? -110.282 -52.714 68.826 1.00 38.72 348 GLN A C 1
ATOM 2848 O O . GLN A 1 348 ? -110.919 -51.699 69.079 1.00 38.72 348 GLN A O 1
ATOM 2853 N N . VAL A 1 349 ? -109.092 -52.503 68.238 1.00 41.81 349 VAL A N 1
ATOM 2854 C CA . VAL A 1 349 ? -107.914 -53.249 67.705 1.00 41.81 349 VAL A CA 1
ATOM 2855 C C . VAL A 1 349 ? -106.900 -52.123 67.320 1.00 41.81 349 VAL A C 1
ATOM 2857 O O . VAL A 1 349 ? -107.338 -51.074 66.862 1.00 41.81 349 VAL A O 1
ATOM 2860 N N . GLN A 1 350 ? -105.641 -52.110 67.792 1.00 39.47 350 GLN A N 1
ATOM 2861 C CA . GLN A 1 350 ? -104.362 -52.530 67.155 1.00 39.47 350 GLN A CA 1
ATOM 2862 C C . GLN A 1 350 ? -103.897 -51.852 65.833 1.00 39.47 350 GLN A C 1
ATOM 2864 O O . GLN A 1 350 ? -104.584 -51.891 64.824 1.00 39.47 350 GLN A O 1
ATOM 2869 N N . ALA A 1 351 ? -102.664 -51.314 65.902 1.00 42.19 351 ALA A N 1
ATOM 2870 C CA . ALA A 1 351 ? -101.500 -51.417 64.996 1.00 42.19 351 ALA A CA 1
ATOM 2871 C C . ALA A 1 351 ? -101.650 -51.388 63.456 1.00 42.19 351 ALA A C 1
ATOM 2873 O O . ALA A 1 351 ? -102.330 -52.223 62.874 1.00 42.19 351 ALA A O 1
ATOM 2874 N N . TYR A 1 352 ? -100.819 -50.557 62.804 1.00 40.25 352 TYR A N 1
ATOM 2875 C CA . TYR A 1 352 ? -100.302 -50.816 61.454 1.00 40.25 352 TYR A CA 1
ATOM 2876 C C . TYR A 1 352 ? -98.822 -50.418 61.339 1.00 40.25 352 TYR A C 1
ATOM 2878 O O . TYR A 1 352 ? -98.426 -49.297 61.655 1.00 40.25 352 TYR A O 1
ATOM 2886 N N . SER A 1 353 ? -98.030 -51.388 60.898 1.00 41.19 353 SER A N 1
ATOM 2887 C CA . SER A 1 353 ? -96.618 -51.346 60.531 1.00 41.19 353 SER A CA 1
ATOM 2888 C C . SER A 1 353 ? -96.513 -51.455 59.008 1.00 41.19 353 SER A C 1
ATOM 2890 O O . SER A 1 353 ? -97.049 -52.413 58.455 1.00 41.19 353 SER A O 1
ATOM 2892 N N . ASP A 1 354 ? -95.811 -50.533 58.347 1.00 39.31 354 ASP A N 1
ATOM 2893 C CA . ASP A 1 354 ? -95.519 -50.611 56.908 1.00 39.31 354 ASP A CA 1
ATOM 2894 C C . ASP A 1 354 ? -94.043 -50.217 56.646 1.00 39.31 354 ASP A C 1
ATOM 2896 O O . ASP A 1 354 ? -93.650 -49.099 56.997 1.00 39.31 354 ASP A O 1
ATOM 2900 N N . PRO A 1 355 ? -93.183 -51.111 56.111 1.00 51.50 355 PRO A N 1
ATOM 2901 C CA . PRO A 1 355 ? -91.736 -50.902 56.015 1.00 51.50 355 PRO A CA 1
ATOM 2902 C C . PRO A 1 355 ? -91.260 -50.285 54.682 1.00 51.50 355 PRO A C 1
ATOM 2904 O O . PRO A 1 355 ? -90.144 -50.568 54.250 1.00 51.50 355 PRO A O 1
ATOM 2907 N N . LEU A 1 356 ? -92.051 -49.429 54.021 1.00 42.78 356 LEU A N 1
ATOM 2908 C CA . LEU A 1 356 ? -91.655 -48.782 52.751 1.00 42.78 356 LEU A CA 1
ATOM 2909 C C . LEU A 1 356 ? -91.785 -47.251 52.705 1.00 42.78 356 LEU A C 1
ATOM 2911 O O . LEU A 1 356 ? -91.645 -46.647 51.643 1.00 42.78 356 LEU A O 1
ATOM 2915 N N . VAL A 1 357 ? -91.944 -46.583 53.847 1.00 43.09 357 VAL A N 1
ATOM 2916 C CA . VAL A 1 357 ? -91.993 -45.113 53.896 1.00 43.09 357 VAL A CA 1
ATOM 2917 C C . VAL A 1 357 ? -90.645 -44.555 54.352 1.00 43.09 357 VAL A C 1
ATOM 2919 O O . VAL A 1 357 ? -90.473 -44.061 55.465 1.00 43.09 357 VAL A O 1
ATOM 2922 N N . CYS A 1 358 ? -89.653 -44.626 53.461 1.00 41.03 358 CYS A N 1
ATOM 2923 C CA . CYS A 1 358 ? -88.528 -43.700 53.523 1.00 41.03 358 CYS A CA 1
ATOM 2924 C C . CYS A 1 358 ? -89.073 -42.292 53.281 1.00 41.03 358 CYS A C 1
ATOM 2926 O O . CYS A 1 358 ? -89.591 -41.996 52.207 1.00 41.03 358 CYS A O 1
ATOM 2928 N N . VAL A 1 359 ? -88.942 -41.440 54.298 1.00 45.94 359 VAL A N 1
ATOM 2929 C CA . VAL A 1 359 ? -89.229 -40.006 54.256 1.00 45.94 359 VAL A CA 1
ATOM 2930 C C . VAL A 1 359 ? -88.641 -39.415 52.977 1.00 45.94 359 VAL A C 1
ATOM 2932 O O . VAL A 1 359 ? -87.426 -39.274 52.823 1.00 45.94 359 VAL A O 1
ATOM 2935 N N . THR A 1 360 ? -89.532 -39.097 52.046 1.00 42.78 360 THR A N 1
ATOM 2936 C CA . THR A 1 360 ? -89.256 -38.369 50.817 1.00 42.78 360 THR A CA 1
ATOM 2937 C C . THR A 1 360 ? -88.554 -37.063 51.167 1.00 42.78 360 THR A C 1
ATOM 2939 O O . THR A 1 360 ? -89.166 -36.128 51.687 1.00 42.78 360 THR A O 1
ATOM 2942 N N . ARG A 1 361 ? -87.249 -37.003 50.879 1.00 44.16 361 ARG A N 1
ATOM 2943 C CA . ARG A 1 361 ? -86.525 -35.743 50.702 1.00 44.16 361 ARG A CA 1
ATOM 2944 C C . ARG A 1 361 ? -87.282 -34.929 49.652 1.00 44.16 361 ARG A C 1
ATOM 2946 O O . ARG A 1 361 ? -87.654 -35.461 48.609 1.00 44.16 361 ARG A O 1
ATOM 2953 N N . GLY A 1 362 ? -87.551 -33.670 49.982 1.00 45.72 362 GLY A N 1
ATOM 2954 C CA . GLY A 1 362 ? -88.308 -32.747 49.143 1.00 45.72 362 GLY A CA 1
ATOM 2955 C C . GLY A 1 362 ? -87.697 -32.531 47.750 1.00 45.72 362 GLY A C 1
ATOM 2956 O O . GLY A 1 362 ? -86.572 -32.957 47.482 1.00 45.72 362 GLY A O 1
ATOM 2957 N N . PRO A 1 363 ? -88.440 -31.859 46.858 1.00 47.84 363 PRO A N 1
ATOM 2958 C CA . PRO A 1 363 ? -88.097 -31.747 45.447 1.00 47.84 363 PRO A CA 1
ATOM 2959 C C . PRO A 1 363 ? -86.748 -31.049 45.257 1.00 47.84 363 PRO A C 1
ATOM 2961 O O . PRO A 1 363 ? -86.510 -29.959 45.781 1.00 47.84 363 PRO A O 1
ATOM 2964 N N . HIS A 1 364 ? -85.866 -31.684 44.485 1.00 47.38 364 HIS A N 1
ATOM 2965 C CA . HIS A 1 364 ? -84.599 -31.114 44.050 1.00 47.38 364 HIS A CA 1
ATOM 2966 C C . HIS A 1 364 ? -84.859 -29.847 43.223 1.00 47.38 364 HIS A C 1
ATOM 2968 O O . HIS A 1 364 ? -85.203 -29.915 42.046 1.00 47.38 364 HIS A O 1
ATOM 2974 N N . ALA A 1 365 ? -84.687 -28.679 43.841 1.00 54.03 365 ALA A N 1
ATOM 2975 C CA . ALA A 1 365 ? -84.558 -27.423 43.121 1.00 54.03 365 ALA A CA 1
ATOM 2976 C C . ALA A 1 365 ? -83.209 -27.439 42.388 1.00 54.03 365 ALA A C 1
ATOM 2978 O O . ALA A 1 365 ? -82.168 -27.172 42.988 1.00 54.03 365 ALA A O 1
ATOM 2979 N N . GLY A 1 366 ? -83.224 -27.816 41.109 1.00 48.88 366 GLY A N 1
ATOM 2980 C CA . GLY A 1 366 ? -82.066 -27.677 40.231 1.00 48.88 366 GLY A CA 1
ATOM 2981 C C . GLY A 1 366 ? -81.615 -26.217 40.164 1.00 48.88 366 GLY A C 1
ATOM 2982 O O . GLY A 1 366 ? -82.439 -25.298 40.170 1.00 48.88 366 GLY A O 1
ATOM 2983 N N . PHE A 1 367 ? -80.302 -25.999 40.145 1.00 59.62 367 PHE A N 1
ATOM 2984 C CA . PHE A 1 367 ? -79.727 -24.683 39.897 1.00 59.62 367 PHE A CA 1
ATOM 2985 C C . PHE A 1 367 ? -79.987 -24.315 38.438 1.00 59.62 367 PHE A C 1
ATOM 2987 O O . PHE A 1 367 ? -79.469 -24.954 37.530 1.00 59.62 367 PHE A O 1
ATOM 2994 N N . ASP A 1 368 ? -80.819 -23.304 38.227 1.00 69.50 368 ASP A N 1
ATOM 2995 C CA . ASP A 1 368 ? -81.020 -22.695 36.918 1.00 69.50 368 ASP A CA 1
ATOM 2996 C C . ASP A 1 368 ? -79.806 -21.806 36.599 1.00 69.50 368 ASP A C 1
ATOM 2998 O O . ASP A 1 368 ? -79.381 -21.013 37.449 1.00 69.50 368 ASP A O 1
ATOM 3002 N N . GLU A 1 369 ? -79.220 -21.939 35.408 1.00 73.06 369 GLU A N 1
ATOM 3003 C CA . GLU A 1 369 ? -77.971 -21.259 35.027 1.00 73.06 369 GLU A CA 1
ATOM 3004 C C . GLU A 1 369 ? -78.122 -19.732 35.116 1.00 73.06 369 GLU A C 1
ATOM 3006 O O . GLU A 1 369 ? -77.241 -19.036 35.625 1.00 73.06 369 GLU A O 1
ATOM 3011 N N . GLY A 1 370 ? -79.304 -19.212 34.768 1.00 74.81 370 GLY A N 1
ATOM 3012 C CA . GLY A 1 370 ? -79.630 -17.794 34.927 1.00 74.81 370 GLY A CA 1
ATOM 3013 C C . GLY A 1 370 ? -79.611 -17.320 36.386 1.00 74.81 370 GLY A C 1
ATOM 3014 O O . GLY A 1 370 ? -79.207 -16.191 36.666 1.00 74.81 370 GLY A O 1
ATOM 3015 N N . ARG A 1 371 ? -79.983 -18.182 37.343 1.00 71.75 371 ARG A N 1
ATOM 3016 C CA . ARG A 1 371 ? -79.931 -17.857 38.780 1.00 71.75 371 ARG A CA 1
ATOM 3017 C C . ARG A 1 371 ? -78.510 -17.930 39.325 1.00 71.75 371 ARG A C 1
ATOM 3019 O O . ARG A 1 371 ? -78.144 -17.073 40.127 1.00 71.75 371 ARG A O 1
ATOM 3026 N N . LEU A 1 372 ? -77.695 -18.874 38.857 1.00 72.19 372 LEU A N 1
ATOM 3027 C CA . LEU A 1 372 ? -76.278 -18.959 39.227 1.00 72.19 372 LEU A CA 1
ATOM 3028 C C . LEU A 1 372 ? -75.505 -17.721 38.744 1.00 72.19 372 LEU A C 1
ATOM 3030 O O . LEU A 1 372 ? -74.779 -17.097 39.514 1.00 72.19 372 LEU A O 1
ATOM 3034 N N . MET A 1 373 ? -75.756 -17.294 37.505 1.00 79.06 373 MET A N 1
ATOM 3035 C CA . MET A 1 373 ? -75.167 -16.081 36.929 1.00 79.06 373 MET A CA 1
ATOM 3036 C C . MET A 1 373 ? -75.730 -14.786 37.528 1.00 79.06 373 MET A C 1
ATOM 3038 O O . MET A 1 373 ? -75.192 -13.713 37.266 1.00 79.06 373 MET A O 1
ATOM 3042 N N . SER A 1 374 ? -76.792 -14.843 38.338 1.00 79.81 374 SER A N 1
ATOM 3043 C CA . SER A 1 374 ? -77.306 -13.682 39.080 1.00 79.81 374 SER A CA 1
ATOM 3044 C C . SER A 1 374 ? -76.646 -13.497 40.453 1.00 79.81 374 SER A C 1
ATOM 3046 O O . SER A 1 374 ? -76.655 -12.386 40.981 1.00 79.81 374 SER A O 1
ATOM 3048 N N . ASP A 1 375 ? -76.020 -14.541 41.008 1.00 84.56 375 ASP A N 1
ATOM 3049 C CA . ASP A 1 375 ? -75.420 -14.508 42.342 1.00 84.56 375 ASP A CA 1
ATOM 3050 C C . ASP A 1 375 ? -74.115 -13.688 42.352 1.00 84.56 375 ASP A C 1
ATOM 3052 O O . ASP A 1 375 ? -73.135 -13.998 41.667 1.00 84.56 375 ASP A O 1
ATOM 3056 N N . ALA A 1 376 ? -74.094 -12.621 43.157 1.00 83.38 376 ALA A N 1
ATOM 3057 C CA . ALA A 1 376 ? -72.931 -11.753 43.321 1.00 83.38 376 ALA A CA 1
ATOM 3058 C C . ALA A 1 376 ? -71.717 -12.512 43.876 1.00 83.38 376 ALA A C 1
ATOM 3060 O O . ALA A 1 376 ? -70.584 -12.255 43.464 1.00 83.38 376 ALA A O 1
ATOM 3061 N N . ARG A 1 377 ? -71.942 -13.486 44.765 1.00 86.25 377 ARG A N 1
ATOM 3062 C CA . ARG A 1 377 ? -70.874 -14.284 45.370 1.00 86.25 377 ARG A CA 1
ATOM 3063 C C . ARG A 1 377 ? -70.228 -15.208 44.342 1.00 86.25 377 ARG A C 1
ATOM 3065 O O . ARG A 1 377 ? -69.004 -15.329 44.317 1.00 86.25 377 ARG A O 1
ATOM 3072 N N . TYR A 1 378 ? -71.033 -15.775 43.443 1.00 87.44 378 TYR A N 1
ATOM 3073 C CA . TYR A 1 378 ? -70.546 -16.572 42.319 1.00 87.44 378 TYR A CA 1
ATOM 3074 C C . TYR A 1 378 ? -69.702 -15.726 41.353 1.00 87.44 378 TYR A C 1
ATOM 3076 O O . TYR A 1 378 ? -68.560 -16.091 41.071 1.00 87.44 378 TYR A O 1
ATOM 3084 N N . LYS A 1 379 ? -70.184 -14.545 40.937 1.00 89.62 379 LYS A N 1
ATOM 3085 C CA . LYS A 1 379 ? -69.428 -13.627 40.055 1.00 89.62 379 LYS A CA 1
ATOM 3086 C C . LYS A 1 379 ? -68.078 -13.221 40.637 1.00 89.62 379 LYS A C 1
ATOM 3088 O O . LYS A 1 379 ? -67.071 -13.244 39.936 1.00 89.62 379 LYS A O 1
ATOM 3093 N N . ILE A 1 380 ? -68.058 -12.870 41.922 1.00 88.38 380 ILE A N 1
ATOM 3094 C CA . ILE A 1 380 ? -66.833 -12.470 42.620 1.00 88.38 380 ILE A CA 1
ATOM 3095 C C . ILE A 1 380 ? -65.879 -13.662 42.737 1.00 88.38 380 ILE A C 1
ATOM 3097 O O . ILE A 1 380 ? -64.689 -13.507 42.481 1.00 88.38 380 ILE A O 1
ATOM 3101 N N . SER A 1 381 ? -66.382 -14.864 43.035 1.00 87.75 381 SER A N 1
ATOM 3102 C CA . SER A 1 381 ? -65.547 -16.070 43.082 1.00 87.75 381 SER A CA 1
ATOM 3103 C C . SER A 1 381 ? -64.915 -16.407 41.725 1.00 87.75 381 SER A C 1
ATOM 3105 O O . SER A 1 381 ? -63.717 -16.677 41.669 1.00 87.75 381 SER A O 1
ATOM 3107 N N . ALA A 1 382 ? -65.676 -16.298 40.631 1.00 89.69 382 ALA A N 1
ATOM 3108 C CA . ALA A 1 382 ? -65.185 -16.530 39.276 1.00 89.69 382 ALA A CA 1
ATOM 3109 C C . ALA A 1 382 ? -64.152 -15.469 38.856 1.00 89.69 382 ALA A C 1
ATOM 3111 O O . ALA A 1 382 ? -63.106 -15.810 38.306 1.00 89.69 382 ALA A O 1
ATOM 3112 N N . ALA A 1 383 ? -64.390 -14.193 39.182 1.00 90.81 383 ALA A N 1
ATOM 3113 C CA . ALA A 1 383 ? -63.438 -13.111 38.929 1.00 90.81 383 ALA A CA 1
ATOM 3114 C C . ALA A 1 383 ? -62.133 -13.285 39.728 1.00 90.81 383 ALA A C 1
ATOM 3116 O O . ALA A 1 383 ? -61.046 -13.091 39.188 1.00 90.81 383 ALA A O 1
ATOM 3117 N N . LEU A 1 384 ? -62.220 -13.707 40.995 1.00 91.00 384 LEU A N 1
ATOM 3118 C CA . LEU A 1 384 ? -61.052 -13.993 41.834 1.00 91.00 384 LEU A CA 1
ATOM 3119 C C . LEU A 1 384 ? -60.264 -15.213 41.344 1.00 91.00 384 LEU A C 1
ATOM 3121 O O . LEU A 1 384 ? -59.039 -15.223 41.459 1.00 91.00 384 LEU A O 1
ATOM 3125 N N . GLN A 1 385 ? -60.934 -16.229 40.793 1.00 91.12 385 GLN A N 1
ATOM 3126 C CA . GLN A 1 385 ? -60.268 -17.368 40.154 1.00 91.12 385 GLN A CA 1
ATOM 3127 C C . GLN A 1 385 ? -59.565 -16.955 38.860 1.00 91.12 385 GLN A C 1
ATOM 3129 O O . GLN A 1 385 ? -58.397 -17.295 38.684 1.00 91.12 385 GLN A O 1
ATOM 3134 N N . ALA A 1 386 ? -60.217 -16.160 38.006 1.00 91.62 386 ALA A N 1
ATOM 3135 C CA . ALA A 1 386 ? -59.604 -15.619 36.792 1.00 91.62 386 ALA A CA 1
ATOM 3136 C C . ALA A 1 386 ? -58.388 -14.723 37.099 1.00 91.62 386 ALA A C 1
ATOM 3138 O O . ALA A 1 386 ? -57.406 -14.736 36.362 1.00 91.62 386 ALA A O 1
ATOM 3139 N N . ALA A 1 387 ? -58.424 -13.990 38.215 1.00 90.19 387 ALA A N 1
ATOM 3140 C CA . ALA A 1 387 ? -57.313 -13.172 38.696 1.00 90.19 387 ALA A CA 1
ATOM 3141 C C . ALA A 1 387 ? -56.234 -13.961 39.472 1.00 90.19 387 ALA A C 1
ATOM 3143 O O . ALA A 1 387 ? -55.247 -13.369 39.902 1.00 90.19 387 ALA A O 1
ATOM 3144 N N . GLY A 1 388 ? -56.414 -15.268 39.707 1.00 90.88 388 GLY A N 1
ATOM 3145 C CA . GLY A 1 388 ? -55.485 -16.099 40.489 1.00 90.88 388 GLY A CA 1
ATOM 3146 C C . GLY A 1 388 ? -55.445 -15.790 41.996 1.00 90.88 388 GLY A C 1
ATOM 3147 O O . GLY A 1 388 ? -54.582 -16.295 42.711 1.00 90.88 388 GLY A O 1
ATOM 3148 N N . LEU A 1 389 ? -56.377 -14.979 42.503 1.00 90.38 389 LEU A N 1
ATOM 3149 C CA . LEU A 1 389 ? -56.412 -14.497 43.890 1.00 90.38 389 LEU A CA 1
ATOM 3150 C C . LEU A 1 389 ? -57.320 -15.323 44.809 1.00 90.38 389 LEU A C 1
ATOM 3152 O O . LEU A 1 389 ? -57.330 -15.093 46.019 1.00 90.38 389 LEU A O 1
ATOM 3156 N N . PHE A 1 390 ? -58.057 -16.294 44.267 1.00 88.50 390 PHE A N 1
ATOM 3157 C CA . PHE A 1 390 ? -59.043 -17.088 45.008 1.00 88.50 390 PHE A CA 1
ATOM 3158 C C . PHE A 1 390 ? -58.468 -17.797 46.248 1.00 88.50 390 PHE A C 1
ATOM 3160 O O . PHE A 1 390 ? -59.113 -17.818 47.288 1.00 88.50 390 PHE A O 1
ATOM 3167 N N . GLY A 1 391 ? -57.239 -18.320 46.174 1.00 86.19 391 GLY A N 1
ATOM 3168 C CA . GLY A 1 391 ? -56.587 -19.010 47.298 1.00 86.19 391 GLY A CA 1
ATOM 3169 C C . GLY A 1 391 ? -55.921 -18.091 48.332 1.00 86.19 391 GLY A C 1
ATOM 3170 O O . GLY A 1 391 ? -55.375 -18.578 49.322 1.00 86.19 391 GLY A O 1
ATOM 3171 N N . THR A 1 392 ? -55.916 -16.773 48.116 1.00 91.00 392 THR A N 1
ATOM 3172 C CA . THR A 1 392 ? -55.241 -15.816 49.008 1.00 91.00 392 THR A CA 1
ATOM 3173 C C . THR A 1 392 ? -56.136 -15.412 50.183 1.00 91.00 392 THR A C 1
ATOM 3175 O O . THR A 1 392 ? -57.361 -15.469 50.096 1.00 91.00 392 THR A O 1
ATOM 3178 N N . LYS A 1 393 ? -55.543 -14.965 51.303 1.00 89.25 393 LYS A N 1
ATOM 3179 C CA . LYS A 1 393 ? -56.315 -14.454 52.457 1.00 89.25 393 LYS A CA 1
ATOM 3180 C C . LYS A 1 393 ? -57.226 -13.285 52.066 1.00 89.25 393 LYS A C 1
ATOM 3182 O O . LYS A 1 393 ? -58.390 -13.282 52.444 1.00 89.25 393 LYS A O 1
ATOM 3187 N N . ALA A 1 394 ? -56.727 -12.382 51.220 1.00 86.25 394 ALA A N 1
ATOM 3188 C CA . ALA A 1 394 ? -57.500 -11.265 50.684 1.00 86.25 394 ALA A CA 1
ATOM 3189 C C . ALA A 1 394 ? -58.704 -11.737 49.845 1.00 86.25 394 ALA A C 1
ATOM 3191 O O . ALA A 1 394 ? -59.801 -11.205 49.985 1.00 86.25 394 ALA A O 1
ATOM 3192 N N . GLY A 1 395 ? -58.536 -12.779 49.022 1.00 88.06 395 GLY A N 1
ATOM 3193 C CA . GLY A 1 395 ? -59.643 -13.386 48.274 1.00 88.06 395 GLY A CA 1
ATOM 3194 C C . GLY A 1 395 ? -60.724 -13.979 49.185 1.00 88.06 395 GLY A C 1
ATOM 3195 O O . GLY A 1 395 ? -61.917 -13.777 48.948 1.00 88.06 395 GLY A O 1
ATOM 3196 N N . HIS A 1 396 ? -60.320 -14.652 50.267 1.00 85.69 396 HIS A N 1
ATOM 3197 C CA . HIS A 1 396 ? -61.253 -15.203 51.253 1.00 85.69 396 HIS A CA 1
ATOM 3198 C C . HIS A 1 396 ? -61.987 -14.122 52.058 1.00 85.69 396 HIS A C 1
ATOM 3200 O O . HIS A 1 396 ? -63.187 -14.258 52.290 1.00 85.69 396 HIS A O 1
ATOM 3206 N N . GLU A 1 397 ? -61.307 -13.040 52.446 1.00 90.38 397 GLU A N 1
ATOM 3207 C CA . GLU A 1 397 ? -61.917 -11.903 53.150 1.00 90.38 397 GLU A CA 1
ATOM 3208 C C . GLU A 1 397 ? -62.996 -11.227 52.293 1.00 90.38 397 GLU A C 1
ATOM 3210 O O . GLU A 1 397 ? -64.106 -10.977 52.768 1.00 90.38 397 GLU A O 1
ATOM 3215 N N . VAL A 1 398 ? -62.721 -11.029 51.001 1.00 87.31 398 VAL A N 1
ATOM 3216 C CA . VAL A 1 398 ? -63.692 -10.468 50.051 1.00 87.31 398 VAL A CA 1
ATOM 3217 C C . VAL A 1 398 ? -64.912 -11.384 49.892 1.00 87.31 398 VAL A C 1
ATOM 3219 O O . VAL A 1 398 ? -66.043 -10.903 49.906 1.00 87.31 398 VAL A O 1
ATOM 3222 N N . LEU A 1 399 ? -64.728 -12.707 49.805 1.00 86.44 399 LEU A N 1
ATOM 3223 C CA . LEU A 1 399 ? -65.846 -13.663 49.719 1.00 86.44 399 LEU A CA 1
ATOM 3224 C C . LEU A 1 399 ? -66.649 -13.807 51.020 1.00 86.44 399 LEU A C 1
ATOM 3226 O O . LEU A 1 399 ? -67.812 -14.228 50.971 1.00 86.44 399 LEU A O 1
ATOM 3230 N N . ALA A 1 400 ? -66.045 -13.509 52.170 1.00 85.25 400 ALA A N 1
ATOM 3231 C CA . ALA A 1 400 ? -66.711 -13.502 53.470 1.00 85.25 400 ALA A CA 1
ATOM 3232 C C . ALA A 1 400 ? -67.554 -12.234 53.680 1.00 85.25 400 ALA A C 1
ATOM 3234 O O . ALA A 1 400 ? -68.614 -12.309 54.296 1.00 85.25 400 ALA A O 1
ATOM 3235 N N . ALA A 1 401 ? -67.121 -11.098 53.124 1.00 86.25 401 ALA A N 1
ATOM 3236 C CA . ALA A 1 401 ? -67.853 -9.835 53.194 1.00 86.25 401 ALA A CA 1
ATOM 3237 C C . ALA A 1 401 ? -69.148 -9.827 52.355 1.00 86.25 401 ALA A C 1
ATOM 3239 O O . ALA A 1 401 ? -70.060 -9.050 52.634 1.00 86.25 401 ALA A O 1
ATOM 3240 N N . VAL A 1 402 ? -69.252 -10.686 51.333 1.00 84.44 402 VAL A N 1
ATOM 3241 C CA . VAL A 1 402 ? -70.434 -10.760 50.460 1.00 84.44 402 VAL A CA 1
ATOM 3242 C C . VAL A 1 402 ? -71.534 -11.608 51.119 1.00 84.44 402 VAL A C 1
ATOM 3244 O O . VAL A 1 402 ? -71.313 -12.798 51.374 1.00 84.44 402 VAL A O 1
ATOM 3247 N N . PRO A 1 403 ? -72.737 -11.051 51.361 1.00 77.50 403 PRO A N 1
ATOM 3248 C CA . PRO A 1 403 ? -73.833 -11.783 51.986 1.00 77.50 403 PRO A CA 1
ATOM 3249 C C . PRO A 1 403 ? -74.344 -12.908 51.077 1.00 77.50 403 PRO A C 1
ATOM 3251 O O . PRO A 1 403 ? -74.463 -12.745 49.863 1.00 77.50 403 PRO A O 1
ATOM 3254 N N . ALA A 1 404 ? -74.669 -14.061 51.666 1.00 72.31 404 ALA A N 1
ATOM 3255 C CA . ALA A 1 404 ? -75.281 -15.160 50.925 1.00 72.31 404 ALA A CA 1
ATOM 3256 C C . ALA A 1 404 ? -76.726 -14.800 50.510 1.00 72.31 404 ALA A C 1
ATOM 3258 O O . ALA A 1 404 ? -77.454 -14.206 51.308 1.00 72.31 404 ALA A O 1
ATOM 3259 N N . PRO A 1 405 ? -77.185 -15.206 49.310 1.00 70.19 405 PRO A N 1
ATOM 3260 C CA . PRO A 1 405 ? -78.507 -14.842 48.785 1.00 70.19 405 PRO A CA 1
ATOM 3261 C C . PRO A 1 405 ? -79.687 -15.416 49.588 1.00 70.19 405 PRO A C 1
ATOM 3263 O O . PRO A 1 405 ? -80.817 -14.958 49.429 1.00 70.19 405 PRO A O 1
ATOM 3266 N N . ARG A 1 406 ? -79.455 -16.406 50.462 1.00 69.06 406 ARG A N 1
ATOM 3267 C CA . ARG A 1 406 ? -80.431 -16.857 51.463 1.00 69.06 406 ARG A CA 1
ATOM 3268 C C . ARG A 1 406 ? -79.754 -17.039 52.825 1.00 69.06 406 ARG A C 1
ATOM 3270 O O . ARG A 1 406 ? -78.720 -17.708 52.879 1.00 69.06 406 ARG A O 1
ATOM 3277 N N . PRO A 1 407 ? -80.325 -16.504 53.919 1.00 64.50 407 PRO A N 1
ATOM 3278 C CA . PRO A 1 407 ? -79.880 -16.844 55.265 1.00 64.50 407 PRO A CA 1
ATOM 3279 C C . PRO A 1 407 ? -80.175 -18.323 55.561 1.00 64.50 407 PRO A C 1
ATOM 3281 O O . PRO A 1 407 ? -81.146 -18.888 55.050 1.00 64.50 407 PRO A O 1
ATOM 3284 N N . ALA A 1 408 ? -79.330 -18.961 56.374 1.00 61.00 408 ALA A N 1
ATOM 3285 C CA . ALA A 1 408 ? -79.523 -20.355 56.763 1.00 61.00 408 ALA A CA 1
ATOM 3286 C C . ALA A 1 408 ? -80.852 -20.523 57.531 1.00 61.00 408 ALA A C 1
ATOM 3288 O O . ALA A 1 408 ? -81.169 -19.690 58.385 1.00 61.00 408 ALA A O 1
ATOM 3289 N N . PRO A 1 409 ? -81.648 -21.572 57.251 1.00 59.44 409 PRO A N 1
ATOM 3290 C CA . PRO A 1 409 ? -82.904 -21.783 57.952 1.00 59.44 409 PRO A CA 1
ATOM 3291 C C . PRO A 1 409 ? -82.662 -22.131 59.438 1.00 59.44 409 PRO A C 1
ATOM 3293 O O . PRO A 1 409 ? -81.679 -22.799 59.770 1.00 59.44 409 PRO A O 1
ATOM 3296 N N . PRO A 1 410 ? -83.568 -21.723 60.347 1.00 55.50 410 PRO A N 1
ATOM 3297 C CA . PRO A 1 410 ? -83.322 -21.681 61.795 1.00 55.50 410 PRO A CA 1
ATOM 3298 C C . PRO A 1 410 ? -83.105 -23.045 62.475 1.00 55.50 410 PRO A C 1
ATOM 3300 O O . PRO A 1 410 ? -82.665 -23.088 63.618 1.00 55.50 410 PRO A O 1
ATOM 3303 N N . HIS A 1 411 ? -83.366 -24.164 61.796 1.00 57.12 411 HIS A N 1
ATOM 3304 C CA . HIS A 1 411 ? -83.223 -25.516 62.354 1.00 57.12 411 HIS A CA 1
ATOM 3305 C C . HIS A 1 411 ? -81.819 -26.133 62.180 1.00 57.12 411 HIS A C 1
ATOM 3307 O O . HIS A 1 411 ? -81.601 -27.257 62.621 1.00 57.12 411 HIS A O 1
ATOM 3313 N N . VAL A 1 412 ? -80.863 -25.418 61.566 1.00 53.41 412 VAL A N 1
ATOM 3314 C CA . VAL A 1 412 ? -79.464 -25.878 61.371 1.00 53.41 412 VAL A CA 1
ATOM 3315 C C . VAL A 1 412 ? -78.455 -24.990 62.120 1.00 53.41 412 VAL A C 1
ATOM 3317 O O . VAL A 1 412 ? -77.250 -25.058 61.891 1.00 53.41 412 VAL A O 1
ATOM 3320 N N . VAL A 1 413 ? -78.918 -24.157 63.056 1.00 46.97 413 VAL A N 1
ATOM 3321 C CA . VAL A 1 413 ? -78.013 -23.464 63.980 1.00 46.97 413 VAL A CA 1
ATOM 3322 C C . VAL A 1 413 ? -77.631 -24.452 65.078 1.00 46.97 413 VAL A C 1
ATOM 3324 O O . VAL A 1 413 ? -78.400 -24.695 66.007 1.00 46.97 413 VAL A O 1
ATOM 3327 N N . SER A 1 414 ? -76.447 -25.059 64.966 1.00 46.66 414 SER A N 1
ATOM 3328 C CA . SER A 1 414 ? -75.876 -25.807 66.079 1.00 46.66 414 SER A CA 1
ATOM 3329 C C . SER A 1 414 ? -75.645 -24.830 67.237 1.00 46.66 414 SER A C 1
ATOM 3331 O O . SER A 1 414 ? -74.859 -23.889 67.146 1.00 46.66 414 SER A O 1
ATOM 3333 N N . GLN A 1 415 ? -76.326 -25.051 68.363 1.00 50.16 415 GLN A N 1
ATOM 3334 C CA . GLN A 1 415 ? -76.127 -24.281 69.600 1.00 50.16 415 GLN A CA 1
ATOM 3335 C C . GLN A 1 415 ? -74.733 -24.493 70.229 1.00 50.16 415 GLN A C 1
ATOM 3337 O O . GLN A 1 415 ? -74.466 -24.020 71.326 1.00 50.16 415 GLN A O 1
ATOM 3342 N N . VAL A 1 416 ? -73.822 -25.182 69.536 1.00 52.19 416 VAL A N 1
ATOM 3343 C CA . VAL A 1 416 ? -72.479 -25.526 70.019 1.00 52.19 416 VAL A CA 1
ATOM 3344 C C . VAL A 1 416 ? -71.546 -24.307 70.041 1.00 52.19 416 VAL A C 1
ATOM 3346 O O . VAL A 1 416 ? -70.565 -24.315 70.774 1.00 52.19 416 VAL A O 1
ATOM 3349 N N . PHE A 1 417 ? -71.862 -23.232 69.310 1.00 50.06 417 PHE A N 1
ATOM 3350 C CA . PHE A 1 417 ? -70.995 -22.046 69.225 1.00 50.06 417 PHE A CA 1
ATOM 3351 C C . PHE A 1 417 ? -71.653 -20.734 69.677 1.00 50.06 417 PHE A C 1
ATOM 3353 O O . PHE A 1 417 ? -71.085 -19.661 69.491 1.00 50.06 417 PHE A O 1
ATOM 3360 N N . ALA A 1 418 ? -72.813 -20.796 70.336 1.00 43.91 418 ALA A N 1
ATOM 3361 C CA . ALA A 1 418 ? -73.429 -19.632 70.977 1.00 43.91 418 ALA A CA 1
ATOM 3362 C C . ALA A 1 418 ? -72.890 -19.440 72.410 1.00 43.91 418 ALA A C 1
ATOM 3364 O O . ALA A 1 418 ? -73.629 -19.474 73.388 1.00 43.91 418 ALA A O 1
ATOM 3365 N N . GLY A 1 419 ? -71.576 -19.266 72.526 1.00 40.62 419 GLY A N 1
ATOM 3366 C CA . GLY A 1 419 ? -70.881 -18.884 73.754 1.00 40.62 419 GLY A CA 1
ATOM 3367 C C . GLY A 1 419 ? -69.686 -18.030 73.358 1.00 40.62 419 GLY A C 1
ATOM 3368 O O . GLY A 1 419 ? -68.658 -18.560 72.952 1.00 40.62 419 GLY A O 1
ATOM 3369 N N . GLY A 1 420 ? -69.888 -16.712 73.346 1.00 42.78 420 GLY A N 1
ATOM 3370 C CA . GLY A 1 420 ? -68.978 -15.754 72.725 1.00 42.78 420 GLY A CA 1
ATOM 3371 C C . GLY A 1 420 ? -67.633 -15.572 73.426 1.00 42.78 420 GLY A C 1
ATOM 3372 O O . GLY A 1 420 ? -67.423 -16.014 74.551 1.00 42.78 420 GLY A O 1
ATOM 3373 N N . TYR A 1 421 ? -66.762 -14.815 72.760 1.00 33.97 421 TYR A N 1
ATOM 3374 C CA . TYR A 1 421 ? -65.736 -14.015 73.418 1.00 33.97 421 TYR A CA 1
ATOM 3375 C C . TYR A 1 421 ? -65.741 -12.600 72.821 1.00 33.97 421 TYR A C 1
ATOM 3377 O O . TYR A 1 421 ? -65.794 -12.467 71.597 1.00 33.97 421 TYR A O 1
ATOM 3385 N N . PRO A 1 422 ? -65.726 -11.555 73.665 1.00 46.25 422 PRO A N 1
ATOM 3386 C CA . PRO A 1 422 ? -65.659 -10.168 73.232 1.00 46.25 422 PRO A CA 1
ATOM 3387 C C . PRO A 1 422 ? -64.246 -9.830 72.743 1.00 46.25 422 PRO A C 1
ATOM 3389 O O . PRO A 1 422 ? -63.258 -10.204 73.379 1.00 46.25 422 PRO A O 1
ATOM 3392 N N . GLY A 1 423 ? -64.183 -9.105 71.630 1.00 36.75 423 GLY A N 1
ATOM 3393 C CA . GLY A 1 423 ? -63.043 -8.312 71.184 1.00 36.75 423 GLY A CA 1
ATOM 3394 C C . GLY A 1 423 ? -63.511 -6.887 70.962 1.00 36.75 423 GLY A C 1
ATOM 3395 O O . GLY A 1 423 ? -64.628 -6.748 70.409 1.00 36.75 423 GLY A O 1
#

pLDDT: mean 79.96, std 16.79, range [33.97, 98.06]

Foldseek 3Di:
DVVVVVVVVVVVVVVVVVVVVVVVVCVVVCVPDPDDDPVPPPVVPVVLVVLLVLQDDVLNVVLVVVLVVLCVVLVVVLVVLVVVLVVLVVVVVVDDPVRVVVLVVLCVVCVPPVVVSLVVNCVVCVVDDSVRSVVVVVSVVSNVVSVVVNVVSVVVSVVVSSVSSVVSSVVVVVVVVVVVVVVVVVVVVVVVVVVVVVVVVVVVVVVVVVVVVVVVVVVVVVVVVVVVVVVVVVVVVVVVVVVVVVVVVVVVVVVVVVVVVVVVVVVVVVVVVVVVVVVVVVVVVVVVVVVVVVVVVVVVVVVVVVVVVVVVVVVVVVVVVVVVVVVVDDDDDDDDPPPPDDDDDDDDDDDDDDDPDDPDDDDDPDDDPVNCVVDPLNVLCVVCVVVVNCPPPVNVVVSVPRDDPDDDDPVPPDPPPPPDDDD

InterPro domains:
  IPR039902 Coiled-coil domain-containing protein CCDC148/CCDC112 [PTHR21549] (61-411)

Organism: NCBI:txid311494

Sequence (423 aa):
SASLEARAAELDRACGLARRALRQDLSAEGAWPGERAPGDRCDLSDGEDDLLDRLGGEAHQAYQTELGQLNDQVSGELTGLEGELVELRRRCRGWDEHAHLRFTCIKQQFRARRDLLLDRLGLEFPHLSREQLREHEALCDAMRFATERQAAAFRQWRRERLALLRRHAAQLETRLSAEDAAAARRRERLGQRERQRQLHGRLEAERVRASARRDERQRAEEQLRREQEAAEAERALSRRRRAQALQGLCQEHAERRREEQLLLQGERAEAERRAAAERAARAERSAEAVRLRRQMDELRRRELAGRRADAELERREREQRLQEALERLRVEAPRDPSRLLRVPSRAQVQAYSDPLVCVTRGPHAGFDEGRLMSDARYKISAALQAAGLFGTKAGHEVLAAVPAPRPAPPHVVSQVFAGGYPG

Secondary structure (DSSP, 8-state):
-HHHHHHHHHHHHHHHHHHHHHHHHHHHTT-S-----TTS--THHHHHHHHHHHS-HHHHHHHHHHHHHHHHHHHHHHHHHHHHHHHHHHHGGGS-HHHHHHHHHHHHHTTT-HHHHHHHHHHH-TTS-HHHHHHHHHHHHHHHHHHHHHHHHHHHHHHHHHHHHHHHHHHHHHHHHHHHHHHHHHHHHHHHHHHHHHHHHHHHHHHHHHHHHHHHHHHHHHHHHHHHHHHHHHHHHHHHHHHHHHHHHHHHHHHHHHHHHHHHHHHHHHHHHHHHHHHHHHHHHHHHHHHHHHHHHHHHHHHHHHHHHHHHHHHHHHHHHHHHHHHT---------TTS--------------TT----PPP-----HHHHTT-HHHHHHHHHHHTT-TTSHHHHHHHHHSPPSSPPPGGG--GGG------

Radius of gyration: 85.9 Å; chains: 1; bounding box: 183×100×201 Å